Protein AF-A0AAD7GFW6-F1 (afdb_monomer)

Secondary structure (DSSP, 8-state):
----------TTGGGSPPPHHHHHHHHHHHHHH-GGGHHHHHHHHHHHHHHHHHHHSPPPPTTS----HHHHHHTTHHHHHHHHHHHHHHHHHHHHHHHHHHHH-HHHHHHHHHHHHHHHHHHHHHHHHHHHHH-TTSTTHHHHHHHHHHHHHHHHHHHIIIIIGGGGBSSPPPTTGGGTHHHHHHHHHHHIIIIIHHHHSPPPP--SSTTS--SS--HHHH--HHHHHTTGGGHHHHHHHHH-SS--GGGSPPPPGGG-HHHHHHHHHHHH-GGGT--SS-HHHHHHHHTHHHHHHHHHHHHHHHHHHTHHHHHHHHHHHHHHH-TTS-SB-HHHHHHHHHHHHHHHHHHHHHHHHHHHHHHHHHHHHHHHHHHHHHHHHHHHTTSHHHHHHHHT--SSTHHHHHHHHHHHHHHHHHIIIIIHHHHHHGGGHHIIIIIHHHHHHHHHHHHHHHHTTHHHHHHHHHHHHHHHHHHHHHHHHHHHHHHHHH----------

pLDDT: mean 81.58, std 16.0, range [31.67, 96.69]

Organism: Mycena rosella (NCBI:txid1033263)

Mean predicted aligned error: 11.77 Å

Radius of gyration: 33.09 Å; Cα contacts (8 Å, |Δi|>4): 368; chains: 1; bounding box: 126×59×87 Å

Solvent-accessible surface area (backbone atoms only — not comparable to full-atom values): 27828 Å² total; per-residue (Å²): 136,83,88,86,79,83,78,77,75,61,88,72,63,83,78,56,83,73,59,66,69,61,53,52,50,52,50,50,59,49,51,78,70,36,72,83,43,53,42,50,54,45,45,53,52,48,50,50,50,53,52,50,51,63,72,70,54,76,76,80,63,92,80,62,74,81,76,44,70,70,59,40,55,74,55,53,37,63,62,39,44,53,48,30,47,54,38,24,51,30,29,46,48,44,23,51,53,40,48,50,53,52,71,71,34,66,79,48,51,77,76,46,43,68,59,49,53,47,51,32,50,46,28,47,51,44,26,51,27,27,51,43,32,50,43,68,80,41,91,53,10,69,58,26,43,55,46,43,46,52,38,37,39,48,39,45,51,47,50,36,61,40,54,53,47,20,76,44,33,78,80,49,70,52,72,61,58,90,52,50,72,57,44,56,51,44,53,52,36,41,47,43,49,36,47,53,48,63,33,63,36,47,36,74,69,74,59,87,47,81,91,68,58,71,96,68,74,23,57,81,59,38,36,13,59,49,35,59,72,69,49,56,69,47,48,66,56,52,58,48,46,72,75,37,98,68,76,59,75,91,76,54,77,59,79,46,67,83,70,34,66,70,54,41,43,72,64,38,33,49,46,52,34,59,91,59,67,14,68,96,62,65,53,69,61,23,50,48,66,64,42,43,68,58,53,50,50,40,51,52,33,40,54,50,23,50,58,31,64,47,31,41,63,53,18,51,54,53,48,50,51,40,70,74,63,36,79,86,76,49,64,58,43,68,67,53,35,54,49,35,47,56,50,23,53,52,51,21,50,52,35,44,52,54,30,49,51,56,51,49,52,54,44,54,50,49,52,52,50,52,49,50,52,51,50,53,49,51,49,53,53,54,52,58,68,67,36,67,73,51,52,56,62,57,75,77,57,89,74,77,54,71,62,51,54,55,46,47,55,52,50,50,51,52,50,52,51,40,46,69,45,63,50,44,53,51,58,58,66,46,68,56,48,59,47,62,72,48,38,49,54,50,44,49,55,52,48,53,53,52,40,35,74,75,57,38,76,64,37,57,56,55,51,53,52,52,60,70,47,50,63,55,57,58,52,51,66,58,48,51,58,54,52,51,53,55,52,57,69,72,60,66,83,81,77,76,78,72,85,131

Sequence (500 aa):
MDSLLTIQIPREAARYPAPYALQVSNSLCRIWNDTLTLPLYTAALSALFLFLWALTRPRPKSDDPPTSWKDVEKYGGGSVLVHNILRFLASLALLGLSVVSFLLSEARKQADWQLQLGLCFFYLYASILAAAATAVHTRWAPASKRNLDLILLVAFGVYFYRDIFPFATYTWPVQDADEGRILHAKLVALTLAAVIIPLVTPQTYIPVDPTHPMPAPNPEQTASPLSLLFFSFLDTLVFLAYRLPHVPYDVLPPLADTDDAKNLKERSFPNIDTFSGAGTRHIFFGIIKTYQVEYASILVLLLVYVVCTFAAPIGINRVLAYLENGPGDSSVRPFVWIIWLALGPLASATVYHAYYRLSMCTLVQLEAVLTELIFEHALRVRVKARTPEAEAAEDDATAPDQKRTSARSSMDTGKISNLVTSDLQNVARMADFMMLLFGMPASVIFGIAFLYVVLGWSSLIGMATMLALFPVSGFTMKTIPAGLNRRRFYVRPRFKRGPV

Nearest PDB structures (foldseek):
  9ayc-assembly1_A  TM=6.593E-01  e=1.044E-06  Saccharomyces cerevisiae
  8sg4-assembly1_A  TM=6.664E-01  e=1.183E-06  Saccharomyces cerevisiae
  7s5v-assembly1_E  TM=5.050E-01  e=4.144E-06  Homo sapiens
  6jb1-assembly1_B  TM=4.959E-01  e=1.130E-05  Mesocricetus auratus
  8wi5-assembly1_A  TM=8.154E-01  e=1.069E-02  Homo sapiens

Foldseek 3Di:
DDDDDPPPDDPVVVPDDDPPVVLVVVLVVVLVPDLLCQLLVLLVVLVVVVVVVVVPDDDDDPPQDQCDVVNCVLQVVVLLLVLLVLLLVLLVLLLVLLVVLLVPCPVCCVRPNVSSVSSNVSSVSLNVLSVCLSVVRDPCNVSSVVSSLVSLLSVLVSQCVQAVCCVQFDPHDRNPCVSPPSSVSNNVSSCCNRPVSQQQRWAGADAPDSVDRDSHAFLCRGGGNNCVLVVVSCVVVVVVPVVDPDDDPVPDGDDHNCLDLVNLCVQQCCCQPVVNPHDPDPNVVSLCVSCVVLLVLLLVLLLVLLVLVCLQVVLVLVLVVCVVPPPPPDRGDNVVSVVSNVVSVVVSVSSVVVSVVSLVSSLSSVLSNQLVSLVVVLVVVVVVCPDVVNVVVVVVDDDDCVVVVVVVNVVVVVVSVCCNPVVSVVSSVCSCVSCVVRNVVSNVVVVLVVCCVVPNPVSVVVVVVVVVCVVVVVVCVVVVVVVVVVVVVVDDPPPPPDDD

InterPro domains:
  IPR011527 ABC transporter type 1, transmembrane domain [PF00664] (406-480)
  IPR011527 ABC transporter type 1, transmembrane domain [PS50929] (298-480)
  IPR036640 ABC transporter type 1, transmembrane domain superfamily [G3DSA:1.20.1560.10] (283-488)
  IPR036640 ABC transporter type 1, transmembrane domain superfamily [SSF90123] (284-480)
  IPR050173 ATP-binding cassette transporter C-like [PTHR24223] (221-480)

Structure (mmCIF, N/CA/C/O backbone):
data_AF-A0AAD7GFW6-F1
#
_entry.id   AF-A0AAD7GFW6-F1
#
loop_
_atom_site.group_PDB
_atom_site.id
_atom_site.type_symbol
_atom_site.label_atom_id
_atom_site.label_alt_id
_atom_site.label_comp_id
_atom_site.label_asym_id
_atom_site.label_entity_id
_atom_site.label_seq_id
_atom_site.pdbx_PDB_ins_code
_atom_site.Cartn_x
_atom_site.Cartn_y
_atom_site.Cartn_z
_atom_site.occupancy
_atom_site.B_iso_or_equiv
_atom_site.auth_seq_id
_atom_site.auth_comp_id
_atom_site.auth_asym_id
_atom_site.auth_atom_id
_atom_site.pdbx_PDB_model_num
ATOM 1 N N . MET A 1 1 ? 43.252 33.264 -21.130 1.00 38.59 1 MET A N 1
ATOM 2 C CA . MET A 1 1 ? 43.458 32.949 -19.703 1.00 38.59 1 MET A CA 1
ATOM 3 C C . MET A 1 1 ? 42.217 32.166 -19.305 1.00 38.59 1 MET A C 1
ATOM 5 O O . MET A 1 1 ? 41.171 32.778 -19.211 1.00 38.59 1 MET A O 1
ATOM 9 N N . ASP A 1 2 ? 42.155 30.839 -19.361 1.00 31.67 2 ASP A N 1
ATOM 10 C CA . ASP A 1 2 ? 43.185 29.854 -19.040 1.00 31.67 2 ASP A CA 1
ATOM 11 C C . ASP A 1 2 ? 43.229 28.705 -20.051 1.00 31.67 2 ASP A C 1
ATOM 13 O O . ASP A 1 2 ? 42.477 27.737 -20.027 1.00 31.67 2 ASP A O 1
ATOM 17 N N . SER A 1 3 ? 44.185 28.831 -20.956 1.00 35.59 3 SER A N 1
ATOM 18 C CA . SER A 1 3 ? 44.990 27.724 -21.436 1.00 35.59 3 SER A CA 1
ATOM 19 C C . SER A 1 3 ? 45.956 27.345 -20.313 1.00 35.59 3 SER A C 1
ATOM 21 O O . SER A 1 3 ? 46.760 28.203 -19.962 1.00 35.59 3 SER A O 1
ATOM 23 N N . LEU A 1 4 ? 45.861 26.129 -19.759 1.00 37.38 4 LEU A N 1
ATOM 24 C CA . LEU A 1 4 ? 46.956 25.316 -19.187 1.00 37.38 4 LEU A CA 1
ATOM 25 C C . LEU A 1 4 ? 46.372 24.176 -18.332 1.00 37.38 4 LEU A C 1
ATOM 27 O O . LEU A 1 4 ? 46.051 24.382 -17.169 1.00 37.38 4 LEU A O 1
ATOM 31 N N . LEU A 1 5 ? 46.242 22.989 -18.939 1.00 36.66 5 LEU A N 1
ATOM 32 C CA . LEU A 1 5 ? 46.494 21.644 -18.371 1.00 36.66 5 LEU A CA 1
ATOM 33 C C . LEU A 1 5 ? 45.798 20.552 -19.204 1.00 36.66 5 LEU A C 1
ATOM 35 O O . LEU A 1 5 ? 45.180 19.621 -18.696 1.00 36.66 5 LEU A O 1
ATOM 39 N N . T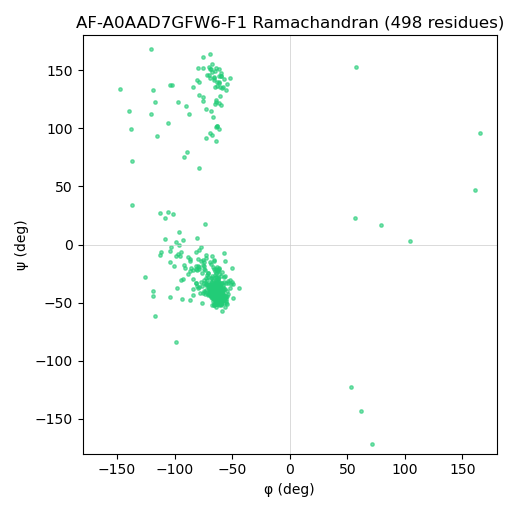HR A 1 6 ? 45.953 20.617 -20.525 1.00 35.75 6 THR A N 1
ATOM 40 C CA . THR A 1 6 ? 45.927 19.417 -21.362 1.00 35.75 6 THR A CA 1
ATOM 41 C C . THR A 1 6 ? 47.233 18.671 -21.105 1.00 35.75 6 THR A C 1
ATOM 43 O O . THR A 1 6 ? 48.257 18.946 -21.728 1.00 35.75 6 THR A O 1
ATOM 46 N N . ILE A 1 7 ? 47.225 17.747 -20.143 1.00 36.94 7 ILE A N 1
ATOM 47 C CA . ILE A 1 7 ? 48.298 16.760 -20.000 1.00 36.94 7 ILE A CA 1
ATOM 48 C C . ILE A 1 7 ? 48.198 15.846 -21.227 1.00 36.94 7 ILE A C 1
ATOM 50 O O . ILE A 1 7 ? 47.399 14.911 -21.270 1.00 36.94 7 ILE A O 1
ATOM 54 N N . GLN A 1 8 ? 48.964 16.168 -22.271 1.00 35.50 8 GLN A N 1
ATOM 55 C CA . GLN A 1 8 ? 49.203 15.269 -23.394 1.00 35.50 8 GLN A CA 1
ATOM 56 C C . GLN A 1 8 ? 49.958 14.050 -22.866 1.00 35.50 8 GLN A C 1
ATOM 58 O O . GLN A 1 8 ? 51.163 14.095 -22.636 1.00 35.50 8 GLN A O 1
ATOM 63 N N . ILE A 1 9 ? 49.232 12.952 -22.667 1.00 39.22 9 ILE A N 1
ATOM 64 C CA . ILE A 1 9 ? 49.830 11.638 -22.447 1.00 39.22 9 ILE A CA 1
ATOM 65 C C . ILE A 1 9 ? 50.558 11.265 -23.752 1.00 39.22 9 ILE A C 1
ATOM 67 O O . ILE A 1 9 ? 49.918 11.240 -24.810 1.00 39.22 9 ILE A O 1
ATOM 71 N N . PRO A 1 10 ? 51.879 11.015 -23.734 1.00 34.47 10 PRO A N 1
ATOM 72 C CA . PRO A 1 10 ? 52.616 10.655 -24.938 1.00 34.47 10 PRO A CA 1
ATOM 73 C C . PRO A 1 10 ? 52.064 9.350 -25.528 1.00 34.47 10 PRO A C 1
ATOM 75 O O . PRO A 1 10 ? 51.779 8.396 -24.802 1.00 34.47 10 PRO A O 1
ATOM 78 N N . ARG A 1 11 ? 51.948 9.288 -26.864 1.00 42.78 11 ARG A N 1
ATOM 79 C CA . ARG A 1 11 ? 51.463 8.116 -27.630 1.00 42.78 11 ARG A CA 1
ATOM 80 C C . ARG A 1 11 ? 52.268 6.823 -27.394 1.00 42.78 11 ARG A C 1
ATOM 82 O O . ARG A 1 11 ? 51.845 5.763 -27.842 1.00 42.78 11 ARG A O 1
ATOM 89 N N . GLU A 1 12 ? 53.382 6.885 -26.669 1.00 37.12 12 GLU A N 1
ATOM 90 C CA . GLU A 1 12 ? 54.195 5.729 -26.272 1.00 37.12 12 GLU A CA 1
ATOM 91 C C . GLU A 1 12 ? 53.733 5.051 -24.966 1.00 37.12 12 GLU A C 1
ATOM 93 O O . GLU A 1 12 ? 54.108 3.907 -24.712 1.00 37.12 12 GLU A O 1
ATOM 98 N N . ALA A 1 13 ? 52.846 5.672 -24.175 1.00 38.28 13 ALA A N 1
ATOM 99 C CA . ALA A 1 13 ? 52.314 5.079 -22.939 1.00 38.28 13 ALA A CA 1
ATOM 100 C C . ALA A 1 13 ? 51.304 3.933 -23.175 1.00 38.28 13 ALA A C 1
ATOM 102 O O . ALA A 1 13 ? 50.955 3.217 -22.242 1.00 38.28 13 ALA A O 1
ATOM 103 N N . ALA A 1 14 ? 50.864 3.712 -24.418 1.00 44.06 14 ALA A N 1
ATOM 104 C CA . ALA A 1 14 ? 49.965 2.612 -24.783 1.00 44.06 14 ALA A CA 1
ATOM 105 C C . ALA A 1 14 ? 50.664 1.236 -24.880 1.00 44.06 14 ALA A C 1
ATOM 107 O O . ALA A 1 14 ? 50.003 0.239 -25.163 1.00 44.06 14 ALA A O 1
ATOM 108 N N . ARG A 1 15 ? 51.991 1.164 -24.671 1.00 40.81 15 ARG A N 1
ATOM 109 C CA . ARG A 1 15 ? 52.774 -0.089 -24.725 1.00 40.81 15 ARG A CA 1
ATOM 110 C C . ARG A 1 15 ? 53.051 -0.750 -23.375 1.00 40.81 15 ARG A C 1
ATOM 112 O O . ARG A 1 15 ? 53.546 -1.873 -23.374 1.00 40.81 15 ARG A O 1
ATOM 119 N N . TYR A 1 16 ? 52.728 -0.110 -22.252 1.00 44.97 16 TYR A N 1
ATOM 120 C CA . TYR A 1 16 ? 52.977 -0.670 -20.921 1.00 44.97 16 TYR A CA 1
ATOM 121 C C . TYR A 1 16 ? 51.657 -0.863 -20.162 1.00 44.97 16 TYR A C 1
ATOM 123 O O . TYR A 1 16 ? 50.831 0.051 -20.161 1.00 44.97 16 TYR A O 1
ATOM 131 N N . PRO A 1 17 ? 51.423 -2.027 -19.522 1.00 53.28 17 PRO A N 1
ATOM 132 C CA . PRO A 1 17 ? 50.254 -2.206 -18.669 1.00 53.28 17 PRO A CA 1
ATOM 133 C C . PRO A 1 17 ? 50.276 -1.154 -17.553 1.00 53.28 17 PRO A C 1
ATOM 135 O O . PRO A 1 17 ? 51.327 -0.881 -16.969 1.00 53.28 17 PRO A O 1
ATOM 138 N N . ALA A 1 18 ? 49.121 -0.539 -17.285 1.00 53.41 18 ALA A N 1
ATOM 139 C CA . ALA A 1 18 ? 48.972 0.449 -16.221 1.00 53.41 18 ALA A CA 1
ATOM 140 C C . ALA A 1 18 ? 49.511 -0.113 -14.889 1.00 53.41 18 ALA A C 1
ATOM 142 O O . ALA A 1 18 ? 49.330 -1.303 -14.619 1.00 53.41 18 ALA A O 1
ATOM 143 N N . PRO A 1 19 ? 50.158 0.703 -14.036 1.00 54.62 19 PRO A N 1
ATOM 144 C CA . PRO A 1 19 ? 50.650 0.219 -12.755 1.00 54.62 19 PRO A CA 1
ATOM 145 C C . PRO A 1 19 ? 49.474 -0.332 -11.940 1.00 54.62 19 PRO A C 1
ATOM 147 O O . PRO A 1 19 ? 48.420 0.300 -11.859 1.00 54.62 19 PRO A O 1
ATOM 150 N N . TYR A 1 20 ? 49.666 -1.505 -11.333 1.00 53.47 20 TYR A N 1
ATOM 151 C CA . TYR A 1 20 ? 48.643 -2.280 -10.618 1.00 53.47 20 TYR A CA 1
ATOM 152 C C . TYR A 1 20 ? 47.751 -1.426 -9.695 1.00 53.47 20 TYR A C 1
ATOM 154 O O . TYR A 1 20 ? 46.539 -1.607 -9.661 1.00 53.47 20 TYR A O 1
ATOM 162 N N . ALA A 1 21 ? 48.315 -0.417 -9.022 1.00 44.66 21 ALA A N 1
ATOM 163 C CA . ALA A 1 21 ? 47.575 0.505 -8.158 1.00 44.66 21 ALA A CA 1
ATOM 164 C C . ALA A 1 21 ? 46.510 1.358 -8.888 1.00 44.66 21 ALA A C 1
ATOM 166 O O . ALA A 1 21 ? 45.425 1.569 -8.348 1.00 44.66 21 ALA A O 1
ATOM 167 N N . LEU A 1 22 ? 46.776 1.822 -10.117 1.00 48.47 22 LEU A N 1
ATOM 168 C CA . LEU A 1 22 ? 45.792 2.554 -10.934 1.00 48.47 22 LEU A CA 1
ATOM 169 C C . LEU A 1 22 ? 44.708 1.619 -11.479 1.00 48.47 22 LEU A C 1
ATOM 171 O O . LEU A 1 22 ? 43.547 2.009 -11.574 1.00 48.47 22 LEU A O 1
ATOM 175 N N . GLN A 1 23 ? 45.073 0.373 -11.787 1.00 54.41 23 GLN A N 1
ATOM 176 C CA . GLN A 1 23 ? 44.134 -0.651 -12.241 1.00 54.41 23 GLN A CA 1
ATOM 177 C C . GLN A 1 23 ? 43.166 -1.056 -11.116 1.00 54.41 23 GLN A C 1
ATOM 179 O O . GLN A 1 23 ? 41.961 -1.110 -11.348 1.00 54.41 23 GLN A O 1
ATOM 184 N N . VAL A 1 24 ? 43.680 -1.217 -9.889 1.00 56.97 24 VAL A N 1
ATOM 185 C CA . VAL A 1 24 ? 42.894 -1.492 -8.673 1.00 56.97 24 VAL A CA 1
ATOM 186 C C . VAL A 1 24 ? 42.007 -0.302 -8.281 1.00 56.97 24 VAL A C 1
ATOM 188 O O . VAL A 1 24 ? 40.847 -0.489 -7.922 1.00 56.97 24 VAL A O 1
ATOM 191 N N . SER A 1 25 ? 42.512 0.932 -8.376 1.00 54.44 25 SER A N 1
ATOM 192 C CA . SER A 1 25 ? 41.718 2.142 -8.099 1.00 54.44 25 SER A CA 1
ATOM 193 C C . SER A 1 25 ? 40.547 2.295 -9.079 1.00 54.44 25 SER A C 1
ATOM 195 O O . SER A 1 25 ? 39.404 2.503 -8.667 1.00 54.44 25 SER A O 1
ATOM 197 N N . ASN A 1 26 ? 40.802 2.094 -10.377 1.00 58.97 26 ASN A N 1
ATOM 198 C CA . ASN A 1 26 ? 39.765 2.149 -11.406 1.00 58.97 26 ASN A CA 1
ATOM 199 C C . ASN A 1 26 ? 38.751 1.004 -11.276 1.00 58.97 26 ASN A C 1
ATOM 201 O O . ASN A 1 26 ? 37.559 1.241 -11.469 1.00 58.97 26 ASN A O 1
ATOM 205 N N . SER A 1 27 ? 39.178 -0.212 -10.908 1.00 56.59 27 SER A N 1
ATOM 206 C CA . SER A 1 27 ? 38.250 -1.320 -10.650 1.00 56.59 27 SER A CA 1
ATOM 207 C C . SER A 1 27 ? 37.390 -1.070 -9.413 1.00 56.59 27 SER A C 1
ATOM 209 O O . SER A 1 27 ? 36.187 -1.300 -9.460 1.00 56.59 27 SER A O 1
ATOM 211 N N . LEU A 1 28 ? 37.962 -0.526 -8.332 1.00 56.59 28 LEU A N 1
ATOM 212 C CA . LEU A 1 28 ? 37.194 -0.168 -7.138 1.00 56.59 28 LEU A CA 1
ATOM 213 C C . LEU A 1 28 ? 36.146 0.896 -7.477 1.00 56.59 28 LEU A C 1
ATOM 215 O O . LEU A 1 28 ? 34.966 0.667 -7.244 1.00 56.59 28 LEU A O 1
ATOM 219 N N . CYS A 1 29 ? 36.537 2.007 -8.107 1.00 57.19 29 CYS A N 1
ATOM 220 C CA . CYS A 1 29 ? 35.611 3.085 -8.478 1.00 57.19 29 CYS A CA 1
A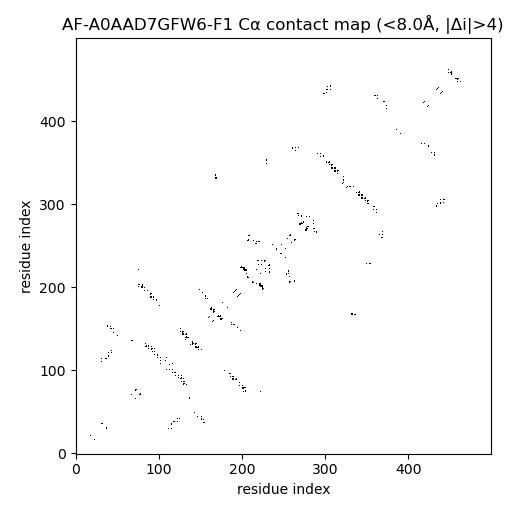TOM 221 C C . CYS A 1 29 ? 34.476 2.603 -9.410 1.00 57.19 29 CYS A C 1
ATOM 223 O O . CYS A 1 29 ? 33.338 3.058 -9.300 1.00 57.19 29 CYS A O 1
ATOM 225 N N . ARG A 1 30 ? 34.758 1.623 -10.283 1.00 61.97 30 ARG A N 1
ATOM 226 C CA . ARG A 1 30 ? 33.756 0.976 -11.143 1.00 61.97 30 ARG A CA 1
ATOM 227 C C . ARG A 1 30 ? 32.754 0.129 -10.354 1.00 61.97 30 ARG A C 1
ATOM 229 O O . ARG A 1 30 ? 31.569 0.196 -10.654 1.00 61.97 30 ARG A O 1
ATOM 236 N N . ILE A 1 31 ? 33.208 -0.610 -9.339 1.00 62.38 31 ILE A N 1
ATOM 237 C CA . ILE A 1 31 ? 32.346 -1.444 -8.486 1.00 62.38 31 ILE A CA 1
ATOM 238 C C . ILE A 1 31 ? 31.334 -0.575 -7.734 1.00 62.38 31 ILE A C 1
ATOM 240 O O . ILE A 1 31 ? 30.145 -0.862 -7.786 1.00 62.38 31 ILE A O 1
ATOM 244 N N . TRP A 1 32 ? 31.769 0.517 -7.096 1.00 64.44 32 TRP A N 1
ATOM 245 C CA . TRP A 1 32 ? 30.873 1.391 -6.314 1.00 64.44 32 TRP A CA 1
ATOM 246 C C . TRP A 1 32 ? 29.819 2.122 -7.163 1.00 64.44 32 TRP A C 1
ATOM 248 O O . TRP A 1 32 ? 28.788 2.528 -6.634 1.00 64.44 32 TRP A O 1
ATOM 258 N N . ASN A 1 33 ? 30.054 2.263 -8.471 1.00 70.69 33 ASN A N 1
ATOM 259 C CA . ASN A 1 33 ? 29.101 2.859 -9.409 1.00 70.69 33 ASN A CA 1
ATOM 260 C C . ASN A 1 33 ? 28.216 1.828 -10.128 1.00 70.69 33 ASN A C 1
ATOM 262 O O . ASN A 1 33 ? 27.302 2.221 -10.856 1.00 70.69 33 ASN A O 1
ATOM 266 N N . ASP A 1 34 ? 28.460 0.527 -9.950 1.00 81.06 34 ASP A N 1
ATOM 267 C CA . ASP A 1 34 ? 27.63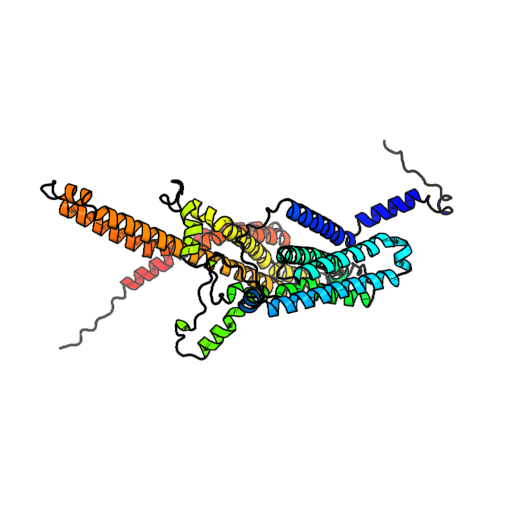2 -0.507 -10.562 1.00 81.06 34 ASP A CA 1
ATOM 268 C C . ASP A 1 34 ? 26.328 -0.682 -9.771 1.00 81.06 34 ASP A C 1
ATOM 270 O O . ASP A 1 34 ? 26.331 -0.896 -8.556 1.00 81.06 34 ASP A O 1
ATOM 274 N N . THR A 1 35 ? 25.188 -0.637 -10.462 1.00 85.25 35 THR A N 1
ATOM 275 C CA . THR A 1 35 ? 23.859 -0.762 -9.841 1.00 85.25 35 THR A CA 1
ATOM 276 C C . THR A 1 35 ? 23.637 -2.126 -9.173 1.00 85.25 35 THR A C 1
ATOM 278 O O . THR A 1 35 ? 22.815 -2.224 -8.261 1.00 85.25 35 THR A O 1
ATOM 281 N N . LEU A 1 36 ? 24.415 -3.159 -9.530 1.00 85.62 36 LEU A N 1
ATOM 282 C CA . LEU A 1 36 ? 24.422 -4.469 -8.856 1.00 85.62 36 LEU A CA 1
ATOM 283 C C . LEU A 1 36 ? 24.983 -4.444 -7.426 1.00 85.62 36 LEU A C 1
ATOM 285 O O . LEU A 1 36 ? 24.841 -5.434 -6.709 1.00 85.62 36 LEU A O 1
ATOM 289 N N . THR A 1 37 ? 25.594 -3.345 -6.978 1.00 88.19 37 THR A N 1
ATOM 290 C CA . THR A 1 37 ? 26.043 -3.204 -5.581 1.00 88.19 37 THR A CA 1
ATOM 291 C C . THR A 1 37 ? 24.932 -2.787 -4.622 1.00 88.19 37 THR A C 1
ATOM 293 O O . THR A 1 37 ? 25.047 -3.024 -3.419 1.00 88.19 37 THR A O 1
ATOM 296 N N . LEU A 1 38 ? 23.818 -2.242 -5.125 1.00 90.00 38 LEU A N 1
ATOM 297 C CA . LEU A 1 38 ? 22.693 -1.799 -4.293 1.00 90.00 38 LEU A CA 1
ATOM 298 C C . LEU A 1 38 ? 22.148 -2.906 -3.366 1.00 90.00 38 LEU A C 1
ATOM 300 O O . LEU A 1 38 ? 21.990 -2.638 -2.170 1.00 90.00 38 LEU A O 1
ATOM 304 N N . PRO A 1 39 ? 21.933 -4.160 -3.824 1.00 92.75 39 PRO A N 1
ATOM 305 C CA . PRO A 1 39 ? 21.509 -5.244 -2.942 1.00 92.75 39 PRO A CA 1
ATOM 306 C C . PRO A 1 39 ? 22.525 -5.522 -1.825 1.00 92.75 39 PRO A C 1
ATOM 308 O O . PRO A 1 39 ? 22.126 -5.772 -0.688 1.00 92.75 39 PRO A O 1
ATOM 311 N N . LEU A 1 40 ? 23.828 -5.387 -2.100 1.00 91.56 40 LEU A N 1
ATOM 312 C CA . LEU A 1 40 ? 24.893 -5.582 -1.109 1.00 91.56 40 LEU A CA 1
ATOM 313 C C . LEU A 1 40 ? 24.823 -4.538 0.004 1.00 91.56 40 LEU A C 1
ATOM 315 O O . LEU A 1 40 ? 24.867 -4.898 1.182 1.00 91.56 40 LEU A O 1
ATOM 319 N N . TYR A 1 41 ? 24.642 -3.261 -0.348 1.00 91.06 41 TYR A N 1
ATOM 320 C CA . TYR A 1 41 ? 24.473 -2.201 0.648 1.00 91.06 41 TYR A CA 1
ATOM 321 C C . TYR A 1 41 ? 23.222 -2.423 1.491 1.00 91.06 41 TYR A C 1
ATOM 323 O O . TYR A 1 41 ? 23.276 -2.289 2.713 1.00 91.06 41 TYR A O 1
ATOM 331 N N . THR A 1 42 ? 22.110 -2.832 0.874 1.00 92.19 42 THR A N 1
ATOM 332 C CA . THR A 1 42 ? 20.887 -3.119 1.638 1.00 92.19 42 THR A CA 1
ATOM 333 C C . THR A 1 42 ? 21.028 -4.323 2.561 1.00 92.19 42 THR A C 1
ATOM 335 O O . THR A 1 42 ? 20.530 -4.273 3.683 1.00 92.19 42 THR A O 1
ATOM 338 N N . ALA A 1 43 ? 21.756 -5.368 2.159 1.00 93.12 43 ALA A N 1
ATOM 339 C CA . ALA A 1 43 ? 22.050 -6.499 3.034 1.00 93.12 43 ALA A CA 1
ATOM 340 C C . ALA A 1 43 ? 22.958 -6.098 4.203 1.00 93.12 43 ALA A C 1
ATOM 342 O O . ALA A 1 43 ? 22.690 -6.489 5.337 1.00 93.12 43 ALA A O 1
ATOM 343 N N . ALA A 1 44 ? 23.977 -5.266 3.964 1.00 92.44 44 ALA A N 1
ATOM 344 C CA . ALA A 1 44 ? 24.839 -4.747 5.025 1.00 92.44 44 ALA A CA 1
ATOM 345 C C . ALA A 1 44 ? 24.057 -3.880 6.027 1.00 92.44 44 ALA A C 1
ATOM 347 O O . ALA A 1 44 ? 24.187 -4.062 7.239 1.00 92.44 44 ALA A O 1
ATOM 348 N N . LEU A 1 45 ? 23.190 -2.987 5.534 1.00 93.38 45 LEU A N 1
ATOM 349 C CA . LEU A 1 45 ? 22.308 -2.170 6.373 1.00 93.38 45 LEU A CA 1
ATOM 350 C C . LEU A 1 45 ? 21.302 -3.025 7.149 1.00 93.38 45 LEU A C 1
ATOM 352 O O . LEU A 1 45 ? 21.084 -2.783 8.334 1.00 93.38 45 LEU A O 1
ATOM 356 N N . SER A 1 46 ? 20.722 -4.045 6.514 1.00 93.94 46 SER A N 1
ATOM 357 C CA . SER A 1 46 ? 19.802 -4.987 7.157 1.00 93.94 46 SER A CA 1
ATOM 358 C C . SER A 1 46 ? 20.492 -5.792 8.264 1.00 93.94 46 SER A C 1
ATOM 360 O O . SER A 1 46 ? 19.952 -5.921 9.365 1.00 93.94 46 SER A O 1
ATOM 362 N N . ALA A 1 47 ? 21.720 -6.259 8.027 1.00 91.81 47 ALA A N 1
ATOM 363 C CA . ALA A 1 47 ? 22.515 -6.963 9.026 1.00 91.81 47 ALA A CA 1
ATOM 364 C C . ALA A 1 47 ? 22.872 -6.058 10.214 1.00 91.81 47 ALA A C 1
ATOM 366 O O . ALA A 1 47 ? 22.710 -6.468 11.365 1.00 91.81 47 ALA A O 1
ATOM 367 N N . LEU A 1 48 ? 23.284 -4.813 9.951 1.00 92.44 48 LEU A N 1
ATOM 368 C CA . LEU A 1 48 ? 23.561 -3.816 10.988 1.00 92.44 48 LEU A CA 1
ATOM 369 C C . LEU A 1 48 ? 22.299 -3.482 11.788 1.00 92.44 48 LEU A C 1
ATOM 371 O O . LEU A 1 48 ? 22.345 -3.429 13.016 1.00 92.44 48 LEU A O 1
ATOM 375 N N . PHE A 1 49 ? 21.160 -3.314 11.115 1.00 91.06 49 PHE A N 1
ATOM 376 C CA . PHE A 1 49 ? 19.878 -3.083 11.769 1.00 91.06 49 PHE A CA 1
ATOM 377 C C . PHE A 1 49 ? 19.495 -4.253 12.677 1.00 91.06 49 PHE A C 1
ATOM 379 O O . PHE A 1 49 ? 19.158 -4.030 13.836 1.00 91.06 49 PHE A O 1
ATOM 386 N N . LEU A 1 50 ? 19.594 -5.498 12.200 1.00 88.25 50 LEU A N 1
ATOM 387 C CA . LEU A 1 50 ? 19.307 -6.682 13.014 1.00 88.25 50 LEU A CA 1
ATOM 388 C C . LEU A 1 50 ? 20.271 -6.826 14.194 1.00 88.25 50 LEU A C 1
ATOM 390 O O . LEU A 1 50 ? 19.847 -7.241 15.272 1.00 88.25 50 LEU A O 1
ATOM 394 N N . PHE A 1 51 ? 21.536 -6.445 14.022 1.00 88.62 51 PHE A N 1
ATOM 395 C CA . PHE A 1 51 ? 22.529 -6.434 15.093 1.00 88.62 51 PHE A CA 1
ATOM 396 C C . PHE A 1 51 ? 22.207 -5.384 16.168 1.00 88.62 51 PHE A C 1
ATOM 398 O O . PHE A 1 51 ? 22.156 -5.707 17.354 1.00 88.62 51 PHE A O 1
ATOM 405 N N . LEU A 1 52 ? 21.906 -4.143 15.774 1.00 88.69 52 LEU A N 1
ATOM 406 C CA . LEU A 1 52 ? 21.488 -3.091 16.708 1.00 88.69 52 LEU A CA 1
ATOM 407 C C . LEU A 1 52 ? 20.155 -3.423 17.383 1.00 88.69 52 LEU A C 1
ATOM 409 O O . LEU A 1 52 ? 19.984 -3.204 18.584 1.00 88.69 52 LEU A O 1
ATOM 413 N N . TRP A 1 53 ? 19.216 -3.992 16.632 1.00 86.12 53 TRP A N 1
ATOM 414 C CA . TRP A 1 53 ? 17.936 -4.455 17.154 1.00 86.12 53 TRP A CA 1
ATOM 415 C C . TRP A 1 53 ? 18.120 -5.570 18.188 1.00 86.12 53 TRP A C 1
ATOM 417 O O . TRP A 1 53 ? 17.460 -5.566 19.224 1.00 86.12 53 TRP A O 1
ATOM 427 N N . ALA A 1 54 ? 19.062 -6.487 17.955 1.00 85.00 54 ALA A N 1
ATOM 428 C CA . ALA A 1 54 ? 19.413 -7.533 18.908 1.00 85.00 54 ALA A CA 1
ATOM 429 C C . ALA A 1 54 ? 20.020 -6.988 20.209 1.00 85.00 54 ALA A C 1
ATOM 431 O O . ALA A 1 54 ? 19.766 -7.548 21.274 1.00 85.00 54 ALA A O 1
ATOM 432 N N . LEU A 1 55 ? 20.811 -5.913 20.124 1.00 86.12 55 LEU A N 1
ATOM 433 C CA . LEU A 1 55 ? 21.467 -5.280 21.273 1.00 86.12 55 LEU A CA 1
ATOM 434 C C . LEU A 1 55 ? 20.510 -4.436 22.122 1.00 86.12 55 LEU A C 1
ATOM 436 O O . LEU A 1 55 ? 20.660 -4.368 23.338 1.00 86.12 55 LEU A O 1
ATOM 440 N N . THR A 1 56 ? 19.549 -3.772 21.482 1.00 83.56 56 THR A N 1
ATOM 441 C CA . THR A 1 56 ? 18.673 -2.787 22.137 1.00 83.56 56 THR A CA 1
ATOM 442 C C . THR A 1 56 ? 17.380 -3.381 22.683 1.00 83.56 56 THR A C 1
ATOM 444 O O . THR A 1 56 ? 16.733 -2.755 23.525 1.00 83.56 56 THR A O 1
ATOM 447 N N . ARG A 1 57 ? 16.978 -4.583 22.247 1.00 72.94 57 ARG A N 1
ATOM 448 C CA . ARG A 1 57 ? 15.742 -5.196 22.742 1.00 72.94 57 ARG A CA 1
ATOM 449 C C . ARG A 1 57 ? 15.917 -5.752 24.163 1.00 72.94 57 ARG A C 1
ATOM 451 O O . ARG A 1 57 ? 16.802 -6.584 24.378 1.00 72.94 57 ARG A O 1
ATOM 458 N N . PRO A 1 58 ? 15.043 -5.380 25.119 1.00 65.81 58 PRO A N 1
ATOM 459 C CA . PRO A 1 58 ? 15.041 -5.997 26.439 1.00 65.81 58 PRO A CA 1
ATOM 460 C C . PRO A 1 58 ? 14.786 -7.508 26.333 1.00 65.81 58 PRO A C 1
ATOM 462 O O . PRO A 1 58 ? 14.090 -7.977 25.427 1.00 65.81 58 PRO A O 1
ATOM 465 N N . ARG A 1 59 ? 15.376 -8.281 27.257 1.00 60.66 59 ARG A N 1
ATOM 466 C CA . ARG A 1 59 ? 15.110 -9.723 27.369 1.00 60.66 59 ARG A CA 1
ATOM 467 C C . ARG A 1 59 ? 13.603 -9.944 27.575 1.00 60.66 59 ARG A C 1
ATOM 469 O O . ARG A 1 59 ? 12.989 -9.132 28.270 1.00 60.66 59 ARG A O 1
ATOM 476 N N . PRO A 1 60 ? 13.022 -11.001 26.975 1.00 57.78 60 PRO A N 1
ATOM 477 C CA . PRO A 1 60 ? 11.611 -11.313 27.173 1.00 57.78 60 PRO A CA 1
ATOM 478 C C . PRO A 1 60 ? 11.327 -11.424 28.671 1.00 57.78 60 PRO A C 1
ATOM 480 O O . PRO A 1 60 ? 12.155 -11.957 29.421 1.00 57.78 60 PRO A O 1
ATOM 483 N N . LYS A 1 61 ? 10.192 -10.873 29.107 1.00 53.47 61 LYS A N 1
ATOM 484 C CA . LYS A 1 61 ? 9.716 -11.117 30.469 1.00 53.47 61 LYS A CA 1
ATOM 485 C C . LYS A 1 61 ? 9.371 -12.605 30.559 1.00 53.47 61 LYS A C 1
ATOM 487 O O . LYS A 1 61 ? 8.909 -13.186 29.584 1.00 53.47 61 LYS A O 1
ATOM 492 N N . SER A 1 62 ? 9.620 -13.226 31.710 1.00 47.72 62 SER A N 1
ATOM 493 C CA . SER A 1 62 ? 9.364 -14.657 31.954 1.00 47.72 62 SER A CA 1
ATOM 494 C C . SER A 1 62 ? 7.917 -15.093 31.705 1.00 47.72 62 SER A C 1
ATOM 496 O O . SER A 1 62 ? 7.661 -16.289 31.625 1.00 47.72 62 SER A O 1
ATOM 498 N N . ASP A 1 63 ? 7.004 -14.129 31.590 1.00 44.72 63 ASP A N 1
ATOM 499 C CA . ASP A 1 63 ? 5.561 -14.330 31.505 1.00 44.72 63 ASP A CA 1
ATOM 500 C C . ASP A 1 63 ? 5.043 -14.342 30.055 1.00 44.72 63 ASP A C 1
ATOM 502 O O . ASP A 1 63 ? 3.847 -14.525 29.841 1.00 44.72 63 ASP A O 1
ATOM 506 N N . ASP A 1 64 ? 5.918 -14.164 29.053 1.00 48.16 64 ASP A N 1
ATOM 507 C CA . ASP A 1 64 ? 5.545 -14.372 27.651 1.00 48.16 64 ASP A CA 1
ATOM 508 C C . ASP A 1 64 ? 5.298 -15.881 27.447 1.00 48.16 64 ASP A C 1
ATOM 510 O O . ASP A 1 64 ? 6.240 -16.673 27.588 1.00 48.16 64 ASP A O 1
ATOM 514 N N . PRO A 1 65 ? 4.063 -16.323 27.142 1.00 46.75 65 PRO A N 1
ATOM 515 C CA . PRO A 1 65 ? 3.779 -17.743 27.013 1.00 46.75 65 PRO A CA 1
ATOM 516 C C . PRO A 1 65 ? 4.644 -18.346 25.894 1.00 46.75 65 PRO A C 1
ATOM 518 O O . PRO A 1 65 ? 4.768 -17.748 24.817 1.00 46.75 65 PRO A O 1
ATOM 521 N N . PRO A 1 66 ? 5.257 -19.526 26.110 1.00 48.50 66 PRO A N 1
ATOM 522 C CA . PRO A 1 66 ? 5.975 -20.210 25.050 1.00 48.50 66 PRO A CA 1
ATOM 523 C C . PRO A 1 66 ? 4.980 -20.540 23.938 1.00 48.50 66 PRO A C 1
ATOM 525 O O . PRO A 1 66 ? 3.992 -21.233 24.169 1.00 48.50 66 PRO A O 1
ATOM 528 N N . THR A 1 67 ? 5.245 -20.042 22.734 1.00 55.91 67 THR A N 1
ATOM 529 C CA . THR A 1 67 ? 4.457 -20.353 21.541 1.00 55.91 67 THR A CA 1
ATOM 530 C C . THR A 1 67 ? 4.578 -21.849 21.254 1.00 55.91 67 THR A C 1
ATOM 532 O O . THR A 1 67 ? 5.603 -22.337 20.782 1.00 55.91 67 THR A O 1
ATOM 535 N N . SER A 1 68 ? 3.551 -22.620 21.614 1.00 55.81 68 SER A N 1
ATOM 536 C CA . SER A 1 68 ? 3.516 -24.056 21.355 1.00 55.81 68 SER A CA 1
ATOM 537 C C . SER A 1 68 ? 3.125 -24.307 19.899 1.00 55.81 68 SER A C 1
ATOM 539 O O . SER A 1 68 ? 2.375 -23.535 19.299 1.00 55.81 68 SER A O 1
ATOM 541 N N . TRP A 1 69 ? 3.569 -25.424 19.312 1.00 52.50 69 TRP A N 1
ATOM 542 C CA . TRP A 1 69 ? 3.124 -25.850 17.973 1.00 52.50 69 TRP A CA 1
ATOM 543 C C . TRP A 1 69 ? 1.596 -25.933 17.864 1.00 52.50 69 TRP A C 1
ATOM 545 O O . TRP A 1 69 ? 1.055 -25.632 16.806 1.00 52.50 69 TRP A O 1
ATOM 555 N N . LYS A 1 70 ? 0.908 -26.262 18.966 1.00 55.12 70 LYS A N 1
ATOM 556 C CA . LYS A 1 70 ? -0.560 -26.292 19.033 1.00 55.12 70 LYS A CA 1
ATOM 557 C C . LYS A 1 70 ? -1.189 -24.910 18.845 1.00 55.12 70 LYS A C 1
ATOM 559 O O . LYS A 1 70 ? -2.251 -24.818 18.242 1.00 55.12 70 LYS A O 1
ATOM 564 N N . ASP A 1 71 ? -0.527 -23.851 19.302 1.00 56.38 71 ASP A N 1
ATOM 565 C CA . ASP A 1 71 ? -0.992 -22.476 19.113 1.00 56.38 71 ASP A CA 1
ATOM 566 C C . ASP A 1 71 ? -0.746 -22.036 17.665 1.00 56.38 71 ASP A C 1
ATOM 568 O O . ASP A 1 71 ? -1.626 -21.484 17.019 1.00 56.38 71 ASP A O 1
ATOM 572 N N . VAL A 1 72 ? 0.412 -22.379 17.095 1.00 56.00 72 VAL A N 1
ATOM 573 C CA . VAL A 1 72 ? 0.750 -22.082 15.691 1.00 56.00 72 VAL A CA 1
ATOM 574 C C . VAL A 1 72 ? -0.167 -22.826 14.708 1.00 56.00 72 VAL A C 1
ATOM 576 O O . VAL A 1 72 ? -0.602 -22.250 13.710 1.00 56.00 72 VAL A O 1
ATOM 579 N N . GLU A 1 73 ? -0.508 -24.084 14.989 1.00 56.97 73 GLU A N 1
ATOM 580 C CA . GLU A 1 73 ? -1.428 -24.895 14.183 1.00 56.97 73 GLU A CA 1
ATOM 581 C C . GLU A 1 73 ? -2.870 -24.365 14.249 1.00 56.97 73 GLU A C 1
ATOM 583 O O . GLU A 1 73 ? -3.551 -24.314 13.224 1.00 56.97 73 GLU A O 1
ATOM 588 N N . LYS A 1 74 ? -3.294 -23.853 15.414 1.00 56.78 74 LYS A N 1
ATOM 589 C CA . LYS A 1 74 ? -4.615 -23.238 15.621 1.00 56.78 74 LYS A CA 1
ATOM 590 C C . LYS A 1 74 ? -4.832 -21.959 14.796 1.00 56.78 74 LYS A C 1
ATOM 592 O O . LYS A 1 74 ? -5.973 -21.643 14.474 1.00 56.78 74 LYS A O 1
ATOM 597 N N . TYR A 1 75 ? -3.763 -21.261 14.399 1.00 58.06 75 TYR A N 1
ATOM 598 C CA . TYR A 1 75 ? -3.824 -19.987 13.660 1.00 58.06 75 TYR A CA 1
ATOM 599 C C . TYR A 1 75 ? -3.301 -20.070 12.210 1.00 58.06 75 TYR A C 1
ATOM 601 O O . TYR A 1 75 ? -2.819 -19.080 11.661 1.00 58.06 75 TYR A O 1
ATOM 609 N N . GLY A 1 76 ? -3.364 -21.247 11.571 1.00 61.66 76 GLY A N 1
ATOM 610 C CA . GLY A 1 76 ? -2.993 -21.405 10.154 1.00 61.66 76 GLY A CA 1
ATOM 611 C C . GLY A 1 76 ? -1.483 -21.493 9.885 1.00 61.66 76 GLY A C 1
ATOM 612 O O . GLY A 1 76 ? -1.032 -21.356 8.742 1.00 61.66 76 GLY A O 1
ATOM 613 N N . GLY A 1 77 ? -0.682 -21.764 10.917 1.00 69.88 77 GLY A N 1
ATOM 614 C CA . GLY A 1 77 ? 0.776 -21.804 10.836 1.00 69.88 77 GLY A CA 1
ATOM 615 C C . GLY A 1 77 ? 1.345 -22.874 9.905 1.00 69.88 77 GLY A C 1
ATOM 616 O O . GLY A 1 77 ? 2.437 -22.680 9.377 1.00 69.88 77 GLY A O 1
ATOM 617 N N . GLY A 1 78 ? 0.601 -23.949 9.617 1.00 77.06 78 GLY A N 1
ATOM 618 C CA . GLY A 1 78 ? 1.004 -24.951 8.623 1.00 77.06 78 GLY A CA 1
ATOM 619 C C . GLY A 1 78 ? 1.138 -24.361 7.215 1.00 77.06 78 GLY A C 1
ATOM 620 O O . GLY A 1 78 ? 2.145 -24.580 6.544 1.00 77.06 78 GLY A O 1
ATOM 621 N N . SER A 1 79 ? 0.179 -23.527 6.794 1.00 81.44 79 SER A N 1
ATOM 622 C CA . SER A 1 79 ? 0.254 -22.826 5.505 1.00 81.44 79 SER A CA 1
ATOM 623 C C . SER A 1 79 ? 1.417 -21.831 5.491 1.00 81.44 79 SER A C 1
ATOM 625 O O . SER A 1 79 ? 2.215 -21.825 4.554 1.00 81.44 79 SER A O 1
ATOM 627 N N . VAL A 1 80 ? 1.588 -21.044 6.560 1.00 84.12 80 VAL A N 1
ATOM 628 C CA . VAL A 1 80 ? 2.715 -20.100 6.693 1.00 84.12 80 VAL A CA 1
ATOM 629 C C . VAL A 1 80 ? 4.063 -20.824 6.604 1.00 84.12 80 VAL A C 1
ATOM 631 O O . VAL A 1 80 ? 4.969 -20.355 5.914 1.00 84.12 80 VAL A O 1
ATOM 634 N N . LEU A 1 81 ? 4.194 -21.982 7.255 1.00 86.25 81 LEU A N 1
ATOM 635 C CA . LEU A 1 81 ? 5.410 -22.789 7.234 1.00 86.25 81 LEU A CA 1
ATOM 636 C C . LEU A 1 81 ? 5.731 -23.289 5.823 1.00 86.25 81 LEU A C 1
ATOM 638 O O . LEU A 1 81 ? 6.874 -23.156 5.391 1.00 86.25 81 LEU A O 1
ATOM 642 N N . VAL A 1 82 ? 4.739 -23.801 5.087 1.00 90.50 82 VAL A N 1
ATOM 643 C CA . VAL A 1 82 ? 4.922 -24.252 3.695 1.00 90.50 82 VAL A CA 1
ATOM 644 C C . VAL A 1 82 ? 5.439 -23.112 2.815 1.00 90.50 82 VAL A C 1
ATOM 646 O O . VAL A 1 82 ? 6.408 -23.298 2.080 1.00 90.50 82 VAL A O 1
ATOM 649 N N . HIS A 1 83 ? 4.863 -21.913 2.934 1.00 90.81 83 HIS A N 1
ATOM 650 C CA . HIS A 1 83 ? 5.324 -20.744 2.181 1.00 90.81 83 HIS A CA 1
ATOM 651 C C . HIS A 1 83 ? 6.740 -20.313 2.588 1.00 90.81 83 HIS A C 1
ATOM 653 O O . HIS A 1 83 ? 7.558 -19.995 1.724 1.00 90.81 83 HIS A O 1
ATOM 659 N N . ASN A 1 84 ? 7.067 -20.348 3.883 1.00 89.56 84 ASN A N 1
ATOM 660 C CA . ASN A 1 84 ? 8.412 -20.034 4.368 1.00 89.56 84 ASN A CA 1
ATOM 661 C C . ASN A 1 84 ? 9.450 -21.056 3.872 1.00 89.56 84 ASN A C 1
ATOM 663 O O . ASN A 1 84 ? 10.546 -20.658 3.480 1.00 89.56 84 ASN A O 1
ATOM 667 N N . ILE A 1 85 ? 9.107 -22.349 3.830 1.00 92.56 85 ILE A N 1
ATOM 668 C CA . ILE A 1 85 ? 9.968 -23.402 3.270 1.00 92.56 85 ILE A CA 1
ATOM 669 C C . ILE A 1 85 ? 10.157 -23.182 1.770 1.00 92.56 85 ILE A C 1
ATOM 671 O O . ILE A 1 85 ? 11.289 -23.199 1.293 1.00 92.56 85 ILE A O 1
ATOM 675 N N . LEU A 1 86 ? 9.079 -22.918 1.026 1.00 93.88 86 LEU A N 1
ATOM 676 C CA . LEU A 1 86 ? 9.164 -22.632 -0.406 1.00 93.88 86 LEU A CA 1
ATOM 677 C C . LEU A 1 86 ? 10.068 -21.423 -0.675 1.00 93.88 86 LEU A C 1
ATOM 679 O O . LEU A 1 86 ? 10.889 -21.441 -1.592 1.00 93.88 86 LEU A O 1
ATOM 683 N N . ARG A 1 87 ? 9.972 -20.394 0.169 1.00 92.62 87 ARG A N 1
ATOM 684 C CA . ARG A 1 87 ? 10.825 -19.210 0.089 1.00 92.62 87 ARG A CA 1
ATOM 685 C C . ARG A 1 87 ? 12.285 -19.509 0.412 1.00 92.62 87 ARG A C 1
ATOM 687 O O . ARG A 1 87 ? 13.168 -18.995 -0.269 1.00 92.62 87 ARG A O 1
ATOM 694 N N . PHE A 1 88 ? 12.539 -20.352 1.410 1.00 95.00 88 PHE A N 1
ATOM 695 C CA . PHE A 1 88 ? 13.881 -20.830 1.729 1.00 95.00 88 PHE A CA 1
ATOM 696 C C . PHE A 1 88 ? 14.487 -21.607 0.555 1.00 95.00 88 PHE A C 1
ATOM 698 O O . PHE A 1 88 ? 15.594 -21.287 0.121 1.00 95.00 88 PHE A O 1
ATOM 705 N N . LEU A 1 89 ? 13.735 -22.532 -0.044 1.00 95.75 89 LEU A N 1
ATOM 706 C CA . LEU A 1 89 ? 14.168 -23.269 -1.234 1.00 95.75 89 LEU A CA 1
ATOM 707 C C . LEU A 1 89 ? 14.446 -22.336 -2.420 1.00 95.75 89 LEU A C 1
ATOM 709 O O . LEU A 1 89 ? 15.467 -22.493 -3.087 1.00 95.75 89 LEU A O 1
ATOM 713 N N . ALA A 1 90 ? 13.602 -21.327 -2.651 1.00 94.94 90 ALA A N 1
ATOM 714 C CA . ALA A 1 90 ? 13.828 -20.332 -3.698 1.00 94.94 90 ALA A CA 1
ATOM 715 C C . ALA A 1 90 ? 15.095 -19.492 -3.440 1.00 94.94 90 ALA A C 1
ATOM 717 O O . ALA A 1 90 ? 15.872 -19.253 -4.364 1.00 94.94 90 ALA A O 1
ATOM 718 N N . SER A 1 91 ? 15.357 -19.097 -2.188 1.00 95.19 91 SER A N 1
ATOM 719 C CA . SER A 1 91 ? 16.594 -18.389 -1.819 1.00 95.19 91 SER A CA 1
ATOM 720 C C . SER A 1 91 ? 17.848 -19.255 -1.980 1.00 95.19 91 SER A C 1
ATOM 722 O O . SER A 1 91 ? 18.871 -18.769 -2.462 1.00 95.19 91 SER A O 1
ATOM 724 N N . LEU A 1 92 ? 17.751 -20.555 -1.684 1.00 95.94 92 LEU A N 1
ATOM 725 C CA . LEU A 1 92 ? 18.842 -21.509 -1.868 1.00 95.94 92 LEU A CA 1
ATOM 726 C C . LEU A 1 92 ? 19.095 -21.793 -3.354 1.00 95.94 92 LEU A C 1
ATOM 728 O O . LEU A 1 92 ? 20.246 -21.903 -3.772 1.00 95.94 92 LEU A O 1
ATOM 732 N N . ALA A 1 93 ? 18.042 -21.836 -4.175 1.00 96.00 93 ALA A N 1
ATOM 733 C CA . ALA A 1 93 ? 18.167 -21.913 -5.627 1.00 96.00 93 ALA A CA 1
ATOM 734 C C . ALA A 1 93 ? 18.855 -20.664 -6.200 1.00 96.00 93 ALA A C 1
ATOM 736 O O . ALA A 1 93 ? 19.750 -20.794 -7.032 1.00 96.00 93 ALA A O 1
ATOM 737 N N . LEU A 1 94 ? 18.507 -19.463 -5.718 1.00 95.56 94 LEU A N 1
ATOM 738 C CA . LEU A 1 94 ? 19.190 -18.218 -6.094 1.00 95.56 94 LEU A CA 1
ATOM 739 C C . LEU A 1 94 ? 20.672 -18.232 -5.700 1.00 95.56 94 LEU A C 1
ATOM 741 O O . LEU A 1 94 ? 21.521 -17.863 -6.514 1.00 95.56 94 LEU A O 1
ATOM 745 N N . LEU A 1 95 ? 20.996 -18.725 -4.499 1.00 96.25 95 LEU A N 1
ATOM 746 C CA . LEU A 1 95 ? 22.378 -18.932 -4.070 1.00 96.25 95 LEU A CA 1
ATOM 747 C C . LEU A 1 95 ? 23.100 -19.902 -5.015 1.00 96.25 95 LEU A C 1
ATOM 749 O O . LEU A 1 95 ? 24.149 -19.558 -5.553 1.00 96.25 95 LEU A O 1
ATOM 753 N N . GLY A 1 96 ? 22.517 -21.069 -5.290 1.00 94.50 96 GLY A N 1
ATOM 754 C CA . GLY A 1 96 ? 23.084 -22.058 -6.209 1.00 94.50 96 GLY A CA 1
ATOM 755 C C . GLY A 1 96 ? 23.331 -21.493 -7.610 1.00 94.50 96 GLY A C 1
ATOM 756 O O . GLY A 1 96 ? 24.429 -21.630 -8.145 1.00 94.50 96 GLY A O 1
ATOM 757 N N . LEU A 1 97 ? 22.356 -20.778 -8.176 1.00 93.50 97 LEU A N 1
ATOM 758 C CA . LEU A 1 97 ? 22.490 -20.105 -9.472 1.00 93.50 97 LEU A CA 1
ATOM 759 C C . LEU A 1 97 ? 23.574 -19.020 -9.450 1.00 93.50 97 LEU A C 1
ATOM 761 O O . LEU A 1 97 ? 24.296 -18.864 -10.432 1.00 93.50 97 LEU A O 1
ATOM 765 N N . SER A 1 98 ? 23.720 -18.281 -8.346 1.00 91.19 98 SER A N 1
ATOM 766 C CA . SER A 1 98 ? 24.779 -17.274 -8.196 1.00 91.19 98 SER A CA 1
ATOM 767 C C . SER A 1 98 ? 26.176 -17.904 -8.116 1.00 91.19 98 SER A C 1
ATOM 769 O O . SER A 1 98 ? 27.096 -17.421 -8.774 1.00 91.19 98 SER A O 1
ATOM 771 N N . VAL A 1 99 ? 26.314 -19.041 -7.427 1.00 92.19 99 VAL A N 1
ATOM 772 C CA . VAL A 1 99 ? 27.567 -19.805 -7.341 1.00 92.19 99 VAL A CA 1
ATOM 773 C C . VAL A 1 99 ? 27.919 -20.420 -8.693 1.00 92.19 99 VAL A C 1
ATOM 775 O O . VAL A 1 99 ? 29.057 -20.307 -9.138 1.00 92.19 99 VAL A O 1
ATOM 778 N N . VAL A 1 100 ? 26.952 -21.019 -9.395 1.00 91.19 100 VAL A N 1
ATOM 779 C CA . VAL A 1 100 ? 27.165 -21.563 -10.749 1.00 91.19 100 VAL A CA 1
ATOM 780 C C . VAL A 1 100 ? 27.586 -20.454 -11.716 1.00 91.19 100 VAL A C 1
ATOM 782 O O . VAL A 1 100 ? 28.540 -20.623 -12.473 1.00 91.19 100 VAL A O 1
ATOM 785 N N . SER A 1 101 ? 26.927 -19.296 -11.645 1.00 87.50 101 SER A N 1
ATOM 786 C CA . SER A 1 101 ? 27.280 -18.105 -12.421 1.00 87.50 101 SER A CA 1
ATOM 787 C C . SER A 1 101 ? 28.703 -17.621 -12.129 1.00 87.50 101 SER A C 1
ATOM 789 O O . SER A 1 101 ? 29.412 -17.237 -13.056 1.00 87.50 101 SER A O 1
ATOM 791 N N . PHE A 1 102 ? 29.134 -17.663 -10.864 1.00 86.06 102 PHE A N 1
ATOM 792 C CA . PHE A 1 102 ? 30.505 -17.341 -10.473 1.00 86.06 102 PHE A CA 1
ATOM 793 C C . PHE A 1 102 ? 31.500 -18.374 -11.006 1.00 86.06 102 PHE A C 1
ATOM 795 O O . PHE A 1 102 ? 32.546 -17.999 -11.517 1.00 86.06 102 PHE A O 1
ATOM 802 N N . LEU A 1 103 ? 31.192 -19.672 -10.932 1.00 85.56 103 LEU A N 1
ATOM 803 C CA . LEU A 1 103 ? 32.110 -20.735 -11.348 1.00 85.56 103 LEU A CA 1
ATOM 804 C C . LEU A 1 103 ? 32.318 -20.788 -12.865 1.00 85.56 103 LEU A C 1
ATOM 806 O O . LEU A 1 103 ? 33.465 -20.939 -13.289 1.00 85.56 103 LEU A O 1
ATOM 810 N N . LEU A 1 104 ? 31.249 -20.644 -13.653 1.00 82.12 104 LEU A N 1
ATOM 811 C CA . LEU A 1 104 ? 31.276 -20.796 -15.114 1.00 82.12 104 LEU A CA 1
ATOM 812 C C . LEU A 1 104 ? 31.769 -19.551 -15.866 1.00 82.12 104 LEU A C 1
ATOM 814 O O . LEU A 1 104 ? 32.187 -19.660 -17.015 1.00 82.12 104 LEU A O 1
ATOM 818 N N . SER A 1 105 ? 31.720 -18.364 -15.258 1.00 70.94 105 SER A N 1
ATOM 819 C CA . SER A 1 105 ? 32.037 -17.116 -15.960 1.00 70.94 105 SER A CA 1
ATOM 820 C C . SER A 1 105 ? 33.528 -16.763 -15.870 1.00 70.94 105 SER A C 1
ATOM 822 O O . SER A 1 105 ? 33.936 -15.919 -15.075 1.00 70.94 105 SER A O 1
ATOM 824 N N . GLU A 1 106 ? 34.369 -17.401 -16.691 1.00 64.19 106 GLU A N 1
ATOM 825 C CA . GLU A 1 106 ? 35.814 -17.100 -16.730 1.00 64.19 106 GLU A CA 1
ATOM 826 C C . GLU A 1 106 ? 36.113 -15.661 -17.184 1.00 64.19 106 GLU A C 1
ATOM 828 O O . GLU A 1 106 ? 36.965 -14.996 -16.597 1.00 64.19 106 GLU A O 1
ATOM 833 N N . ALA A 1 107 ? 35.348 -15.136 -18.147 1.00 57.34 107 ALA A N 1
ATOM 834 C CA . ALA A 1 107 ? 35.500 -13.767 -18.645 1.00 57.34 107 ALA A CA 1
ATOM 835 C C . ALA A 1 107 ? 35.160 -12.694 -17.589 1.00 57.34 107 ALA A C 1
ATOM 837 O O . ALA A 1 107 ? 35.793 -11.640 -17.544 1.00 57.34 107 ALA A O 1
ATOM 838 N N . ARG A 1 108 ? 34.189 -12.963 -16.704 1.00 58.31 108 ARG A N 1
ATOM 839 C CA . ARG A 1 108 ? 33.735 -12.016 -15.669 1.00 58.31 108 ARG A CA 1
ATOM 840 C C . ARG A 1 108 ? 34.550 -12.129 -14.377 1.00 58.31 108 ARG A C 1
ATOM 842 O O . ARG A 1 108 ? 34.731 -11.120 -13.699 1.00 58.31 108 ARG A O 1
ATOM 849 N N . LYS A 1 109 ? 35.152 -13.296 -14.089 1.00 56.69 109 LYS A N 1
ATOM 850 C CA . LYS A 1 109 ? 36.136 -13.468 -12.996 1.00 56.69 109 LYS A CA 1
ATOM 851 C C . LYS A 1 109 ? 37.346 -12.539 -13.137 1.00 56.69 109 LYS A C 1
ATOM 853 O O . LYS A 1 109 ? 37.874 -12.073 -12.134 1.00 56.69 109 LYS A O 1
ATOM 858 N N . GLN A 1 110 ? 37.797 -12.260 -14.358 1.00 58.19 110 GLN A N 1
ATOM 859 C CA . GLN A 1 110 ? 39.013 -11.468 -14.564 1.00 58.19 110 GLN A CA 1
ATOM 860 C C . GLN A 1 110 ? 38.786 -9.953 -14.402 1.00 58.19 110 GLN A C 1
ATOM 862 O O . GLN A 1 110 ? 39.737 -9.229 -14.116 1.00 58.19 110 GLN A O 1
ATOM 867 N N . ALA A 1 111 ? 37.536 -9.488 -14.531 1.00 62.09 111 ALA A N 1
ATOM 868 C CA . ALA A 1 111 ? 37.161 -8.080 -14.399 1.00 62.09 111 ALA A CA 1
ATOM 869 C C . ALA A 1 111 ? 36.468 -7.752 -13.059 1.00 62.09 111 ALA A C 1
ATOM 871 O O . ALA A 1 111 ? 36.863 -6.789 -12.409 1.00 62.09 111 ALA A O 1
ATOM 872 N N . ASP A 1 112 ? 35.502 -8.570 -12.613 1.00 73.44 112 ASP A N 1
ATOM 873 C CA . ASP A 1 112 ? 34.545 -8.210 -11.549 1.00 73.44 112 ASP A CA 1
ATOM 874 C C . ASP A 1 112 ? 34.301 -9.347 -10.525 1.00 73.44 112 ASP A C 1
ATOM 876 O O . ASP A 1 112 ? 33.198 -9.501 -9.987 1.00 73.44 112 ASP A O 1
ATOM 880 N N . TRP A 1 113 ? 35.314 -10.171 -10.216 1.00 77.56 113 TRP A N 1
ATOM 881 C CA . TRP A 1 113 ? 35.156 -11.295 -9.270 1.00 77.56 113 TRP A CA 1
ATOM 882 C C . TRP A 1 113 ? 34.630 -10.871 -7.889 1.00 77.56 113 TRP A C 1
ATOM 884 O O . TRP A 1 113 ? 33.888 -11.624 -7.262 1.00 77.56 113 TRP A O 1
ATOM 894 N N . GLN A 1 114 ? 34.984 -9.667 -7.421 1.00 83.75 114 GLN A N 1
ATOM 895 C CA . GLN A 1 114 ? 34.561 -9.133 -6.122 1.00 83.75 114 GLN A CA 1
ATOM 896 C C . GLN A 1 114 ? 33.044 -8.926 -6.055 1.00 83.75 114 GLN A C 1
ATOM 898 O O . GLN A 1 114 ? 32.417 -9.269 -5.053 1.00 83.75 114 GLN A O 1
ATOM 903 N N . LEU A 1 115 ? 32.446 -8.410 -7.133 1.00 84.12 115 LEU A N 1
ATOM 904 C CA . LEU A 1 115 ? 31.008 -8.172 -7.220 1.00 84.12 115 LEU A CA 1
ATOM 905 C C . LEU A 1 115 ? 30.242 -9.498 -7.232 1.00 84.12 115 LEU A C 1
ATOM 907 O O . LEU A 1 115 ? 29.286 -9.670 -6.479 1.00 84.12 115 LEU A O 1
ATOM 911 N N . GLN A 1 116 ? 30.695 -10.466 -8.031 1.00 84.38 116 GLN A N 1
ATOM 912 C CA . GLN A 1 116 ? 30.059 -11.784 -8.104 1.00 84.38 116 GLN A CA 1
ATOM 913 C C . GLN A 1 116 ? 30.156 -12.557 -6.783 1.00 84.38 116 GLN A C 1
ATOM 915 O O . GLN A 1 116 ? 29.181 -13.178 -6.353 1.00 84.38 116 GLN A O 1
ATOM 920 N N . LEU A 1 117 ? 31.307 -12.479 -6.112 1.00 88.44 117 LEU A N 1
ATOM 921 C CA . LEU A 1 117 ? 31.492 -13.026 -4.770 1.00 88.44 117 LEU A CA 1
ATOM 922 C C . LEU A 1 117 ? 30.548 -12.339 -3.768 1.00 88.44 117 LEU A C 1
ATOM 924 O O . LEU A 1 117 ? 29.899 -13.011 -2.967 1.00 88.44 117 LEU A O 1
ATOM 928 N N . GLY A 1 118 ? 30.416 -11.012 -3.854 1.00 90.12 118 GLY A N 1
ATOM 929 C CA . GLY A 1 118 ? 29.464 -10.232 -3.067 1.00 90.12 118 GLY A CA 1
ATOM 930 C C . GLY A 1 118 ? 28.022 -10.709 -3.252 1.00 90.12 118 GLY A C 1
ATOM 931 O O . GLY A 1 118 ? 27.318 -10.919 -2.266 1.00 90.12 118 GLY A O 1
ATOM 932 N N . LEU A 1 119 ? 27.588 -10.958 -4.491 1.00 90.56 119 LEU A N 1
ATOM 933 C CA . LEU A 1 119 ? 26.247 -11.482 -4.779 1.00 90.56 119 LEU A CA 1
ATOM 934 C C . LEU A 1 119 ? 26.033 -12.889 -4.197 1.00 90.56 119 LEU A C 1
ATOM 936 O O . LEU A 1 119 ? 24.944 -13.189 -3.707 1.00 90.56 119 LEU A O 1
ATOM 940 N N . CYS A 1 120 ? 27.066 -13.736 -4.175 1.00 92.81 120 CYS A N 1
ATOM 941 C CA . CYS A 1 120 ? 26.995 -15.028 -3.486 1.00 92.81 120 CYS A CA 1
ATOM 942 C C . CYS A 1 120 ? 26.780 -14.836 -1.975 1.00 92.81 120 CYS A C 1
ATOM 944 O O . CYS A 1 120 ? 25.910 -15.481 -1.391 1.00 92.81 120 CYS A O 1
ATOM 946 N N . PHE A 1 121 ? 27.510 -13.910 -1.341 1.00 93.94 121 PHE A N 1
ATOM 947 C CA . PHE A 1 121 ? 27.303 -13.577 0.074 1.00 93.94 121 PHE A CA 1
ATOM 948 C C . PHE A 1 121 ? 25.921 -12.981 0.348 1.00 93.94 121 PHE A C 1
ATOM 950 O O . PHE A 1 121 ? 25.314 -13.297 1.371 1.00 93.94 121 PHE A O 1
ATOM 957 N N . PHE A 1 122 ? 25.392 -12.171 -0.568 1.00 95.31 122 PHE A N 1
ATOM 958 C CA . PHE A 1 122 ? 24.034 -11.642 -0.484 1.00 95.31 122 PHE A CA 1
ATOM 959 C C . PHE A 1 122 ? 22.989 -12.757 -0.446 1.00 95.31 122 PHE A C 1
ATOM 961 O O . PHE A 1 122 ? 22.165 -12.796 0.469 1.00 95.31 122 PHE A O 1
ATOM 968 N N . TYR A 1 123 ? 23.038 -13.699 -1.392 1.00 96.06 123 TYR A N 1
ATOM 969 C CA . TYR A 1 123 ? 22.080 -14.807 -1.420 1.00 96.06 123 TYR A CA 1
ATOM 970 C C . TYR A 1 123 ? 22.316 -15.824 -0.298 1.00 96.06 123 TYR A C 1
ATOM 972 O O . TYR A 1 123 ? 21.361 -16.453 0.163 1.00 96.06 123 TYR A O 1
ATOM 980 N N . LEU A 1 124 ? 23.547 -15.944 0.206 1.00 96.12 124 LEU A N 1
ATOM 981 C CA . LEU A 1 124 ? 23.843 -16.718 1.411 1.00 96.12 124 LEU A CA 1
ATOM 982 C C . LEU A 1 124 ? 23.164 -16.086 2.628 1.00 96.12 124 LEU A C 1
ATOM 984 O O . LEU A 1 124 ? 22.459 -16.771 3.366 1.00 96.12 124 LEU A O 1
ATOM 988 N N . TYR A 1 125 ? 23.309 -14.773 2.800 1.00 96.38 125 TYR A N 1
ATOM 989 C CA . TYR A 1 125 ? 22.637 -14.024 3.856 1.00 96.38 125 TYR A CA 1
ATOM 990 C C . TYR A 1 125 ? 21.109 -14.113 3.740 1.00 96.38 125 TYR A C 1
ATOM 992 O O . TYR A 1 125 ? 20.433 -14.397 4.730 1.00 96.38 125 TYR A O 1
ATOM 1000 N N . ALA A 1 126 ? 20.558 -13.973 2.530 1.00 96.31 126 ALA A N 1
ATOM 1001 C CA . ALA A 1 126 ? 19.131 -14.160 2.277 1.00 96.31 126 ALA A CA 1
ATOM 1002 C C . ALA A 1 126 ? 18.661 -15.580 2.642 1.00 96.31 126 ALA A C 1
ATOM 1004 O O . ALA A 1 126 ? 17.611 -15.734 3.262 1.00 96.31 126 ALA A O 1
ATOM 1005 N N . SER A 1 127 ? 19.458 -16.608 2.338 1.00 96.19 127 SER A N 1
ATOM 1006 C CA . SER A 1 127 ? 19.161 -17.999 2.708 1.00 96.19 127 SER A CA 1
ATOM 1007 C C . SER A 1 127 ? 19.184 -18.208 4.225 1.00 96.19 127 SER A C 1
ATOM 1009 O O . SER A 1 127 ? 18.320 -18.899 4.761 1.00 96.19 127 SER A O 1
ATOM 1011 N N . ILE A 1 128 ? 20.114 -17.568 4.944 1.00 95.00 128 ILE A N 1
ATOM 1012 C CA . ILE A 1 128 ? 20.169 -17.597 6.416 1.00 95.00 128 ILE A CA 1
ATOM 1013 C C . ILE A 1 128 ? 18.936 -16.913 7.018 1.00 95.00 128 ILE A C 1
ATOM 1015 O O . ILE A 1 128 ? 18.317 -17.456 7.933 1.00 95.00 128 ILE A O 1
ATOM 1019 N N . LEU A 1 129 ? 18.540 -15.748 6.496 1.00 93.38 129 LEU A N 1
ATOM 1020 C CA . LEU A 1 129 ? 17.321 -15.063 6.935 1.00 93.38 129 LEU A CA 1
ATOM 1021 C C . LEU A 1 129 ? 16.062 -15.883 6.637 1.00 93.38 129 LEU A C 1
ATOM 1023 O O . LEU A 1 129 ? 15.161 -15.938 7.474 1.00 93.38 129 LEU A O 1
ATOM 1027 N N . ALA A 1 130 ? 16.002 -16.544 5.481 1.00 93.50 130 ALA A N 1
ATOM 1028 C CA . ALA A 1 130 ? 14.897 -17.426 5.127 1.00 93.50 130 ALA A CA 1
ATOM 1029 C C . ALA A 1 130 ? 14.840 -18.659 6.042 1.00 93.50 130 ALA A C 1
ATOM 1031 O O . ALA A 1 130 ? 13.763 -18.999 6.528 1.00 93.50 130 ALA A O 1
ATOM 1032 N N . ALA A 1 131 ? 15.984 -19.261 6.383 1.00 93.12 131 ALA A N 1
ATOM 1033 C CA . ALA A 1 131 ? 16.055 -20.327 7.382 1.00 93.12 131 ALA A CA 1
ATOM 1034 C C . ALA A 1 131 ? 15.575 -19.837 8.760 1.00 93.12 131 ALA A C 1
ATOM 1036 O O . ALA A 1 131 ? 14.722 -20.471 9.381 1.00 93.12 131 ALA A O 1
ATOM 1037 N N . ALA A 1 132 ? 16.026 -18.663 9.210 1.00 90.12 132 ALA A N 1
ATOM 1038 C CA . ALA A 1 132 ? 15.561 -18.063 10.461 1.00 90.12 132 ALA A CA 1
ATOM 1039 C C . ALA A 1 132 ? 14.048 -17.765 10.453 1.00 90.12 132 ALA A C 1
ATOM 1041 O O . ALA A 1 132 ? 13.395 -17.880 11.488 1.00 90.12 132 ALA A O 1
ATOM 1042 N N . ALA A 1 133 ? 13.470 -17.440 9.292 1.00 87.88 133 ALA A N 1
ATOM 1043 C CA . ALA A 1 133 ? 12.028 -17.250 9.130 1.00 87.88 133 ALA A CA 1
ATOM 1044 C C . ALA A 1 133 ? 11.230 -18.571 9.168 1.00 87.88 133 ALA A C 1
ATOM 1046 O O . ALA A 1 133 ? 10.074 -18.565 9.593 1.00 87.88 133 ALA A O 1
ATOM 1047 N N . THR A 1 134 ? 11.820 -19.708 8.766 1.00 86.62 134 THR A N 1
ATOM 1048 C CA . THR A 1 134 ? 11.180 -21.036 8.916 1.00 86.62 134 THR A CA 1
ATOM 1049 C C . THR A 1 134 ? 11.111 -21.499 10.368 1.00 86.62 134 THR A C 1
ATOM 1051 O O . THR A 1 134 ? 10.213 -22.257 10.729 1.00 86.62 134 THR A O 1
ATOM 1054 N N . ALA A 1 135 ? 12.005 -21.006 11.227 1.00 82.62 135 ALA A N 1
ATOM 1055 C CA . ALA A 1 135 ? 11.982 -21.275 12.657 1.00 82.62 135 ALA A CA 1
ATOM 1056 C C . ALA A 1 135 ? 10.925 -20.394 13.357 1.00 82.62 135 ALA A C 1
ATOM 1058 O O . ALA A 1 135 ? 11.266 -19.518 14.151 1.00 82.62 135 ALA A O 1
ATOM 1059 N N . VAL A 1 136 ? 9.642 -20.628 13.043 1.00 68.81 136 VAL A N 1
ATOM 1060 C CA . VAL A 1 136 ? 8.468 -19.801 13.414 1.00 68.81 136 VAL A CA 1
ATOM 1061 C C . VAL A 1 136 ? 8.385 -19.486 14.917 1.00 68.81 136 VAL A C 1
ATOM 1063 O O . VAL A 1 136 ? 7.939 -18.406 15.290 1.00 68.81 136 VAL A O 1
ATOM 1066 N N . HIS A 1 137 ? 8.888 -20.376 15.776 1.00 65.12 137 HIS A N 1
ATOM 1067 C CA . HIS A 1 137 ? 8.905 -20.219 17.243 1.00 65.12 137 HIS A CA 1
ATOM 1068 C C . HIS A 1 137 ? 9.941 -19.219 17.754 1.00 65.12 137 HIS A C 1
ATOM 1070 O O . HIS A 1 137 ? 9.925 -18.801 18.910 1.00 65.12 137 HIS A O 1
ATOM 1076 N N . THR A 1 138 ? 10.893 -18.845 16.907 1.00 72.75 138 THR A N 1
ATOM 1077 C CA . THR A 1 138 ? 11.991 -17.988 17.324 1.00 72.75 138 THR A CA 1
ATOM 1078 C C . THR A 1 138 ? 11.559 -16.533 17.261 1.00 72.75 138 THR A C 1
ATOM 1080 O O . THR A 1 138 ? 11.061 -16.059 16.243 1.00 72.75 138 THR A O 1
ATOM 1083 N N . ARG A 1 139 ? 11.891 -15.762 18.301 1.00 74.50 139 ARG A N 1
ATOM 1084 C CA . ARG A 1 139 ? 11.705 -14.295 18.358 1.00 74.50 139 ARG A CA 1
ATOM 1085 C C . ARG A 1 139 ? 12.252 -13.521 17.149 1.00 74.50 139 ARG A C 1
ATOM 1087 O O . ARG A 1 139 ? 11.892 -12.367 16.934 1.00 74.50 139 ARG A O 1
ATOM 1094 N N . TRP A 1 140 ? 13.167 -14.138 16.406 1.00 79.00 140 TRP A N 1
ATOM 1095 C CA . TRP A 1 140 ? 13.815 -13.571 15.232 1.00 79.00 140 TRP A CA 1
ATOM 1096 C C . TRP A 1 140 ? 12.988 -13.739 13.955 1.00 79.00 140 TRP A C 1
ATOM 1098 O O . TRP A 1 140 ? 13.161 -12.940 13.043 1.00 79.00 140 TRP A O 1
ATOM 1108 N N . ALA A 1 141 ? 12.057 -14.698 13.885 1.00 82.38 141 ALA A N 1
ATOM 1109 C CA . ALA A 1 141 ? 11.346 -15.031 12.650 1.00 82.38 141 ALA A CA 1
ATOM 1110 C C . ALA A 1 141 ? 10.583 -13.841 12.023 1.00 82.38 141 ALA A C 1
ATOM 1112 O O . ALA A 1 141 ? 10.760 -13.605 10.824 1.00 82.38 141 ALA A O 1
ATOM 1113 N N . PRO A 1 142 ? 9.823 -13.010 12.774 1.00 83.19 142 PRO A N 1
ATOM 1114 C CA . PRO A 1 142 ? 9.141 -11.851 12.190 1.00 83.19 142 PRO A CA 1
ATOM 1115 C C . PRO A 1 142 ? 10.114 -10.784 11.673 1.00 83.19 142 PRO A C 1
ATOM 1117 O O . PRO A 1 142 ? 9.886 -10.184 10.622 1.00 83.19 142 PRO A O 1
ATOM 1120 N N . ALA A 1 143 ? 11.213 -10.553 12.399 1.00 87.25 143 ALA A N 1
ATOM 1121 C CA . ALA A 1 143 ? 12.239 -9.594 12.002 1.00 87.25 143 ALA A CA 1
ATOM 1122 C C . ALA A 1 143 ? 12.994 -10.086 10.759 1.00 87.25 143 ALA A C 1
ATOM 1124 O O . ALA A 1 143 ? 13.162 -9.325 9.806 1.00 87.25 143 ALA A O 1
ATOM 1125 N N . SER A 1 144 ? 13.383 -11.363 10.728 1.00 90.25 144 SER A N 1
ATOM 1126 C CA . SER A 1 144 ? 14.033 -11.998 9.581 1.00 90.25 144 SER A CA 1
ATOM 1127 C C . SER A 1 144 ? 13.143 -11.985 8.341 1.00 90.25 144 SER A C 1
ATOM 1129 O O . SER A 1 144 ? 13.637 -11.649 7.272 1.00 90.25 144 SER A O 1
ATOM 1131 N N . LYS A 1 145 ? 11.833 -12.247 8.475 1.00 89.31 145 LYS A N 1
ATOM 1132 C CA . LYS A 1 145 ? 10.873 -12.186 7.359 1.00 89.31 145 LYS A CA 1
ATOM 1133 C C . LYS A 1 145 ? 10.809 -10.789 6.732 1.00 89.31 145 LYS A C 1
ATOM 1135 O O . LYS A 1 145 ? 11.020 -10.667 5.532 1.00 89.31 145 LYS A O 1
ATOM 1140 N N . ARG A 1 146 ? 10.623 -9.738 7.544 1.00 90.12 146 ARG A N 1
ATOM 1141 C CA . ARG A 1 146 ? 10.560 -8.340 7.062 1.00 90.12 146 ARG A CA 1
ATOM 1142 C C . ARG A 1 146 ? 11.858 -7.887 6.391 1.00 90.12 146 ARG A C 1
ATOM 1144 O O . ARG A 1 146 ? 11.826 -7.198 5.378 1.00 90.12 146 ARG A O 1
ATOM 1151 N N . ASN A 1 147 ? 13.002 -8.271 6.956 1.00 93.50 147 ASN A N 1
ATOM 1152 C CA . ASN A 1 147 ? 14.305 -7.950 6.374 1.00 93.50 147 ASN A CA 1
ATOM 1153 C C . ASN A 1 147 ? 14.533 -8.704 5.058 1.00 93.50 147 ASN A C 1
ATOM 1155 O O . ASN A 1 147 ? 14.984 -8.101 4.089 1.00 93.50 147 ASN A O 1
ATOM 1159 N N . LEU A 1 148 ? 14.162 -9.987 5.002 1.00 94.56 148 LEU A N 1
ATOM 1160 C CA . LEU A 1 148 ? 14.216 -10.792 3.784 1.00 94.56 148 LEU A CA 1
ATOM 1161 C C . LEU A 1 148 ? 13.326 -10.211 2.673 1.00 94.56 148 LEU A C 1
ATOM 1163 O O . LEU A 1 148 ? 13.767 -10.136 1.529 1.00 94.56 148 LEU A O 1
ATOM 1167 N N . ASP A 1 149 ? 12.105 -9.774 3.012 1.00 93.31 149 ASP A N 1
ATOM 1168 C CA . ASP A 1 149 ? 11.203 -9.060 2.098 1.00 93.31 149 ASP A CA 1
ATOM 1169 C C . ASP A 1 149 ? 11.892 -7.838 1.492 1.00 93.31 149 ASP A C 1
ATOM 1171 O O . ASP A 1 149 ? 11.945 -7.704 0.271 1.00 93.31 149 ASP A O 1
ATOM 1175 N N . LEU A 1 150 ? 12.480 -6.988 2.336 1.00 94.56 150 LEU A N 1
ATOM 1176 C CA . LEU A 1 150 ? 13.116 -5.749 1.900 1.00 94.56 150 LEU A CA 1
ATOM 1177 C C . LEU A 1 150 ? 14.318 -6.000 0.981 1.00 94.56 150 LEU A C 1
ATOM 1179 O O . LEU A 1 150 ? 14.379 -5.424 -0.105 1.00 94.56 150 LEU A O 1
ATOM 1183 N N . ILE A 1 151 ? 15.257 -6.867 1.375 1.00 96.06 151 ILE A N 1
ATOM 1184 C CA . ILE A 1 151 ? 16.477 -7.094 0.581 1.00 96.06 151 ILE A CA 1
ATOM 1185 C C . ILE A 1 151 ? 16.167 -7.768 -0.762 1.00 96.06 151 ILE A C 1
ATOM 1187 O O . ILE A 1 151 ? 16.750 -7.397 -1.781 1.00 96.06 151 ILE A O 1
ATOM 1191 N N . LEU A 1 152 ? 15.229 -8.725 -0.795 1.00 96.25 152 LEU A N 1
ATOM 1192 C CA . LEU A 1 152 ? 14.849 -9.404 -2.034 1.00 96.25 152 LEU A CA 1
ATOM 1193 C C . LEU A 1 152 ? 14.040 -8.485 -2.951 1.00 96.25 152 LEU A C 1
ATOM 1195 O O . LEU A 1 152 ? 14.201 -8.571 -4.166 1.00 96.25 152 LEU A O 1
ATOM 1199 N N . LEU A 1 153 ? 13.220 -7.585 -2.399 1.00 95.50 153 LEU A N 1
ATOM 1200 C CA . LEU A 1 153 ? 12.499 -6.584 -3.184 1.00 95.50 153 LEU A CA 1
ATOM 1201 C C . LEU A 1 153 ? 13.459 -5.569 -3.819 1.00 95.50 153 LEU A C 1
ATOM 1203 O O . LEU A 1 153 ? 13.291 -5.227 -4.987 1.00 95.50 153 LEU A O 1
ATOM 1207 N N . VAL A 1 154 ? 14.495 -5.131 -3.092 1.00 95.69 154 VAL A N 1
ATOM 1208 C CA . VAL A 1 154 ? 15.544 -4.270 -3.666 1.00 95.69 154 VAL A CA 1
ATOM 1209 C C . VAL A 1 154 ? 16.290 -5.002 -4.776 1.00 95.69 154 VAL A C 1
ATOM 1211 O O . VAL A 1 154 ? 16.444 -4.450 -5.864 1.00 95.69 154 VAL A O 1
ATOM 1214 N N . ALA A 1 155 ? 16.704 -6.252 -4.544 1.00 95.25 155 ALA A N 1
ATOM 1215 C CA . ALA A 1 155 ? 17.337 -7.063 -5.580 1.00 95.25 155 ALA A CA 1
ATOM 1216 C C . ALA A 1 155 ? 16.433 -7.204 -6.812 1.00 95.25 155 ALA A C 1
ATOM 1218 O O . ALA A 1 155 ? 16.886 -6.982 -7.933 1.00 95.25 155 ALA A O 1
ATOM 1219 N N . PHE A 1 156 ? 15.146 -7.493 -6.612 1.00 96.69 156 PHE A N 1
ATOM 1220 C CA . PHE A 1 156 ? 14.170 -7.564 -7.695 1.00 96.69 156 PHE A CA 1
ATOM 1221 C C . PHE A 1 156 ? 14.067 -6.242 -8.465 1.00 96.69 156 PHE A C 1
ATOM 1223 O O . PHE A 1 156 ? 14.084 -6.269 -9.689 1.00 96.69 156 PHE A O 1
ATOM 1230 N N . GLY A 1 157 ? 14.032 -5.094 -7.782 1.00 94.81 157 GLY A N 1
ATOM 1231 C CA . GLY A 1 157 ? 14.009 -3.778 -8.427 1.00 94.81 157 GLY A CA 1
ATOM 1232 C 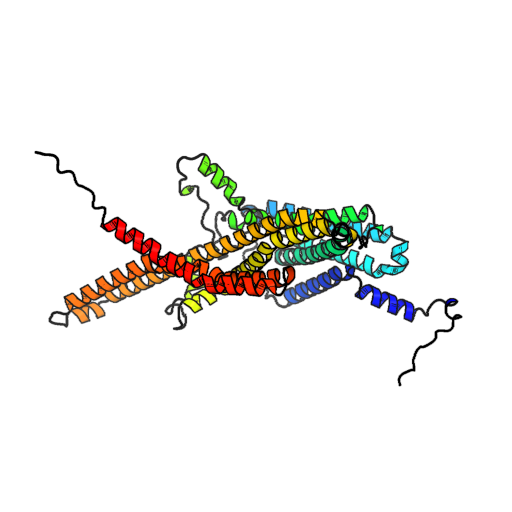C . GLY A 1 157 ? 15.248 -3.499 -9.286 1.00 94.81 157 GLY A C 1
ATOM 1233 O O . GLY A 1 157 ? 15.124 -2.973 -10.392 1.00 94.81 157 GLY A O 1
ATOM 1234 N N . VAL A 1 158 ? 16.432 -3.905 -8.819 1.00 94.31 158 VAL A N 1
ATOM 1235 C CA . VAL A 1 158 ? 17.692 -3.767 -9.571 1.00 94.31 158 VAL A CA 1
ATOM 1236 C C . VAL A 1 158 ? 17.676 -4.636 -10.828 1.00 94.31 158 VAL A C 1
ATOM 1238 O O . VAL A 1 158 ? 17.901 -4.120 -11.920 1.00 94.31 158 VAL A O 1
ATOM 1241 N N . TYR A 1 159 ? 17.345 -5.923 -10.701 1.00 93.12 159 TYR A N 1
ATOM 1242 C CA . TYR A 1 159 ? 17.229 -6.832 -11.848 1.00 93.12 159 TYR A CA 1
ATOM 1243 C C . TYR A 1 159 ? 16.099 -6.417 -12.806 1.00 93.12 159 TYR A C 1
ATOM 1245 O O . TYR A 1 159 ? 16.233 -6.525 -14.023 1.00 93.12 159 TYR A O 1
ATOM 1253 N N . PHE A 1 160 ? 14.999 -5.865 -12.288 1.00 93.12 160 PHE A N 1
ATOM 1254 C CA . PHE A 1 160 ? 13.935 -5.309 -13.117 1.00 93.12 160 PHE A CA 1
ATOM 1255 C C . PHE A 1 160 ? 14.450 -4.140 -13.962 1.00 93.12 160 PHE A C 1
ATOM 1257 O O . PHE A 1 160 ? 14.230 -4.120 -15.168 1.00 93.12 160 PHE A O 1
ATOM 1264 N N . TYR A 1 161 ? 15.172 -3.191 -13.363 1.00 92.31 161 TYR A N 1
ATOM 1265 C CA . TYR A 1 161 ? 15.738 -2.045 -14.078 1.00 92.31 161 TYR A CA 1
ATOM 1266 C C . TYR A 1 161 ? 16.812 -2.442 -15.102 1.00 92.31 161 TYR A C 1
ATOM 1268 O O . TYR A 1 161 ? 16.860 -1.874 -16.192 1.00 92.31 161 TYR A O 1
ATOM 1276 N N . ARG A 1 162 ? 17.668 -3.410 -14.763 1.00 90.75 162 ARG A N 1
ATOM 1277 C CA . ARG A 1 162 ? 18.809 -3.815 -15.597 1.00 90.75 162 ARG A CA 1
ATOM 1278 C C . ARG A 1 162 ? 18.447 -4.765 -16.728 1.00 90.75 162 ARG A C 1
ATOM 1280 O O . ARG A 1 162 ? 19.070 -4.683 -17.784 1.00 90.75 162 ARG A O 1
ATOM 1287 N N . ASP A 1 163 ? 17.458 -5.634 -16.512 1.00 90.44 163 ASP A N 1
ATOM 1288 C CA . ASP A 1 163 ? 17.205 -6.758 -17.416 1.00 90.44 163 ASP A CA 1
ATOM 1289 C C . ASP A 1 163 ? 15.775 -6.839 -17.941 1.00 90.44 163 ASP A C 1
ATOM 1291 O O . ASP A 1 163 ? 15.575 -7.324 -19.049 1.00 90.44 163 ASP A O 1
ATOM 1295 N N . ILE A 1 164 ? 14.772 -6.338 -17.213 1.00 91.06 164 ILE A N 1
ATOM 1296 C CA . ILE A 1 164 ? 13.370 -6.365 -17.673 1.00 91.06 164 ILE A CA 1
ATOM 1297 C C . ILE A 1 164 ? 13.005 -5.057 -18.386 1.00 91.06 164 ILE A C 1
ATOM 1299 O O . ILE A 1 164 ? 12.439 -5.071 -19.478 1.00 91.06 164 ILE A O 1
ATOM 1303 N N . PHE A 1 165 ? 13.353 -3.916 -17.795 1.00 89.88 165 PHE A N 1
ATOM 1304 C CA . PHE A 1 165 ? 13.038 -2.589 -18.316 1.00 89.88 165 PHE A CA 1
ATOM 1305 C C . PHE A 1 165 ? 13.666 -2.286 -19.689 1.00 89.88 165 PHE A C 1
ATOM 1307 O O . PHE A 1 165 ? 12.985 -1.666 -20.503 1.00 89.88 165 PHE A O 1
ATOM 1314 N N . PRO A 1 166 ? 14.885 -2.742 -20.041 1.00 90.81 166 PRO A N 1
ATOM 1315 C CA . PRO A 1 166 ? 15.434 -2.495 -21.377 1.00 90.81 166 PRO A CA 1
ATOM 1316 C C . PRO A 1 166 ? 14.604 -3.113 -22.512 1.00 90.81 166 PRO A C 1
ATOM 1318 O O . PRO A 1 166 ? 14.560 -2.558 -23.606 1.00 90.81 166 PRO A O 1
ATOM 1321 N N . PHE A 1 167 ? 13.839 -4.185 -22.260 1.00 87.44 167 PHE A N 1
ATOM 1322 C CA . PHE A 1 167 ? 12.891 -4.713 -23.255 1.00 87.44 167 PHE A CA 1
ATOM 1323 C C . PHE A 1 167 ? 11.758 -3.732 -23.592 1.00 87.44 167 PHE A C 1
ATOM 1325 O O . PHE A 1 167 ? 11.136 -3.849 -24.650 1.00 87.44 167 PHE A O 1
ATOM 1332 N N . ALA A 1 168 ? 11.491 -2.765 -22.713 1.00 88.12 168 ALA A N 1
ATOM 1333 C CA . ALA A 1 168 ? 10.511 -1.705 -22.906 1.00 88.12 168 ALA A CA 1
ATOM 1334 C C . ALA A 1 168 ? 11.034 -0.563 -23.796 1.00 88.12 168 ALA A C 1
ATOM 1336 O O . ALA A 1 168 ? 10.240 0.261 -24.249 1.00 88.12 168 ALA A O 1
ATOM 1337 N N . THR A 1 169 ? 12.338 -0.494 -24.080 1.00 87.56 169 THR A N 1
ATOM 1338 C CA . THR A 1 169 ? 12.958 0.598 -24.846 1.00 87.56 169 THR A CA 1
ATOM 1339 C C . THR A 1 169 ? 13.646 0.088 -26.117 1.00 87.56 169 THR A C 1
ATOM 1341 O O . THR A 1 169 ? 13.756 -1.117 -26.365 1.00 87.56 169 THR A O 1
ATOM 1344 N N . TYR A 1 170 ? 14.025 1.003 -27.010 1.00 82.88 170 TYR A N 1
ATOM 1345 C CA . TYR A 1 170 ? 14.791 0.661 -28.219 1.00 82.88 170 TYR A CA 1
ATOM 1346 C C . TYR A 1 170 ? 16.302 0.786 -28.024 1.00 82.88 170 TYR A C 1
ATOM 1348 O O . TYR A 1 170 ? 17.065 0.085 -28.682 1.00 82.88 170 TYR A O 1
ATOM 1356 N N . THR A 1 171 ? 16.731 1.696 -27.152 1.00 81.38 171 THR A N 1
ATOM 1357 C CA . THR A 1 171 ? 18.119 2.164 -27.090 1.00 81.38 171 THR A CA 1
ATOM 1358 C C . THR A 1 171 ? 18.938 1.521 -25.980 1.00 81.38 171 THR A C 1
ATOM 1360 O O . THR A 1 171 ? 20.164 1.578 -26.036 1.00 81.38 171 THR A O 1
ATOM 1363 N N . TRP A 1 172 ? 18.299 0.926 -24.971 1.00 82.31 172 TRP A N 1
ATOM 1364 C CA . TRP A 1 172 ? 19.011 0.380 -23.819 1.00 82.31 172 TRP A CA 1
ATOM 1365 C C . TRP A 1 172 ? 19.216 -1.126 -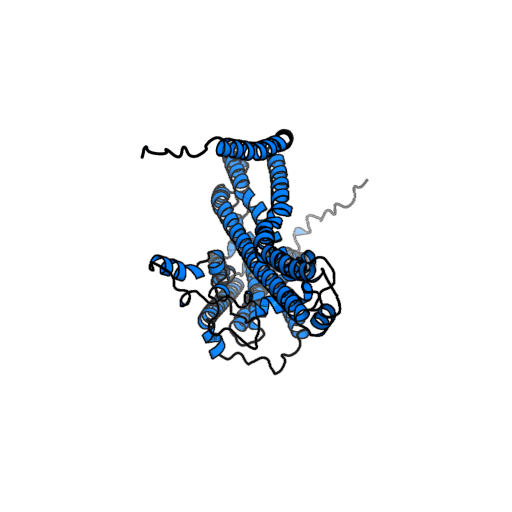24.007 1.00 82.31 172 TRP A C 1
ATOM 1367 O O . TRP A 1 172 ? 18.235 -1.848 -24.188 1.00 82.31 172 TRP A O 1
ATOM 1377 N N . PRO A 1 173 ? 20.464 -1.625 -23.982 1.00 85.88 173 PRO A N 1
ATOM 1378 C CA . PRO A 1 173 ? 20.719 -3.056 -23.989 1.00 85.88 173 PRO A CA 1
ATOM 1379 C C . PRO A 1 173 ? 20.425 -3.669 -22.614 1.00 85.88 173 PRO A C 1
ATOM 1381 O O . PRO A 1 173 ? 20.564 -3.014 -21.580 1.00 85.88 173 PRO A O 1
ATOM 1384 N N . VAL A 1 174 ? 20.052 -4.949 -22.613 1.00 87.75 174 VAL A N 1
ATOM 1385 C CA . VAL A 1 174 ? 19.986 -5.777 -21.398 1.00 87.75 174 VAL A CA 1
ATOM 1386 C C . VAL A 1 174 ? 21.402 -5.913 -20.840 1.00 87.75 174 VAL A C 1
ATOM 1388 O O . VAL A 1 174 ? 22.299 -6.352 -21.560 1.00 87.75 174 VAL A O 1
ATOM 1391 N N . GLN A 1 175 ? 21.611 -5.501 -19.588 1.00 84.56 175 GLN A N 1
ATOM 1392 C CA . GLN A 1 175 ? 22.961 -5.353 -19.034 1.00 84.56 175 GLN A CA 1
ATOM 1393 C C . GLN A 1 175 ? 23.603 -6.690 -18.656 1.00 84.56 175 GLN A C 1
ATOM 1395 O O . GLN A 1 175 ? 24.817 -6.822 -18.782 1.00 84.56 175 GLN A O 1
ATOM 1400 N N . ASP A 1 176 ? 22.815 -7.681 -18.229 1.00 85.56 176 ASP A N 1
ATOM 1401 C CA . ASP A 1 176 ? 23.323 -8.985 -17.788 1.00 85.56 176 ASP A CA 1
ATOM 1402 C C . ASP A 1 176 ? 23.015 -10.121 -18.788 1.00 85.56 176 ASP A C 1
ATOM 1404 O O . ASP A 1 176 ? 23.028 -11.302 -18.435 1.00 85.56 176 ASP A O 1
ATOM 1408 N N . ALA A 1 177 ? 22.788 -9.781 -20.066 1.00 84.25 177 ALA A N 1
ATOM 1409 C CA . ALA A 1 177 ? 22.426 -10.725 -21.135 1.00 84.25 177 ALA A CA 1
ATOM 1410 C C . ALA A 1 177 ? 23.433 -11.877 -21.323 1.00 84.25 177 ALA A C 1
ATOM 1412 O O . ALA A 1 177 ? 23.048 -12.977 -21.730 1.00 84.25 177 ALA A O 1
ATOM 1413 N N . ASP A 1 178 ? 24.701 -11.645 -20.980 1.00 81.25 178 ASP A N 1
ATOM 1414 C CA . ASP A 1 178 ? 25.794 -12.617 -21.087 1.00 81.25 178 ASP A CA 1
ATOM 1415 C C . ASP A 1 178 ? 25.582 -13.868 -20.212 1.00 81.25 178 ASP A C 1
ATOM 1417 O O . ASP A 1 178 ? 26.136 -14.931 -20.490 1.00 81.25 178 ASP A O 1
ATOM 1421 N N . GLU A 1 179 ? 24.756 -13.783 -19.163 1.00 81.38 179 GLU A N 1
ATOM 1422 C CA . GLU A 1 179 ? 24.403 -14.930 -18.314 1.00 81.38 179 GLU A CA 1
ATOM 1423 C C . GLU A 1 179 ? 23.392 -15.893 -18.975 1.00 81.38 179 GLU A C 1
ATOM 1425 O O . GLU A 1 179 ? 23.187 -17.021 -18.505 1.00 81.38 179 GLU A O 1
ATOM 1430 N N . GLY A 1 180 ? 22.744 -15.475 -20.068 1.00 87.31 180 GLY A N 1
ATOM 1431 C CA . GLY A 1 180 ? 21.838 -16.299 -20.866 1.00 87.31 180 GLY A CA 1
ATOM 1432 C C . GLY A 1 180 ? 20.729 -16.972 -20.046 1.00 87.31 180 GLY A C 1
ATOM 1433 O O . GLY A 1 180 ? 19.937 -16.327 -19.361 1.00 87.31 180 GLY A O 1
ATOM 1434 N N . ARG A 1 181 ? 20.655 -18.310 -20.099 1.00 90.25 181 ARG A N 1
ATOM 1435 C CA . ARG A 1 181 ? 19.600 -19.087 -19.410 1.00 90.25 181 ARG A CA 1
ATOM 1436 C C . ARG A 1 181 ? 19.667 -18.984 -17.882 1.00 90.25 181 ARG A C 1
ATOM 1438 O O . ARG A 1 181 ? 18.638 -19.142 -17.226 1.00 90.25 181 ARG A O 1
ATOM 1445 N N . ILE A 1 182 ? 20.849 -18.726 -17.320 1.00 91.00 182 ILE A N 1
ATOM 1446 C CA . ILE A 1 182 ? 21.033 -18.589 -15.869 1.00 91.00 182 ILE A CA 1
ATOM 1447 C C . ILE A 1 182 ? 20.340 -17.314 -15.380 1.00 91.00 182 ILE A C 1
ATOM 1449 O O . ILE A 1 182 ? 19.664 -17.358 -14.352 1.00 91.00 182 ILE A O 1
ATOM 1453 N N . LEU A 1 183 ? 20.418 -16.219 -16.147 1.00 90.75 183 LEU A N 1
ATOM 1454 C CA . LEU A 1 183 ? 19.708 -14.974 -15.843 1.00 90.75 183 LEU A CA 1
ATOM 1455 C C . LEU A 1 183 ? 18.201 -15.205 -15.764 1.00 90.75 183 LEU A C 1
ATOM 1457 O O . LEU A 1 183 ? 17.561 -14.811 -14.795 1.00 90.75 183 LEU A O 1
ATOM 1461 N N . HIS A 1 184 ? 17.633 -15.898 -16.753 1.00 92.12 184 HIS A N 1
ATOM 1462 C CA . HIS A 1 184 ? 16.197 -16.174 -16.779 1.00 92.12 184 HIS A CA 1
ATOM 1463 C C . HIS A 1 184 ? 15.768 -16.998 -15.558 1.00 92.12 184 HIS A C 1
ATOM 1465 O O . HIS A 1 184 ? 14.763 -16.685 -14.922 1.00 92.12 184 HIS A O 1
ATOM 1471 N N . ALA A 1 185 ? 16.556 -18.011 -15.181 1.00 94.50 185 ALA A N 1
ATOM 1472 C CA . ALA A 1 185 ? 16.301 -18.796 -13.977 1.00 94.50 185 ALA A CA 1
ATOM 1473 C C . ALA A 1 185 ? 16.388 -17.942 -12.697 1.00 94.50 185 ALA A C 1
ATOM 1475 O O . ALA A 1 185 ? 15.527 -18.073 -11.826 1.00 94.50 185 ALA A O 1
ATOM 1476 N N . LYS A 1 186 ? 17.369 -17.030 -12.596 1.00 93.25 186 LYS A N 1
ATOM 1477 C CA . LYS A 1 186 ? 17.485 -16.078 -11.476 1.00 93.25 186 LYS A CA 1
ATOM 1478 C C . LYS A 1 186 ? 16.277 -15.145 -11.411 1.00 93.25 186 LYS A C 1
ATOM 1480 O O . LYS A 1 186 ? 15.704 -14.998 -10.340 1.00 93.25 186 LYS A O 1
ATOM 1485 N N . LEU A 1 187 ? 15.844 -14.572 -12.535 1.00 94.38 187 LEU A N 1
ATOM 1486 C CA . LEU A 1 187 ? 14.672 -13.691 -12.596 1.00 94.38 187 LEU A CA 1
ATOM 1487 C C . LEU A 1 187 ? 13.387 -14.418 -12.169 1.00 94.38 187 LEU A C 1
ATOM 1489 O O . LEU A 1 187 ? 12.604 -13.876 -11.388 1.00 94.38 187 LEU A O 1
ATOM 1493 N N . VAL A 1 188 ? 13.180 -15.663 -12.611 1.00 95.25 188 VAL A N 1
ATOM 1494 C CA . VAL A 1 188 ? 12.020 -16.476 -12.198 1.00 95.25 188 VAL A CA 1
ATOM 1495 C C . VAL A 1 188 ? 12.084 -16.820 -10.707 1.00 95.25 188 VAL A C 1
ATOM 1497 O O . VAL A 1 188 ? 11.109 -16.635 -9.983 1.00 95.25 188 VAL A O 1
ATOM 1500 N N . ALA A 1 189 ? 13.233 -17.272 -10.205 1.00 95.56 189 ALA A N 1
ATOM 1501 C CA . ALA A 1 189 ? 13.374 -17.586 -8.784 1.00 95.56 189 ALA A CA 1
ATOM 1502 C C . ALA A 1 189 ? 13.225 -16.332 -7.898 1.00 95.56 189 ALA A C 1
ATOM 1504 O O . ALA A 1 189 ? 12.598 -16.391 -6.840 1.00 95.56 189 ALA A O 1
ATOM 1505 N N . LEU A 1 190 ? 13.739 -15.185 -8.350 1.00 96.25 190 LEU A N 1
ATOM 1506 C CA . LEU A 1 190 ? 13.660 -13.910 -7.641 1.00 96.25 190 LEU A CA 1
ATOM 1507 C C . LEU A 1 190 ? 12.240 -13.337 -7.646 1.00 96.25 190 LEU A C 1
ATOM 1509 O O . LEU A 1 190 ? 11.773 -12.905 -6.599 1.00 96.25 190 LEU A O 1
ATOM 1513 N N . THR A 1 191 ? 11.520 -13.387 -8.769 1.00 95.56 191 THR A N 1
ATOM 1514 C CA . THR A 1 191 ? 10.099 -12.982 -8.828 1.00 95.56 191 THR A CA 1
ATOM 1515 C C . THR A 1 191 ? 9.233 -13.827 -7.896 1.00 95.56 191 THR A C 1
ATOM 1517 O O . THR A 1 191 ? 8.409 -13.283 -7.155 1.00 95.56 191 THR A O 1
ATOM 1520 N N . LEU A 1 192 ? 9.459 -15.145 -7.859 1.00 95.12 192 LEU A N 1
ATOM 1521 C CA . LEU A 1 192 ? 8.774 -16.039 -6.926 1.00 95.12 192 LEU A CA 1
ATOM 1522 C C . LEU A 1 192 ? 9.086 -15.675 -5.465 1.00 95.12 192 LEU A C 1
ATOM 1524 O O . LEU A 1 192 ? 8.165 -15.496 -4.669 1.00 95.12 192 LEU A O 1
ATOM 1528 N N . ALA A 1 193 ? 10.366 -15.517 -5.116 1.00 95.25 193 ALA A N 1
ATOM 1529 C CA . ALA A 1 193 ? 10.807 -15.283 -3.738 1.00 95.25 193 ALA A CA 1
ATOM 1530 C C . ALA A 1 193 ? 10.526 -13.868 -3.199 1.00 95.25 193 ALA A C 1
ATOM 1532 O O . ALA A 1 193 ? 10.301 -13.711 -1.994 1.00 95.25 193 ALA A O 1
ATOM 1533 N N . ALA A 1 194 ? 10.580 -12.847 -4.060 1.00 95.62 194 ALA A N 1
ATOM 1534 C CA . ALA A 1 194 ? 10.464 -11.436 -3.688 1.00 95.62 194 ALA A CA 1
ATOM 1535 C C . ALA A 1 194 ? 9.037 -10.888 -3.816 1.00 95.62 194 ALA A C 1
ATOM 1537 O O . ALA A 1 194 ? 8.672 -9.994 -3.058 1.00 95.62 194 ALA A O 1
ATOM 1538 N N . VAL A 1 195 ? 8.235 -11.408 -4.755 1.00 94.62 195 VAL A N 1
ATOM 1539 C CA . VAL A 1 195 ? 6.905 -10.858 -5.069 1.00 94.62 195 VAL A CA 1
ATOM 1540 C C . VAL A 1 195 ? 5.806 -11.875 -4.779 1.00 94.62 195 VAL A C 1
ATOM 1542 O O . VAL A 1 195 ? 4.967 -11.640 -3.915 1.00 94.62 195 VAL A O 1
ATOM 1545 N N . ILE A 1 196 ? 5.811 -13.027 -5.455 1.00 94.88 196 ILE A N 1
ATOM 1546 C CA . ILE A 1 196 ? 4.659 -13.945 -5.433 1.00 94.88 196 ILE A CA 1
ATOM 1547 C C . ILE A 1 196 ? 4.464 -14.569 -4.047 1.00 94.88 196 ILE A C 1
ATOM 1549 O O . ILE A 1 196 ? 3.370 -14.493 -3.489 1.00 94.88 196 ILE A O 1
ATOM 1553 N N . ILE A 1 197 ? 5.514 -15.156 -3.463 1.00 94.06 197 ILE A N 1
ATOM 1554 C CA . ILE A 1 197 ? 5.398 -15.840 -2.169 1.00 94.06 197 ILE A CA 1
ATOM 1555 C C . ILE A 1 197 ? 4.974 -14.862 -1.059 1.00 94.06 197 ILE A C 1
ATOM 1557 O O . ILE A 1 197 ? 3.999 -15.172 -0.372 1.00 94.06 197 ILE A O 1
ATOM 1561 N N . PRO A 1 198 ? 5.602 -13.680 -0.874 1.00 92.31 198 PRO A N 1
ATOM 1562 C CA . PRO A 1 198 ? 5.161 -12.722 0.145 1.00 92.31 198 PRO A CA 1
ATOM 1563 C C . PRO A 1 198 ? 3.707 -12.260 -0.010 1.00 92.31 198 PRO A C 1
ATOM 1565 O O . PRO A 1 198 ? 3.019 -12.110 0.998 1.00 92.31 198 PRO A O 1
ATOM 1568 N N . LEU A 1 199 ? 3.219 -12.082 -1.245 1.00 92.38 199 LEU A N 1
ATOM 1569 C CA . LEU A 1 199 ? 1.839 -11.654 -1.508 1.00 92.38 199 LEU A CA 1
ATOM 1570 C C . LEU A 1 199 ? 0.801 -12.731 -1.166 1.00 92.38 199 LEU A C 1
ATOM 1572 O O . LEU A 1 199 ? -0.297 -12.397 -0.721 1.00 92.38 199 LEU A O 1
ATOM 1576 N N . VAL A 1 200 ? 1.132 -14.007 -1.375 1.00 92.88 200 VAL A N 1
ATOM 1577 C CA . VAL A 1 200 ? 0.217 -15.141 -1.145 1.00 92.88 200 VAL A CA 1
ATOM 1578 C C . VAL A 1 200 ? 0.334 -15.700 0.276 1.00 92.88 200 VAL A C 1
ATOM 1580 O O . VAL A 1 200 ? -0.607 -16.318 0.770 1.00 92.88 200 VAL A O 1
ATOM 1583 N N . THR A 1 201 ? 1.443 -15.445 0.975 1.00 90.31 201 THR A N 1
ATOM 1584 C CA . THR A 1 201 ? 1.649 -15.949 2.340 1.00 90.31 201 THR A CA 1
ATOM 1585 C C . THR A 1 201 ? 0.617 -15.341 3.302 1.00 90.31 201 THR A C 1
ATOM 1587 O O . THR A 1 201 ? 0.558 -14.112 3.414 1.00 90.31 201 THR A O 1
ATOM 1590 N N . PRO A 1 202 ? -0.163 -16.159 4.035 1.00 87.50 202 PRO A N 1
ATOM 1591 C CA . PRO A 1 202 ? -1.108 -15.655 5.026 1.00 87.50 202 PRO A CA 1
ATOM 1592 C C . PRO A 1 202 ? -0.397 -14.930 6.173 1.00 87.50 202 PRO A C 1
ATOM 1594 O O . PRO A 1 202 ? 0.772 -15.198 6.488 1.00 87.50 202 PRO A O 1
ATOM 1597 N N . GLN A 1 203 ? -1.097 -13.980 6.788 1.00 83.06 203 GLN A N 1
ATOM 1598 C CA . GLN A 1 203 ? -0.580 -13.263 7.947 1.00 83.06 203 GLN A CA 1
ATOM 1599 C C . GLN A 1 203 ? -0.720 -14.122 9.203 1.00 83.06 203 GLN A C 1
ATOM 1601 O O . GLN A 1 203 ? -1.709 -14.822 9.402 1.00 83.06 203 GLN A O 1
ATOM 1606 N N . THR A 1 204 ? 0.304 -14.092 10.054 1.00 80.69 204 THR A N 1
ATOM 1607 C CA . THR A 1 204 ? 0.241 -14.732 11.368 1.00 80.69 204 THR A CA 1
ATOM 1608 C C . THR A 1 204 ? -0.613 -13.869 12.282 1.00 80.69 204 THR A C 1
ATOM 1610 O O . THR A 1 204 ? -0.278 -12.699 12.481 1.00 80.69 204 THR A O 1
ATOM 1613 N N . TYR A 1 205 ? -1.667 -14.446 12.850 1.00 81.88 205 TYR A N 1
ATOM 1614 C CA . TYR A 1 205 ? -2.493 -13.770 13.843 1.00 81.88 205 TYR A CA 1
ATOM 1615 C C . TYR A 1 205 ? -1.652 -13.394 15.073 1.00 81.88 205 TYR A C 1
ATOM 1617 O O . TYR A 1 205 ? -0.938 -14.229 15.633 1.00 81.88 205 TYR A O 1
ATOM 1625 N N . ILE A 1 206 ? -1.713 -12.119 15.456 1.00 78.81 206 ILE A N 1
ATOM 1626 C CA . ILE A 1 206 ? -1.083 -11.576 16.661 1.00 78.81 206 ILE A CA 1
ATOM 1627 C C . ILE A 1 206 ? -2.221 -10.991 17.503 1.00 78.81 206 ILE A C 1
ATOM 1629 O O . ILE A 1 206 ? -2.825 -10.011 17.060 1.00 78.81 206 ILE A O 1
ATOM 1633 N N . PRO A 1 207 ? -2.535 -11.573 18.674 1.00 81.31 207 PRO A N 1
ATOM 1634 C CA . PRO A 1 207 ? -3.600 -11.062 19.526 1.00 81.31 207 PRO A CA 1
ATOM 1635 C C . PRO A 1 207 ? -3.237 -9.672 20.056 1.00 81.31 207 PRO A C 1
ATOM 1637 O O . PRO A 1 207 ? -2.080 -9.410 20.398 1.00 81.31 207 PRO A O 1
ATOM 1640 N N . VAL A 1 208 ? -4.233 -8.784 20.126 1.00 80.62 208 VAL A N 1
ATOM 1641 C CA . VAL A 1 208 ? -4.067 -7.432 20.688 1.00 80.62 208 VAL A CA 1
ATOM 1642 C C . VAL A 1 208 ? -3.848 -7.503 22.202 1.00 80.62 208 VAL A C 1
ATOM 1644 O O . VAL A 1 208 ? -2.937 -6.853 22.710 1.00 80.62 208 VAL A O 1
ATOM 1647 N N . ASP A 1 209 ? -4.627 -8.340 22.894 1.00 79.50 209 ASP A N 1
ATOM 1648 C CA . ASP A 1 209 ? -4.433 -8.699 24.301 1.00 79.50 209 ASP A CA 1
ATOM 1649 C C . ASP A 1 209 ? -3.863 -10.131 24.389 1.00 79.50 209 ASP A C 1
ATOM 1651 O O . ASP A 1 209 ? -4.600 -11.103 24.195 1.00 79.50 209 ASP A O 1
ATOM 1655 N N . PRO A 1 210 ? -2.559 -10.304 24.688 1.00 76.56 210 PRO A N 1
ATOM 1656 C CA . PRO A 1 210 ? -1.946 -11.627 24.817 1.00 76.56 210 PRO A CA 1
ATOM 1657 C C . PRO A 1 210 ? -2.554 -12.486 25.931 1.00 76.56 210 PRO A C 1
ATOM 1659 O O . PRO A 1 210 ? -2.395 -13.705 25.907 1.00 76.56 210 PRO A O 1
ATOM 1662 N N . THR A 1 211 ? -3.224 -11.871 26.912 1.00 78.25 211 THR A N 1
ATOM 1663 C CA . THR A 1 211 ? -3.826 -12.588 28.044 1.00 78.25 211 THR A CA 1
ATOM 1664 C C . THR A 1 211 ? -5.173 -13.223 27.694 1.00 78.25 211 THR A C 1
ATOM 1666 O O . THR A 1 211 ? -5.555 -14.212 28.319 1.00 78.25 211 THR A O 1
ATOM 1669 N N . HIS A 1 212 ? -5.851 -12.725 26.653 1.00 79.25 212 HIS A N 1
ATOM 1670 C CA . HIS A 1 212 ? -7.149 -13.221 26.190 1.00 79.25 212 HIS A CA 1
ATOM 1671 C C . HIS A 1 212 ? -7.194 -13.325 24.650 1.00 79.25 212 HIS A C 1
ATOM 1673 O O . HIS A 1 212 ? -7.874 -12.530 24.001 1.00 79.25 212 HIS A O 1
ATOM 1679 N N . PRO A 1 213 ? -6.487 -14.294 24.034 1.00 81.12 213 PRO A N 1
ATOM 1680 C CA . PRO A 1 213 ? -6.505 -14.470 22.583 1.00 81.12 213 PRO A CA 1
ATOM 1681 C C . PRO A 1 213 ? -7.862 -14.983 22.079 1.00 81.12 213 PRO A C 1
ATOM 1683 O O . PRO A 1 213 ? -8.546 -15.745 22.772 1.00 81.12 213 PRO A O 1
ATOM 1686 N N . MET A 1 214 ? -8.223 -14.645 20.836 1.00 78.62 214 MET A N 1
ATOM 1687 C CA . MET A 1 214 ? -9.458 -15.144 20.227 1.00 78.62 214 MET A CA 1
ATOM 1688 C C . MET A 1 214 ? -9.460 -16.671 20.112 1.00 78.62 214 MET A C 1
ATOM 1690 O O . MET A 1 214 ? -8.467 -17.270 19.685 1.00 78.62 214 MET A O 1
ATOM 1694 N N . PRO A 1 215 ? -10.603 -17.328 20.379 1.00 78.88 215 PRO A N 1
ATOM 1695 C CA . PRO A 1 215 ? -10.738 -18.760 20.146 1.00 78.88 215 PRO A CA 1
ATOM 1696 C C . PRO A 1 215 ? -10.660 -19.116 18.653 1.00 78.88 215 PRO A C 1
ATOM 1698 O O . PRO A 1 215 ? -10.072 -20.146 18.318 1.00 78.88 215 PRO A O 1
ATOM 1701 N N . ALA A 1 216 ? -11.218 -18.268 17.783 1.00 82.88 216 ALA A N 1
ATOM 1702 C CA . ALA A 1 216 ? -11.158 -18.371 16.328 1.00 82.88 216 ALA A CA 1
ATOM 1703 C C . ALA A 1 216 ? -10.942 -16.963 15.741 1.00 82.88 216 ALA A C 1
ATOM 1705 O O . ALA A 1 216 ? -11.816 -16.116 15.922 1.00 82.88 216 ALA A O 1
ATOM 1706 N N . PRO A 1 217 ? -9.800 -16.686 15.086 1.00 83.69 217 PRO A N 1
ATOM 1707 C CA . PRO A 1 217 ? -9.503 -15.353 14.573 1.00 83.69 217 PRO A CA 1
ATOM 1708 C C . PRO A 1 217 ? -10.407 -14.999 13.392 1.00 83.69 217 PRO A C 1
ATOM 1710 O O . PRO A 1 217 ? -10.836 -15.871 12.630 1.00 83.69 217 PRO A O 1
ATOM 1713 N N . ASN A 1 218 ? -10.649 -13.704 13.203 1.00 88.69 218 ASN A N 1
ATOM 1714 C CA . ASN A 1 218 ? -11.358 -13.228 12.023 1.00 88.69 218 ASN A CA 1
ATOM 1715 C C . ASN A 1 218 ? -10.535 -13.557 10.749 1.00 88.69 218 ASN A C 1
ATOM 1717 O O . ASN A 1 218 ? -9.313 -13.347 10.742 1.00 88.69 218 ASN A O 1
ATOM 1721 N N . PRO A 1 219 ? -11.163 -14.049 9.660 1.00 88.69 219 PRO A N 1
ATOM 1722 C CA . PRO A 1 219 ? -10.491 -14.288 8.381 1.00 88.69 219 PRO A CA 1
ATOM 1723 C C . PRO A 1 219 ? -9.672 -13.099 7.859 1.00 88.69 219 PRO A C 1
ATOM 1725 O O . PRO A 1 219 ? -8.622 -13.307 7.256 1.00 88.69 219 PRO A O 1
ATOM 1728 N N . GLU A 1 220 ? -10.085 -11.859 8.133 1.00 89.00 220 GLU A N 1
ATOM 1729 C CA . GLU A 1 220 ? -9.336 -10.653 7.757 1.00 89.00 220 GLU A CA 1
ATOM 1730 C C . GLU A 1 220 ? -7.939 -10.607 8.402 1.00 89.00 220 GLU A C 1
ATOM 1732 O O . GLU A 1 220 ? -6.964 -10.239 7.750 1.00 89.00 220 GLU A O 1
ATOM 1737 N N . GLN A 1 221 ? -7.804 -11.040 9.658 1.00 87.62 221 GLN A N 1
ATOM 1738 C CA . GLN A 1 221 ? -6.541 -10.972 10.406 1.00 87.62 221 GLN A CA 1
ATOM 1739 C C . GLN A 1 221 ? -5.529 -12.054 9.995 1.00 87.62 221 GLN A C 1
ATOM 1741 O O . GLN A 1 221 ? -4.351 -11.967 10.342 1.00 87.62 221 GLN A O 1
ATOM 1746 N N . THR A 1 222 ? -5.976 -13.080 9.267 1.00 87.94 222 THR A N 1
ATOM 1747 C CA . THR A 1 222 ? -5.134 -14.192 8.786 1.00 87.94 222 THR A CA 1
ATOM 1748 C C . THR A 1 222 ? -4.975 -14.208 7.266 1.00 87.94 222 THR A C 1
ATOM 1750 O O . THR A 1 222 ? -4.133 -14.935 6.730 1.00 87.94 222 THR A O 1
ATOM 1753 N N . ALA A 1 223 ? -5.738 -13.377 6.552 1.00 89.69 223 ALA A N 1
ATOM 1754 C CA . ALA A 1 223 ? -5.697 -13.274 5.104 1.00 89.69 223 ALA A CA 1
ATOM 1755 C C . ALA A 1 223 ? -4.304 -12.868 4.592 1.00 89.69 223 ALA A C 1
ATOM 1757 O O . ALA A 1 223 ? -3.568 -12.087 5.203 1.00 89.69 223 ALA A O 1
ATOM 1758 N N . SER A 1 224 ? -3.925 -13.409 3.433 1.00 92.12 224 SER A N 1
ATOM 1759 C CA . SER A 1 224 ? -2.710 -12.981 2.740 1.00 92.12 224 SER A CA 1
ATOM 1760 C C . SER A 1 224 ? -2.856 -11.547 2.221 1.00 92.12 224 SER A C 1
ATOM 1762 O O . SER A 1 224 ? -3.979 -11.103 1.971 1.00 92.12 224 SER A O 1
ATOM 1764 N N . PRO A 1 225 ? -1.757 -10.799 2.009 1.00 90.62 225 PRO A N 1
ATOM 1765 C CA . PRO A 1 225 ? -1.830 -9.460 1.426 1.00 90.62 225 PRO A CA 1
ATOM 1766 C C . PRO A 1 225 ? -2.617 -9.408 0.109 1.00 90.62 225 PRO A C 1
ATOM 1768 O O . PRO A 1 225 ? -3.380 -8.471 -0.106 1.00 90.62 225 PRO A O 1
ATOM 1771 N N . LEU A 1 226 ? -2.489 -10.432 -0.743 1.00 91.69 226 LEU A N 1
ATOM 1772 C CA . LEU A 1 226 ? -3.276 -10.553 -1.972 1.00 91.69 226 LEU A CA 1
ATOM 1773 C C . LEU A 1 226 ? -4.762 -10.761 -1.664 1.00 91.69 226 LEU A C 1
ATOM 1775 O O . LEU A 1 226 ? -5.607 -10.086 -2.250 1.00 91.69 226 LEU A O 1
ATOM 1779 N N . SER A 1 227 ? -5.085 -11.647 -0.719 1.00 93.06 227 SER A N 1
ATOM 1780 C CA . SER A 1 227 ? -6.470 -11.887 -0.309 1.00 93.06 227 SER A CA 1
ATOM 1781 C C . SER A 1 227 ? -7.116 -10.657 0.330 1.00 93.06 227 SER A C 1
ATOM 1783 O O . SER A 1 227 ? -8.314 -10.451 0.162 1.00 93.06 227 SER A O 1
ATOM 1785 N N . LEU A 1 228 ? -6.343 -9.839 1.048 1.00 91.25 228 LEU A N 1
ATOM 1786 C CA . LEU A 1 228 ? -6.790 -8.555 1.589 1.00 91.25 228 LEU A CA 1
ATOM 1787 C C . LEU A 1 228 ? -7.002 -7.515 0.488 1.00 91.25 228 LEU A C 1
ATOM 1789 O O . LEU A 1 228 ? -7.964 -6.757 0.551 1.00 91.25 228 LEU A O 1
ATOM 1793 N N . LEU A 1 229 ? -6.129 -7.486 -0.524 1.00 90.50 229 LEU A N 1
ATOM 1794 C CA . LEU A 1 229 ? -6.219 -6.538 -1.637 1.00 90.50 229 LEU A CA 1
ATOM 1795 C C . LEU A 1 229 ? -7.480 -6.758 -2.485 1.00 90.50 229 LEU A C 1
ATOM 1797 O O . LEU A 1 229 ? -8.113 -5.791 -2.900 1.00 90.50 229 LEU A O 1
ATOM 1801 N N . PHE A 1 230 ? -7.837 -8.021 -2.737 1.00 91.19 230 PHE A N 1
ATOM 1802 C CA . PHE A 1 230 ? -8.999 -8.400 -3.550 1.00 91.19 230 PHE A CA 1
ATOM 1803 C C . PHE A 1 230 ? -10.241 -8.776 -2.731 1.00 91.19 230 PHE A C 1
ATOM 1805 O O . PHE A 1 230 ? -11.253 -9.142 -3.316 1.00 91.19 230 PHE A O 1
ATOM 1812 N N . PHE A 1 231 ? -10.177 -8.695 -1.398 1.00 92.75 231 PHE A N 1
ATOM 1813 C CA . PHE A 1 231 ? -11.248 -9.111 -0.482 1.00 92.75 231 PHE A CA 1
ATOM 1814 C C . PHE A 1 231 ? -11.702 -10.573 -0.639 1.00 92.75 231 PHE A C 1
ATOM 1816 O O . PHE A 1 231 ? -12.790 -10.933 -0.194 1.00 92.75 231 PHE A O 1
ATOM 1823 N N . SER A 1 232 ? -10.854 -11.451 -1.187 1.00 93.38 232 SER A N 1
ATOM 1824 C CA . SER A 1 232 ? -11.216 -12.855 -1.445 1.00 93.38 232 SER A CA 1
ATOM 1825 C C . SER A 1 232 ? -11.478 -13.667 -0.172 1.00 93.38 232 SER A C 1
ATOM 1827 O O . SER A 1 232 ? -12.038 -14.757 -0.222 1.00 93.38 232 SER A O 1
ATOM 1829 N N . PHE A 1 233 ? -11.100 -13.147 1.001 1.00 91.38 233 PHE A N 1
ATOM 1830 C CA . PHE A 1 233 ? -11.431 -13.776 2.283 1.00 91.38 233 PHE A CA 1
ATOM 1831 C C . PHE A 1 233 ? -12.943 -13.757 2.577 1.00 91.38 233 PHE A C 1
ATOM 1833 O O . PHE A 1 233 ? -13.411 -14.557 3.384 1.00 91.38 233 PHE A O 1
ATOM 1840 N N . LEU A 1 234 ? -13.708 -12.877 1.916 1.00 92.88 234 LEU A N 1
ATOM 1841 C CA . LEU A 1 234 ? -15.167 -12.812 2.020 1.00 92.88 234 LEU A CA 1
ATOM 1842 C C . LEU A 1 234 ? -15.884 -13.720 1.016 1.00 92.88 234 LEU A C 1
ATOM 1844 O O . LEU A 1 234 ? -17.090 -13.917 1.158 1.00 92.88 234 LEU A O 1
ATOM 1848 N N . ASP A 1 235 ? -15.185 -14.298 0.033 1.00 93.81 235 ASP A N 1
ATOM 1849 C CA . ASP A 1 235 ? -15.807 -15.074 -1.049 1.00 93.81 235 ASP A CA 1
ATOM 1850 C C . ASP A 1 235 ? -16.687 -16.202 -0.501 1.00 93.81 235 ASP A C 1
ATOM 1852 O O . ASP A 1 235 ? -17.824 -16.389 -0.935 1.00 93.81 235 ASP A O 1
ATOM 1856 N N . THR A 1 236 ? -16.197 -16.925 0.509 1.00 90.81 236 THR A N 1
ATOM 1857 C CA . THR A 1 236 ? -16.934 -18.020 1.155 1.00 90.81 236 THR A CA 1
ATOM 1858 C C . THR A 1 236 ? -18.248 -17.543 1.770 1.00 90.81 236 THR A C 1
ATOM 1860 O O . THR A 1 236 ? -19.275 -18.203 1.601 1.00 90.81 236 THR A O 1
ATOM 1863 N N . LEU A 1 237 ? -18.242 -16.376 2.420 1.00 91.69 237 LEU A N 1
ATOM 1864 C CA . LEU A 1 237 ? -19.428 -15.761 3.010 1.00 91.69 237 LEU A CA 1
ATOM 1865 C C . LEU A 1 237 ? -20.392 -15.255 1.932 1.00 91.69 237 LEU A C 1
ATOM 1867 O O . LEU A 1 237 ? -21.595 -15.469 2.046 1.00 91.69 237 LEU A O 1
ATOM 1871 N N . VAL A 1 238 ? -19.883 -14.635 0.864 1.00 93.88 238 VAL A N 1
ATOM 1872 C CA . VAL A 1 238 ? -20.701 -14.137 -0.254 1.00 93.88 238 VAL A CA 1
ATOM 1873 C C . VAL A 1 238 ? -21.406 -15.292 -0.966 1.00 93.88 238 VAL A C 1
ATOM 1875 O O . VAL A 1 238 ? -22.613 -15.234 -1.202 1.00 93.88 238 VAL A O 1
ATOM 1878 N N . PHE A 1 239 ? -20.693 -16.383 -1.256 1.00 94.69 239 PHE A N 1
ATOM 1879 C CA . PHE A 1 239 ? -21.296 -17.570 -1.865 1.00 94.69 239 PHE A CA 1
ATOM 1880 C C . PHE A 1 239 ? -22.269 -18.288 -0.927 1.00 94.69 239 PHE A C 1
ATOM 1882 O O . PHE A 1 239 ? -23.258 -18.854 -1.398 1.00 94.69 239 PHE A O 1
ATOM 1889 N N . LEU A 1 240 ? -22.026 -18.263 0.385 1.00 92.88 240 LEU A N 1
ATOM 1890 C CA . LEU A 1 240 ? -22.974 -18.773 1.370 1.00 92.88 240 LEU A CA 1
ATOM 1891 C C . LEU A 1 240 ? -24.253 -17.921 1.401 1.00 92.88 240 LEU A C 1
ATOM 1893 O O . LEU A 1 240 ? -25.352 -18.471 1.343 1.00 92.88 240 LEU A O 1
ATOM 1897 N N . ALA A 1 241 ? -24.110 -16.595 1.427 1.00 93.50 241 ALA A N 1
ATOM 1898 C CA . ALA A 1 241 ? -25.219 -15.646 1.404 1.00 93.50 241 ALA A CA 1
ATOM 1899 C C . ALA A 1 241 ? -26.049 -15.750 0.120 1.00 93.50 241 ALA A C 1
ATOM 1901 O O . ALA A 1 241 ? -27.264 -15.621 0.168 1.00 93.50 241 ALA A O 1
ATOM 1902 N N . TYR A 1 242 ? -25.420 -16.058 -1.018 1.00 95.06 242 TYR A N 1
ATOM 1903 C CA . TYR A 1 242 ? -26.128 -16.329 -2.271 1.00 95.06 242 TYR A CA 1
ATOM 1904 C C . TYR A 1 242 ? -27.031 -17.573 -2.194 1.00 95.06 242 TYR A C 1
ATOM 1906 O O . TYR A 1 242 ? -28.067 -17.636 -2.853 1.00 95.06 242 TYR A O 1
ATOM 1914 N N . ARG A 1 243 ? -26.641 -18.583 -1.406 1.00 94.50 243 ARG A N 1
ATOM 1915 C CA . ARG A 1 243 ? -27.380 -19.851 -1.282 1.00 94.50 243 ARG A CA 1
ATOM 1916 C C . ARG A 1 243 ? -28.481 -19.809 -0.226 1.00 94.50 243 ARG A C 1
ATOM 1918 O O . ARG A 1 243 ? -29.395 -20.628 -0.288 1.00 94.50 243 ARG A O 1
ATOM 1925 N N . LEU A 1 244 ? -28.385 -18.908 0.749 1.00 92.94 244 LEU A N 1
ATOM 1926 C CA . LEU A 1 244 ? -29.324 -18.807 1.862 1.00 92.94 244 LEU A CA 1
ATOM 1927 C C . LEU A 1 244 ? -30.302 -17.640 1.652 1.00 92.94 244 LEU A C 1
ATOM 1929 O O . LEU A 1 244 ? -29.877 -16.548 1.297 1.00 92.94 244 LEU A O 1
ATOM 1933 N N . PRO A 1 245 ? -31.605 -17.813 1.934 1.00 92.88 245 PRO A N 1
ATOM 1934 C CA . PRO A 1 245 ? -32.573 -16.715 1.848 1.00 92.88 245 PRO A CA 1
ATOM 1935 C C . PRO A 1 245 ? -32.333 -15.627 2.909 1.00 92.88 245 PRO A C 1
ATOM 1937 O O . PRO A 1 245 ? -32.682 -14.468 2.705 1.00 92.88 245 PRO A O 1
ATOM 1940 N N . HIS A 1 246 ? -31.744 -16.000 4.046 1.00 90.75 246 HIS A N 1
ATOM 1941 C CA . HIS A 1 246 ? -31.325 -15.100 5.112 1.00 90.75 246 HIS A CA 1
ATOM 1942 C C . HIS A 1 246 ? -30.075 -15.679 5.776 1.00 90.75 246 HIS A C 1
ATOM 1944 O O . HIS A 1 246 ? -30.037 -16.875 6.072 1.00 90.75 246 HIS A O 1
ATOM 1950 N N . VAL A 1 247 ? -29.059 -14.844 5.999 1.00 91.12 247 VAL A N 1
ATOM 1951 C CA . VAL A 1 247 ? -27.820 -15.249 6.672 1.00 91.12 247 VAL A CA 1
ATOM 1952 C C . VAL A 1 247 ? -28.009 -15.070 8.179 1.00 91.12 247 VAL A C 1
ATOM 1954 O O . VAL A 1 247 ? -28.140 -13.928 8.622 1.00 91.12 247 VAL A O 1
ATOM 1957 N N . PRO A 1 248 ? -28.054 -16.157 8.969 1.00 91.75 248 PRO A N 1
ATOM 1958 C CA . PRO A 1 248 ? -28.173 -16.051 10.417 1.00 91.75 248 PRO A CA 1
ATOM 1959 C C . PRO A 1 248 ? -26.899 -15.456 11.031 1.00 91.75 248 PRO A C 1
ATOM 1961 O O . PRO A 1 248 ? -25.797 -15.647 10.514 1.00 91.75 248 PRO A O 1
ATOM 1964 N N . TYR A 1 249 ? -27.060 -14.770 12.165 1.00 89.25 249 TYR A N 1
ATOM 1965 C CA . TYR A 1 249 ? -25.967 -14.103 12.879 1.00 89.25 249 TYR A CA 1
ATOM 1966 C C . TYR A 1 249 ? -24.832 -15.063 13.270 1.00 89.25 249 TYR A C 1
ATOM 1968 O O . TYR A 1 249 ? -23.667 -14.721 13.108 1.00 89.25 249 TYR A O 1
ATOM 1976 N N . ASP A 1 250 ? -25.164 -16.289 13.682 1.00 88.00 250 ASP A N 1
ATOM 1977 C CA . ASP A 1 250 ? -24.196 -17.277 14.185 1.00 88.00 250 ASP A CA 1
ATOM 1978 C C . ASP A 1 250 ? -23.184 -17.764 13.134 1.00 88.00 250 ASP A C 1
ATOM 1980 O O . ASP A 1 250 ? -22.188 -18.399 13.477 1.00 88.00 250 ASP A O 1
ATOM 1984 N N . VAL A 1 251 ? -23.441 -17.504 11.846 1.00 88.25 251 VAL A N 1
ATOM 1985 C CA . VAL A 1 251 ? -22.557 -17.910 10.741 1.00 88.25 251 VAL A CA 1
ATOM 1986 C C . VAL A 1 251 ? -21.651 -16.763 10.283 1.00 88.25 251 VAL A C 1
ATOM 1988 O O . VAL A 1 251 ? -20.722 -16.974 9.500 1.00 88.25 251 VAL A O 1
ATOM 1991 N N . LEU A 1 252 ? -21.891 -15.543 10.767 1.00 90.12 252 LEU A N 1
ATOM 1992 C CA . LEU A 1 252 ? -21.006 -14.420 10.493 1.00 90.12 252 LEU A CA 1
ATOM 1993 C C . LEU A 1 252 ? -19.664 -14.620 11.211 1.00 90.12 252 LEU A C 1
ATOM 1995 O O . LEU A 1 252 ? -19.629 -15.137 12.331 1.00 90.12 252 LEU A O 1
ATOM 1999 N N . PRO A 1 253 ? -18.546 -14.213 10.586 1.00 90.12 253 PRO A N 1
ATOM 2000 C CA . PRO A 1 253 ? -17.257 -14.262 11.252 1.00 90.12 253 PRO A CA 1
ATOM 2001 C C . PRO A 1 253 ? -17.270 -13.359 12.496 1.00 90.12 253 PRO A C 1
ATOM 2003 O O . PRO A 1 253 ? -17.899 -12.295 12.472 1.00 90.12 253 PRO A O 1
ATOM 2006 N N . PRO A 1 254 ? -16.563 -13.748 13.572 1.00 90.62 254 PRO A N 1
ATOM 2007 C CA . PRO A 1 254 ? -16.428 -12.899 14.746 1.00 90.62 254 PRO A CA 1
ATOM 2008 C C . PRO A 1 254 ? -15.732 -11.588 14.372 1.00 90.62 254 PRO A C 1
ATOM 2010 O O . PRO A 1 254 ? -14.908 -11.546 13.454 1.00 90.62 254 PRO A O 1
ATOM 2013 N N . LEU A 1 255 ? -16.047 -10.516 15.096 1.00 91.00 255 LEU A N 1
ATOM 2014 C CA . LEU A 1 255 ? -15.386 -9.227 14.912 1.00 91.00 255 LEU A CA 1
ATOM 2015 C C . LEU A 1 255 ? -13.873 -9.365 15.165 1.00 91.00 255 LEU A C 1
ATOM 2017 O O . LEU A 1 255 ? -13.453 -10.173 15.991 1.00 91.00 255 LEU A O 1
ATOM 2021 N N . ALA A 1 256 ? -13.054 -8.624 14.418 1.00 90.62 256 ALA A N 1
ATOM 2022 C CA . ALA A 1 256 ? -11.611 -8.624 14.631 1.00 90.62 256 ALA A CA 1
ATOM 2023 C C . ALA A 1 256 ? -11.270 -8.017 16.001 1.00 90.62 256 ALA A C 1
ATOM 2025 O O . ALA A 1 256 ? -11.876 -7.028 16.403 1.00 90.62 256 ALA A O 1
ATOM 2026 N N . ASP A 1 257 ? -10.250 -8.543 16.683 1.00 88.12 257 ASP A N 1
ATOM 2027 C CA . ASP A 1 257 ? -9.827 -8.024 17.999 1.00 88.12 257 ASP A CA 1
ATOM 2028 C C . ASP A 1 257 ? -9.533 -6.532 18.026 1.00 88.12 257 ASP A C 1
ATOM 2030 O O . ASP A 1 257 ? -9.723 -5.867 19.040 1.00 88.12 257 ASP A O 1
ATOM 2034 N N . THR A 1 258 ? -9.017 -6.003 16.920 1.00 87.69 258 THR A N 1
ATOM 2035 C CA . THR A 1 258 ? -8.695 -4.581 16.792 1.00 87.69 258 THR A CA 1
ATOM 2036 C C . THR A 1 258 ? -9.932 -3.694 16.853 1.00 87.69 258 THR A C 1
ATOM 2038 O O . THR A 1 258 ? -9.803 -2.522 17.196 1.00 87.69 258 THR A O 1
ATOM 2041 N N . ASP A 1 259 ? -11.098 -4.255 16.535 1.00 91.88 259 ASP A N 1
ATOM 2042 C CA . ASP A 1 259 ? -12.385 -3.567 16.480 1.00 91.88 259 ASP A CA 1
ATOM 2043 C C . ASP A 1 259 ? -13.261 -3.878 17.704 1.00 91.88 259 ASP A C 1
ATOM 2045 O O . ASP A 1 259 ? -14.355 -3.328 17.828 1.00 91.88 259 ASP A O 1
ATOM 2049 N N . ASP A 1 260 ? -12.799 -4.735 18.621 1.00 90.94 260 ASP A N 1
ATOM 2050 C CA . ASP A 1 260 ? -13.521 -5.016 19.859 1.00 90.94 260 ASP A CA 1
ATOM 2051 C C . ASP A 1 260 ? -13.599 -3.763 20.745 1.00 90.94 260 ASP A C 1
ATOM 2053 O O . ASP A 1 260 ? -12.607 -3.050 20.939 1.00 90.94 260 ASP A O 1
ATOM 2057 N N . ALA A 1 261 ? -14.779 -3.500 21.313 1.00 90.50 261 ALA A N 1
ATOM 2058 C CA . ALA A 1 261 ? -15.049 -2.267 22.055 1.00 90.50 261 ALA A CA 1
ATOM 2059 C C . ALA A 1 261 ? -14.092 -2.088 23.244 1.00 90.50 261 ALA A C 1
ATOM 2061 O O . ALA A 1 261 ? -13.579 -0.992 23.469 1.00 90.50 261 ALA A O 1
ATOM 2062 N N . LYS A 1 262 ? -13.761 -3.180 23.949 1.00 90.81 262 LYS A N 1
ATOM 2063 C CA . LYS A 1 262 ? -12.818 -3.153 25.074 1.00 90.81 262 LYS A CA 1
ATOM 2064 C C . LYS A 1 262 ? -11.441 -2.646 24.629 1.00 90.81 262 LYS A C 1
ATOM 2066 O O . LYS A 1 262 ? -10.892 -1.729 25.241 1.00 90.81 262 LYS A O 1
ATOM 2071 N N . ASN A 1 263 ? -10.918 -3.195 23.535 1.00 91.50 263 ASN A N 1
ATOM 2072 C CA . ASN A 1 263 ? -9.604 -2.838 23.000 1.00 91.50 263 ASN A CA 1
ATOM 2073 C C . ASN A 1 263 ? -9.597 -1.413 22.420 1.00 91.50 263 ASN A C 1
ATOM 2075 O O . ASN A 1 263 ? -8.646 -0.650 22.625 1.00 91.50 263 ASN A O 1
ATOM 2079 N N . LEU A 1 264 ? -10.676 -1.017 21.736 1.00 92.50 264 LEU A N 1
ATOM 2080 C CA . LEU A 1 264 ? -10.846 0.343 21.220 1.00 92.50 264 LEU A CA 1
ATOM 2081 C C . LEU A 1 264 ? -10.878 1.376 22.346 1.00 92.50 264 LEU A C 1
ATOM 2083 O O . LEU A 1 264 ? -10.224 2.420 22.243 1.00 92.50 264 LEU A O 1
ATOM 2087 N N . LYS A 1 265 ? -11.584 1.087 23.437 1.00 92.19 265 LYS A N 1
ATOM 2088 C CA . LYS A 1 265 ? -11.633 1.937 24.625 1.00 92.19 265 LYS A CA 1
ATOM 2089 C C . LYS A 1 265 ? -10.265 2.093 25.277 1.00 92.19 265 LYS A C 1
ATOM 2091 O O . LYS A 1 265 ? -9.833 3.226 25.493 1.00 92.19 265 LYS A O 1
ATOM 2096 N N . GLU A 1 266 ? -9.558 0.992 25.532 1.00 91.44 266 GLU A N 1
ATOM 2097 C CA . GLU A 1 266 ? -8.210 1.017 26.124 1.00 91.44 266 GLU A CA 1
ATOM 2098 C C . GLU A 1 266 ? -7.237 1.873 25.300 1.00 91.44 266 GLU A C 1
ATOM 2100 O O . GLU A 1 266 ? -6.436 2.632 25.853 1.00 91.44 266 GLU A O 1
ATOM 2105 N N . ARG A 1 267 ? -7.353 1.819 23.969 1.00 91.12 267 ARG A N 1
ATOM 2106 C CA . ARG A 1 267 ? -6.545 2.629 23.052 1.00 91.12 267 ARG A CA 1
ATOM 2107 C C . ARG A 1 267 ? -6.950 4.109 23.027 1.00 91.12 267 ARG A C 1
ATOM 2109 O O . ARG A 1 267 ? -6.080 4.978 22.916 1.00 91.12 267 ARG A O 1
ATOM 2116 N N . SER A 1 268 ? -8.247 4.411 23.056 1.00 91.62 268 SER A N 1
ATOM 2117 C CA . SER A 1 268 ? -8.777 5.739 22.706 1.00 91.62 268 SER A CA 1
ATOM 2118 C C . SER A 1 268 ? -9.069 6.646 23.905 1.00 91.62 268 SER A C 1
ATOM 2120 O O . SER A 1 268 ? -8.780 7.847 23.855 1.00 91.62 268 SER A O 1
ATOM 2122 N N . PHE A 1 269 ? -9.567 6.098 25.013 1.00 92.50 269 PHE A N 1
ATOM 2123 C CA . PHE A 1 269 ? -10.012 6.879 26.171 1.00 92.50 269 PHE A CA 1
ATOM 2124 C C . PHE A 1 269 ? -8.901 7.704 26.834 1.00 92.50 269 PHE A C 1
ATOM 2126 O O . PHE A 1 269 ? -9.175 8.861 27.156 1.00 92.50 269 PHE A O 1
ATOM 2133 N N . PRO A 1 270 ? -7.643 7.230 26.953 1.00 91.56 270 PRO A N 1
ATOM 2134 C CA . PRO A 1 270 ? -6.562 8.038 27.525 1.00 91.56 270 PRO A CA 1
ATOM 2135 C C . PRO A 1 270 ? -6.299 9.357 26.779 1.00 91.56 270 PRO A C 1
ATOM 2137 O O . PRO A 1 270 ? -5.740 10.296 27.342 1.00 91.56 270 PRO A O 1
ATOM 2140 N N . ASN A 1 271 ? -6.677 9.440 25.499 1.00 90.06 271 ASN A N 1
ATOM 2141 C CA . ASN A 1 271 ? -6.477 10.629 24.669 1.00 90.06 271 ASN A CA 1
ATOM 2142 C C . ASN A 1 271 ? -7.758 11.449 24.446 1.00 90.06 271 ASN A C 1
ATOM 2144 O O . ASN A 1 271 ? -7.651 12.588 23.988 1.00 90.06 271 ASN A O 1
ATOM 2148 N N . ILE A 1 272 ? -8.940 10.888 24.729 1.00 89.19 272 ILE A N 1
ATOM 2149 C CA . ILE A 1 272 ? -10.244 11.474 24.379 1.00 89.19 272 ILE A CA 1
ATOM 2150 C C . ILE A 1 272 ? -11.115 11.767 25.614 1.00 89.19 272 ILE A C 1
ATOM 2152 O O . ILE A 1 272 ? -11.763 12.812 25.650 1.00 89.19 272 ILE A O 1
ATOM 2156 N N . ASP A 1 273 ? -11.137 10.889 26.621 1.00 88.56 273 ASP A N 1
ATOM 2157 C CA . ASP A 1 273 ? -11.967 11.051 27.821 1.00 88.56 273 ASP A CA 1
ATOM 2158 C C . ASP A 1 273 ? -11.207 11.809 28.914 1.00 88.56 273 ASP A C 1
ATOM 2160 O O . ASP A 1 273 ? -10.179 11.355 29.424 1.00 88.56 273 ASP A O 1
ATOM 2164 N N . THR A 1 274 ? -11.739 12.960 29.323 1.00 85.19 274 THR A N 1
ATOM 2165 C CA . THR A 1 274 ? -11.133 13.802 30.365 1.00 85.19 274 THR A CA 1
ATOM 2166 C C . THR A 1 274 ? -11.058 13.097 31.717 1.00 85.19 274 THR A C 1
ATOM 2168 O O . THR A 1 274 ? -10.137 13.350 32.491 1.00 85.19 274 THR A O 1
ATOM 2171 N N . PHE A 1 275 ? -11.984 12.176 31.997 1.00 83.25 275 PHE A N 1
ATOM 2172 C CA . PHE A 1 275 ? -11.986 11.389 33.233 1.00 83.25 275 PHE A CA 1
ATOM 2173 C C . PHE A 1 275 ? -10.987 10.228 33.209 1.00 83.25 275 PHE A C 1
ATOM 2175 O O . PHE A 1 275 ? -10.593 9.749 34.269 1.00 83.25 275 PHE A O 1
ATOM 2182 N N . SER A 1 276 ? -10.544 9.815 32.021 1.00 82.44 276 SER A N 1
ATOM 2183 C CA . SER A 1 276 ? -9.556 8.749 31.826 1.00 82.44 276 SER A CA 1
ATOM 2184 C C . SER A 1 276 ? -8.126 9.289 31.651 1.00 82.44 276 SER A C 1
ATOM 2186 O O . SER A 1 276 ? -7.221 8.540 31.293 1.00 82.44 276 SER A O 1
ATOM 2188 N N . GLY A 1 277 ? -7.904 10.586 31.909 1.00 78.19 277 GLY A N 1
ATOM 2189 C CA . GLY A 1 277 ? -6.584 11.226 31.867 1.00 78.19 277 GLY A CA 1
ATOM 2190 C C . GLY A 1 277 ? -6.320 12.106 30.641 1.00 78.19 277 GLY A C 1
ATOM 2191 O O . GLY A 1 277 ? -5.219 12.651 30.521 1.00 78.19 277 GLY A O 1
ATOM 2192 N N . ALA A 1 278 ? -7.297 12.294 29.745 1.00 82.50 278 ALA A N 1
ATOM 2193 C CA . ALA A 1 278 ? -7.137 13.204 28.615 1.00 82.50 278 ALA A CA 1
ATOM 2194 C C . ALA A 1 278 ? -7.155 14.679 29.058 1.00 82.50 278 ALA A C 1
ATOM 2196 O O . ALA A 1 278 ? -7.870 15.080 29.977 1.00 82.50 278 ALA A O 1
ATOM 2197 N N . GLY A 1 279 ? -6.382 15.522 28.368 1.00 79.56 279 GLY A N 1
ATOM 2198 C CA . GLY A 1 279 ? -6.401 16.970 28.599 1.00 79.56 279 GLY A CA 1
ATOM 2199 C C . GLY A 1 279 ? -7.708 17.630 28.137 1.00 79.56 279 GLY A C 1
ATOM 2200 O O . GLY A 1 279 ? -8.436 17.090 27.313 1.00 79.56 279 GLY A O 1
ATOM 2201 N N . THR A 1 280 ? -7.969 18.861 28.581 1.00 78.56 280 THR A N 1
ATOM 2202 C CA . THR A 1 280 ? -9.183 19.648 28.259 1.00 78.56 280 THR A CA 1
ATOM 2203 C C . THR A 1 280 ? -9.232 20.211 26.827 1.00 78.56 280 THR A C 1
ATOM 2205 O O . THR A 1 280 ? -9.977 21.149 26.541 1.00 78.56 280 THR A O 1
ATOM 2208 N N . ARG A 1 281 ? -8.419 19.679 25.906 1.00 82.06 281 ARG A N 1
ATOM 2209 C CA . ARG A 1 281 ? -8.395 20.117 24.501 1.00 82.06 281 ARG A CA 1
ATOM 2210 C C . ARG A 1 281 ? -9.615 19.580 23.747 1.00 82.06 281 ARG A C 1
ATOM 2212 O O . ARG A 1 281 ? -10.239 18.611 24.164 1.00 82.06 281 ARG A O 1
ATOM 2219 N N . HIS A 1 282 ? -9.933 20.188 22.602 1.00 87.06 282 HIS A N 1
ATOM 2220 C CA . HIS A 1 282 ? -11.004 19.697 21.732 1.00 87.06 282 HIS A CA 1
ATOM 2221 C C . HIS A 1 282 ? -10.786 18.227 21.344 1.00 87.06 282 HIS A C 1
ATOM 2223 O O . HIS A 1 282 ? -9.703 17.860 20.879 1.00 87.06 282 HIS A O 1
ATOM 2229 N N . ILE A 1 283 ? -11.852 17.427 21.464 1.00 86.44 283 ILE A N 1
ATOM 2230 C CA . ILE A 1 283 ? -11.881 15.976 21.203 1.00 86.44 283 ILE A CA 1
ATOM 2231 C C . ILE A 1 283 ? -11.289 15.619 19.830 1.00 86.44 283 ILE A C 1
ATOM 2233 O O . ILE A 1 283 ? -10.594 14.616 19.700 1.00 86.44 283 ILE A O 1
ATOM 2237 N N . PHE A 1 284 ? -11.477 16.484 18.828 1.00 87.00 284 PHE A N 1
ATOM 2238 C CA . PHE A 1 284 ? -10.909 16.337 17.486 1.00 87.00 284 PHE A CA 1
ATOM 2239 C C . PHE A 1 284 ? -9.399 16.043 17.486 1.00 87.00 284 PHE A C 1
ATOM 2241 O O . PHE A 1 284 ? -8.942 15.120 16.814 1.00 87.00 284 PHE A O 1
ATOM 2248 N N . PHE A 1 285 ? -8.615 16.777 18.281 1.00 89.31 285 PHE A N 1
ATOM 2249 C CA . PHE A 1 285 ? -7.169 16.554 18.352 1.00 89.31 285 PHE A CA 1
ATOM 2250 C C . PHE A 1 285 ? -6.818 15.254 19.087 1.00 89.31 285 PHE A C 1
ATOM 2252 O O . PHE A 1 285 ? -5.821 14.618 18.749 1.00 89.31 285 PHE A O 1
ATOM 2259 N N . GLY A 1 286 ? -7.641 14.837 20.054 1.00 90.50 286 GLY A N 1
ATOM 2260 C CA . GLY A 1 286 ? -7.519 13.535 20.716 1.00 90.50 286 GLY A CA 1
ATOM 2261 C C . GLY A 1 286 ? -7.758 12.372 19.750 1.00 90.50 286 GLY A C 1
ATOM 2262 O O . GLY A 1 286 ? -6.985 11.412 19.738 1.00 90.50 286 GLY A O 1
ATOM 2263 N N . ILE A 1 287 ? -8.760 12.498 18.872 1.00 90.44 287 ILE A N 1
ATOM 2264 C CA . ILE A 1 287 ? -9.058 11.524 17.811 1.00 90.44 287 ILE A CA 1
ATOM 2265 C C . ILE A 1 287 ? -7.892 11.431 16.823 1.00 90.44 287 ILE A C 1
ATOM 2267 O O . ILE A 1 287 ? -7.387 10.335 16.586 1.00 90.44 287 ILE A O 1
ATOM 2271 N N . ILE A 1 288 ? -7.413 12.566 16.296 1.00 90.12 288 ILE A N 1
ATOM 2272 C CA . ILE A 1 288 ? -6.274 12.578 15.360 1.00 90.12 288 ILE A CA 1
ATOM 2273 C C . ILE A 1 288 ? -5.045 11.929 15.992 1.00 90.12 288 ILE A C 1
ATOM 2275 O O . ILE A 1 288 ? -4.382 11.130 15.343 1.00 90.12 288 ILE A O 1
ATOM 2279 N N . LYS A 1 289 ? -4.749 12.237 17.259 1.00 91.56 289 LYS A N 1
ATOM 2280 C CA . LYS A 1 289 ? -3.610 11.647 17.970 1.00 91.56 289 LYS A CA 1
ATOM 2281 C C . LYS A 1 289 ? -3.757 10.129 18.135 1.00 91.56 289 LYS A C 1
ATOM 2283 O O . LYS A 1 289 ? -2.776 9.407 17.987 1.00 91.56 289 LYS A O 1
ATOM 2288 N N . THR A 1 290 ? -4.965 9.648 18.427 1.00 92.25 290 THR A N 1
ATOM 2289 C CA . THR A 1 290 ? -5.249 8.216 18.627 1.00 92.25 290 THR A CA 1
ATOM 2290 C C . THR A 1 290 ? -5.104 7.419 17.329 1.00 92.25 290 THR A C 1
ATOM 2292 O O . THR A 1 290 ? -4.506 6.341 17.338 1.00 92.25 290 THR A O 1
ATOM 2295 N N . TYR A 1 291 ? -5.593 7.972 16.215 1.00 92.75 291 TYR A N 1
ATOM 2296 C CA . TYR A 1 291 ? -5.609 7.337 14.890 1.00 92.75 291 TYR A CA 1
ATOM 2297 C C . TYR A 1 291 ? -4.567 7.929 13.926 1.00 92.75 291 TYR A C 1
ATOM 2299 O O . TYR A 1 291 ? -4.757 7.960 12.711 1.00 92.75 291 TYR A O 1
ATOM 2307 N N . GLN A 1 292 ? -3.461 8.463 14.452 1.00 93.62 292 GLN A N 1
ATOM 2308 C CA . GLN A 1 292 ? -2.479 9.203 13.650 1.00 93.62 292 GLN A CA 1
ATOM 2309 C C . GLN A 1 292 ? -1.842 8.350 12.544 1.00 93.62 292 GLN A C 1
ATOM 2311 O O . GLN A 1 292 ? -1.541 8.860 11.467 1.00 93.62 292 GLN A O 1
ATOM 2316 N N . VAL A 1 293 ? -1.643 7.052 12.799 1.00 93.75 293 VAL A N 1
ATOM 2317 C CA . VAL A 1 293 ? -1.022 6.126 11.843 1.00 93.75 293 VAL A CA 1
ATOM 2318 C C . VAL A 1 293 ? -2.005 5.789 10.725 1.00 93.75 293 VAL A C 1
ATOM 2320 O O . VAL A 1 293 ? -1.624 5.758 9.555 1.00 93.75 293 VAL A O 1
ATOM 2323 N N . GLU A 1 294 ? -3.274 5.594 11.070 1.00 94.12 294 GLU A N 1
ATOM 2324 C CA . GLU A 1 294 ? -4.370 5.366 10.137 1.00 94.12 294 GLU A CA 1
ATOM 2325 C C . GLU A 1 294 ? -4.576 6.592 9.249 1.00 94.12 294 GLU A C 1
ATOM 2327 O O . GLU A 1 294 ? -4.518 6.463 8.030 1.00 94.12 294 GLU A O 1
ATOM 2332 N N . TYR A 1 295 ? -4.689 7.793 9.826 1.00 93.56 295 TYR A N 1
ATOM 2333 C CA . TYR A 1 295 ? -4.821 9.032 9.053 1.00 93.56 295 TYR A CA 1
ATOM 2334 C C . TYR A 1 295 ? -3.598 9.321 8.174 1.00 93.56 295 TYR A C 1
ATOM 2336 O O . TYR A 1 295 ? -3.758 9.748 7.030 1.00 93.56 295 TYR A O 1
ATOM 2344 N N . ALA A 1 296 ? -2.378 9.051 8.652 1.00 95.44 296 ALA A N 1
ATOM 2345 C CA . ALA A 1 296 ? -1.175 9.187 7.831 1.00 95.44 296 ALA A CA 1
ATOM 2346 C C . ALA A 1 296 ? -1.183 8.204 6.648 1.00 95.44 296 ALA A C 1
ATOM 2348 O O . ALA A 1 296 ? -0.874 8.587 5.520 1.00 95.44 296 ALA A O 1
ATOM 2349 N N . SER A 1 297 ? -1.589 6.955 6.883 1.00 95.44 297 SER A N 1
ATOM 2350 C CA . SER A 1 297 ? -1.693 5.926 5.843 1.00 95.44 297 SER A CA 1
ATOM 2351 C C . SER A 1 297 ? -2.794 6.257 4.829 1.00 95.44 297 SER A C 1
ATOM 2353 O O . SER A 1 297 ? -2.574 6.137 3.625 1.00 95.44 297 SER A O 1
ATOM 2355 N N . ILE A 1 298 ? -3.945 6.746 5.301 1.00 94.81 298 ILE A N 1
ATOM 2356 C CA . ILE A 1 298 ? -5.046 7.256 4.478 1.00 94.81 298 ILE A CA 1
ATOM 2357 C C . ILE A 1 298 ? -4.556 8.393 3.575 1.00 94.81 298 ILE A C 1
ATOM 2359 O O . ILE A 1 298 ? -4.810 8.359 2.372 1.00 94.81 298 ILE A O 1
ATOM 2363 N N . LEU A 1 299 ? -3.822 9.368 4.123 1.00 95.25 299 LEU A N 1
ATOM 2364 C CA . LEU A 1 299 ? -3.283 10.492 3.355 1.00 95.25 299 LEU A CA 1
ATOM 2365 C C . LEU A 1 299 ? -2.307 10.021 2.269 1.00 95.25 299 LEU A C 1
ATOM 2367 O O . LEU A 1 299 ? -2.398 10.471 1.129 1.00 95.25 299 LEU A O 1
ATOM 2371 N N . VAL A 1 300 ? -1.398 9.100 2.597 1.00 96.56 300 VAL A N 1
ATOM 2372 C CA . VAL A 1 300 ? -0.448 8.543 1.621 1.00 96.56 300 VAL A CA 1
ATOM 2373 C C . VAL A 1 300 ? -1.185 7.802 0.506 1.00 96.56 300 VAL A C 1
ATOM 2375 O O . VAL A 1 300 ? -0.941 8.082 -0.666 1.00 96.56 300 VAL A O 1
ATOM 2378 N N . LEU A 1 301 ? -2.117 6.904 0.844 1.00 95.81 301 LEU A N 1
ATOM 2379 C CA . LEU A 1 301 ? -2.903 6.159 -0.146 1.00 95.81 301 LEU A CA 1
ATOM 2380 C C . LEU A 1 301 ? -3.726 7.094 -1.036 1.00 95.81 301 LEU A C 1
ATOM 2382 O O . LEU A 1 301 ? -3.774 6.897 -2.247 1.00 95.81 301 LEU A O 1
ATOM 2386 N N . LEU A 1 302 ? -4.316 8.140 -0.458 1.00 95.44 302 LEU A N 1
ATOM 2387 C CA . LEU A 1 302 ? -5.071 9.154 -1.187 1.00 95.44 302 LEU A CA 1
ATOM 2388 C C . LEU A 1 302 ? -4.193 9.906 -2.197 1.00 95.44 302 LEU A C 1
ATOM 2390 O O . LEU A 1 302 ? -4.593 10.077 -3.347 1.00 95.44 302 LEU A O 1
ATOM 2394 N N . LEU A 1 303 ? -2.991 10.336 -1.801 1.00 95.50 303 LEU A N 1
ATOM 2395 C CA . LEU A 1 303 ? -2.063 11.022 -2.706 1.00 95.50 303 LEU A CA 1
ATOM 2396 C C . LEU A 1 303 ? -1.572 10.098 -3.826 1.00 95.50 303 LEU A C 1
ATOM 2398 O O . LEU A 1 303 ? -1.520 10.515 -4.983 1.00 95.50 303 LEU A O 1
ATOM 2402 N N . VAL A 1 304 ? -1.267 8.837 -3.507 1.00 96.31 304 VAL A N 1
ATOM 2403 C CA . VAL A 1 304 ? -0.893 7.827 -4.509 1.00 96.31 304 VAL A CA 1
ATOM 2404 C C . VAL A 1 304 ? -2.047 7.584 -5.481 1.00 96.31 304 VAL A C 1
ATOM 2406 O O . VAL A 1 304 ? -1.824 7.593 -6.689 1.00 96.31 304 VAL A O 1
ATOM 2409 N N . TYR A 1 305 ? -3.279 7.444 -4.982 1.00 96.00 305 TYR A N 1
ATOM 2410 C CA . TYR A 1 305 ? -4.474 7.300 -5.814 1.00 96.00 305 TYR A CA 1
ATOM 2411 C C . TYR A 1 305 ? -4.598 8.461 -6.802 1.00 96.00 305 TYR A C 1
ATOM 2413 O O . TYR A 1 305 ? -4.716 8.218 -8.004 1.00 96.00 305 TYR A O 1
ATOM 2421 N N . VAL A 1 306 ? -4.495 9.707 -6.321 1.00 95.50 306 VAL A N 1
ATOM 2422 C CA . VAL A 1 306 ? -4.570 10.903 -7.173 1.00 95.50 306 VAL A CA 1
ATOM 2423 C C . VAL A 1 306 ? -3.534 10.834 -8.294 1.00 95.50 306 VAL A C 1
ATOM 2425 O O . VAL A 1 306 ? -3.895 11.031 -9.450 1.00 95.50 306 VAL A O 1
ATOM 2428 N N . VAL A 1 307 ? -2.280 10.484 -7.997 1.00 93.88 307 VAL A N 1
ATOM 2429 C CA . VAL A 1 307 ? -1.232 10.328 -9.022 1.00 93.88 307 VAL A CA 1
ATOM 2430 C C . VAL A 1 307 ? -1.578 9.212 -10.016 1.00 93.88 307 VAL A C 1
ATOM 2432 O O . VAL A 1 307 ? -1.461 9.411 -11.226 1.00 93.88 307 VAL A O 1
ATOM 2435 N N . CYS A 1 308 ? -2.062 8.062 -9.541 1.00 94.50 308 CYS A N 1
ATOM 2436 C CA . CYS A 1 308 ? -2.453 6.941 -10.397 1.00 94.50 308 CYS A CA 1
ATOM 2437 C C . CYS A 1 308 ? -3.605 7.288 -11.354 1.00 94.50 308 CYS A C 1
ATOM 2439 O O . CYS A 1 308 ? -3.641 6.748 -12.460 1.00 94.50 308 CYS A O 1
ATOM 2441 N N . THR A 1 309 ? -4.509 8.210 -10.997 1.00 93.94 309 THR A N 1
ATOM 2442 C CA . THR A 1 309 ? -5.596 8.630 -11.908 1.00 93.94 309 THR A CA 1
ATOM 2443 C C . THR A 1 309 ? -5.089 9.301 -13.193 1.00 93.94 309 THR A C 1
ATOM 2445 O O . THR A 1 309 ? -5.760 9.241 -14.225 1.00 93.94 309 THR A O 1
ATOM 2448 N N . PHE A 1 310 ? -3.869 9.853 -13.187 1.00 92.62 310 PHE A N 1
ATOM 2449 C CA . PHE A 1 310 ? -3.234 10.443 -14.372 1.00 92.62 310 PHE A CA 1
ATOM 2450 C C . PHE A 1 310 ? -2.569 9.418 -15.297 1.00 92.62 310 PHE A C 1
ATOM 2452 O O . PHE A 1 310 ? -2.148 9.776 -16.399 1.00 92.62 310 PHE A O 1
ATOM 2459 N N . ALA A 1 311 ? -2.507 8.140 -14.909 1.00 92.81 311 ALA A N 1
ATOM 2460 C CA . ALA A 1 311 ? -1.891 7.106 -15.733 1.00 92.81 311 ALA A CA 1
ATOM 2461 C C . ALA A 1 311 ? -2.557 6.994 -17.116 1.00 92.81 311 ALA A C 1
ATOM 2463 O O . ALA A 1 311 ? -1.853 6.945 -18.125 1.00 92.81 311 ALA A O 1
ATOM 2464 N N . ALA A 1 312 ? -3.893 7.025 -17.184 1.00 91.69 312 ALA A N 1
ATOM 2465 C CA . ALA A 1 312 ? -4.619 6.927 -18.450 1.00 91.69 312 ALA A CA 1
ATOM 2466 C C . ALA A 1 312 ? -4.372 8.136 -19.382 1.00 91.69 312 ALA A C 1
ATOM 2468 O O . ALA A 1 312 ? -3.943 7.910 -20.516 1.00 91.69 312 ALA A O 1
ATOM 2469 N N . PRO A 1 313 ? -4.531 9.402 -18.939 1.00 92.50 313 PRO A N 1
ATOM 2470 C CA . PRO A 1 313 ? -4.168 10.570 -19.748 1.00 92.50 313 PRO A CA 1
ATOM 2471 C C . PRO A 1 313 ? -2.728 10.541 -20.279 1.00 92.50 313 PRO A C 1
ATOM 2473 O O . PRO A 1 313 ? -2.500 10.844 -21.451 1.00 92.50 313 PRO A O 1
ATOM 2476 N N . ILE A 1 314 ? -1.761 10.135 -19.447 1.00 92.12 314 ILE A N 1
ATOM 2477 C CA . ILE A 1 314 ? -0.353 10.002 -19.852 1.00 92.12 314 ILE A CA 1
ATOM 2478 C C . ILE A 1 314 ? -0.202 8.930 -20.938 1.00 92.12 314 ILE A C 1
ATOM 2480 O O . ILE A 1 314 ? 0.450 9.173 -21.953 1.00 92.12 314 ILE A O 1
ATOM 2484 N N . GLY A 1 315 ? -0.818 7.760 -20.746 1.00 92.56 315 GLY A N 1
ATOM 2485 C CA . GLY A 1 315 ? -0.768 6.665 -21.712 1.00 92.56 315 GLY A CA 1
ATOM 2486 C C . GLY A 1 315 ? -1.343 7.061 -23.071 1.00 92.56 315 GLY A C 1
ATOM 2487 O O . GLY A 1 315 ? -0.701 6.826 -24.091 1.00 92.56 315 GLY A O 1
ATOM 2488 N N . ILE A 1 316 ? -2.506 7.725 -23.091 1.00 92.94 316 ILE A N 1
ATOM 2489 C CA . ILE A 1 316 ? -3.162 8.158 -24.335 1.00 92.94 316 ILE A CA 1
ATOM 2490 C C . ILE A 1 316 ? -2.273 9.162 -25.069 1.00 92.94 316 ILE A C 1
ATOM 2492 O O . ILE A 1 316 ? -2.017 8.993 -26.258 1.00 92.94 316 ILE A O 1
ATOM 2496 N N . ASN A 1 317 ? -1.761 10.171 -24.357 1.00 91.62 317 ASN A N 1
ATOM 2497 C CA . ASN A 1 317 ? -0.883 11.185 -24.939 1.00 91.62 317 ASN A CA 1
ATOM 2498 C C . ASN A 1 317 ? 0.353 10.554 -25.601 1.00 91.62 317 ASN A C 1
ATOM 2500 O O . ASN A 1 317 ? 0.698 10.899 -26.728 1.00 91.62 317 ASN A O 1
ATOM 2504 N N . ARG A 1 318 ? 0.985 9.578 -24.940 1.00 90.94 318 ARG A N 1
ATOM 2505 C CA . ARG A 1 318 ? 2.192 8.919 -25.456 1.00 90.94 318 ARG A CA 1
ATOM 2506 C C . ARG A 1 318 ? 1.920 7.981 -26.626 1.00 90.94 318 ARG A C 1
ATOM 2508 O O . ARG A 1 318 ? 2.748 7.911 -27.532 1.00 90.94 318 ARG A O 1
ATOM 2515 N N . VAL A 1 319 ? 0.778 7.293 -26.636 1.00 92.19 319 VAL A N 1
ATOM 2516 C CA . VAL A 1 319 ? 0.354 6.495 -27.797 1.00 92.19 319 VAL A CA 1
ATOM 2517 C C . VAL A 1 319 ? 0.087 7.403 -28.997 1.00 92.19 319 VAL A C 1
ATOM 2519 O O . VAL A 1 319 ? 0.571 7.106 -30.084 1.00 92.19 319 VAL A O 1
ATOM 2522 N N . LEU A 1 320 ? -0.622 8.521 -28.808 1.00 91.06 320 LEU A N 1
ATOM 2523 C CA . LEU A 1 320 ? -0.887 9.485 -29.881 1.00 91.06 320 LEU A CA 1
ATOM 2524 C C . LEU A 1 320 ? 0.406 10.097 -30.427 1.00 91.06 320 LEU A C 1
ATOM 2526 O O . LEU A 1 320 ? 0.620 10.061 -31.633 1.00 91.06 320 LEU A O 1
ATOM 2530 N N . ALA A 1 321 ? 1.314 10.539 -29.553 1.00 89.06 321 ALA A N 1
ATOM 2531 C CA . ALA A 1 321 ? 2.611 11.077 -29.967 1.00 89.06 321 ALA A CA 1
ATOM 2532 C C . ALA A 1 321 ? 3.429 10.063 -30.789 1.00 89.06 321 ALA A C 1
ATOM 2534 O O . ALA A 1 321 ? 4.077 10.424 -31.769 1.00 89.06 321 ALA A O 1
ATOM 2535 N N . TYR A 1 322 ? 3.369 8.775 -30.427 1.00 89.06 322 TYR A N 1
ATOM 2536 C CA . TYR A 1 322 ? 4.007 7.717 -31.210 1.00 89.06 322 TYR A CA 1
ATOM 2537 C C . TYR A 1 322 ? 3.359 7.532 -32.592 1.00 89.06 322 TYR A C 1
ATOM 2539 O O . TYR A 1 322 ? 4.063 7.279 -33.569 1.00 89.06 322 TYR A O 1
ATOM 2547 N N . LEU A 1 323 ? 2.030 7.643 -32.686 1.00 90.25 323 LEU A N 1
ATOM 2548 C CA . LEU A 1 323 ? 1.305 7.538 -33.956 1.00 90.25 323 LEU A CA 1
ATOM 2549 C C . LEU A 1 323 ? 1.574 8.732 -34.884 1.00 90.25 323 LEU A C 1
ATOM 2551 O O . LEU A 1 323 ? 1.617 8.545 -36.096 1.00 90.25 323 LEU A O 1
ATOM 2555 N N . GLU A 1 324 ? 1.763 9.928 -34.328 1.00 91.19 324 GLU A N 1
ATOM 2556 C CA . GLU A 1 324 ? 2.023 11.160 -35.084 1.00 91.19 324 GLU A CA 1
ATOM 2557 C C . GLU A 1 324 ? 3.462 11.232 -35.613 1.00 91.19 324 GLU A C 1
ATOM 2559 O O . GLU A 1 324 ? 3.672 11.456 -36.805 1.00 91.19 324 GLU A O 1
ATOM 2564 N N . ASN A 1 325 ? 4.455 11.008 -34.746 1.00 87.81 325 ASN A N 1
ATOM 2565 C CA . ASN A 1 325 ? 5.871 11.218 -35.079 1.00 87.81 325 ASN A CA 1
ATOM 2566 C C . ASN A 1 325 ? 6.580 9.936 -35.553 1.00 87.81 325 ASN A C 1
ATOM 2568 O O . ASN A 1 325 ? 7.713 9.976 -36.041 1.00 87.81 325 ASN A O 1
ATOM 2572 N N . GLY A 1 326 ? 5.922 8.783 -35.419 1.00 83.25 326 GLY A N 1
ATOM 2573 C CA . GLY A 1 326 ? 6.479 7.481 -35.760 1.00 83.25 326 GLY A CA 1
ATOM 2574 C C . GLY A 1 326 ? 7.566 6.993 -34.783 1.00 83.25 326 GLY A C 1
ATOM 2575 O O . GLY A 1 326 ? 7.814 7.584 -33.731 1.00 83.25 326 GLY A O 1
ATOM 2576 N N . PRO A 1 327 ? 8.248 5.880 -35.112 1.00 75.94 327 PRO A N 1
ATOM 2577 C CA . PRO A 1 327 ? 9.190 5.218 -34.207 1.00 75.94 327 PRO A CA 1
ATOM 2578 C C . PRO A 1 327 ? 10.485 5.990 -33.922 1.00 75.94 327 PRO A C 1
ATOM 2580 O O . PRO A 1 327 ? 11.189 5.628 -32.983 1.00 75.94 327 PRO A O 1
ATOM 2583 N N . GLY A 1 328 ? 10.817 7.018 -34.708 1.00 71.81 328 GLY A N 1
ATOM 2584 C CA . GLY A 1 328 ? 12.075 7.762 -34.572 1.00 71.81 328 GLY A CA 1
ATOM 2585 C C . GLY A 1 328 ? 12.135 8.712 -33.371 1.00 71.81 328 GLY A C 1
ATOM 2586 O O . GLY A 1 328 ? 13.229 9.043 -32.929 1.00 71.81 328 GLY A O 1
ATOM 2587 N N . ASP A 1 329 ? 10.985 9.120 -32.830 1.00 76.25 329 ASP A N 1
ATOM 2588 C CA . ASP A 1 329 ? 10.890 10.168 -31.800 1.00 76.25 329 ASP A CA 1
ATOM 2589 C C . ASP A 1 329 ? 10.638 9.616 -30.380 1.00 76.25 329 ASP A C 1
ATOM 2591 O O . ASP A 1 329 ? 10.659 10.346 -29.390 1.00 76.25 329 ASP A O 1
ATOM 2595 N N . SER A 1 330 ? 10.419 8.302 -30.239 1.00 79.19 330 SER A N 1
ATOM 2596 C CA . SER A 1 330 ? 10.100 7.681 -28.948 1.00 79.19 330 SER A CA 1
ATOM 2597 C C . SER A 1 330 ? 11.157 6.677 -28.502 1.00 79.19 330 SER A C 1
ATOM 2599 O O . SER A 1 330 ? 11.415 5.674 -29.164 1.00 79.19 330 SER A O 1
ATOM 2601 N N . SER A 1 331 ? 11.732 6.905 -27.319 1.00 82.19 331 SER A N 1
ATOM 2602 C CA . SER A 1 331 ? 12.676 5.977 -26.684 1.00 82.19 331 SER A CA 1
ATOM 2603 C C . SER A 1 331 ? 12.007 4.699 -26.163 1.00 82.19 331 SER A C 1
ATOM 2605 O O . SER A 1 331 ? 12.663 3.659 -26.046 1.00 82.19 331 SER A O 1
ATOM 2607 N N . VAL A 1 332 ? 10.705 4.765 -25.865 1.00 87.94 332 VAL A N 1
ATOM 2608 C CA . VAL A 1 332 ? 9.907 3.686 -25.269 1.00 87.94 332 VAL A CA 1
ATOM 2609 C C . VAL A 1 332 ? 9.033 3.032 -26.336 1.00 87.94 332 VAL A C 1
ATOM 2611 O O . VAL A 1 332 ? 8.410 3.700 -27.159 1.00 87.94 332 VAL A O 1
ATOM 2614 N N . ARG A 1 333 ? 8.953 1.702 -26.310 1.00 88.88 333 ARG A N 1
ATOM 2615 C CA . ARG A 1 333 ? 8.160 0.925 -27.263 1.00 88.88 333 ARG A CA 1
ATOM 2616 C C . ARG A 1 333 ? 6.651 1.122 -27.025 1.00 88.88 333 ARG A C 1
ATOM 2618 O O . ARG A 1 333 ? 6.217 1.181 -25.875 1.00 88.88 333 ARG A O 1
ATOM 2625 N N . PRO A 1 334 ? 5.812 1.122 -28.076 1.00 89.50 334 PRO A N 1
ATOM 2626 C CA . PRO A 1 334 ? 4.376 1.416 -27.959 1.00 89.50 334 PRO A CA 1
ATOM 2627 C C . PRO A 1 334 ? 3.602 0.481 -27.038 1.00 89.50 334 PRO A C 1
ATOM 2629 O O . PRO A 1 334 ? 2.707 0.921 -26.321 1.00 89.50 334 PRO A O 1
ATOM 2632 N N . PHE A 1 335 ? 3.951 -0.811 -27.034 1.00 91.12 335 PHE A N 1
ATOM 2633 C CA . PHE A 1 335 ? 3.245 -1.806 -26.227 1.00 91.12 335 PHE A CA 1
ATOM 2634 C C . PHE A 1 335 ? 3.289 -1.473 -24.729 1.00 91.12 335 PHE A C 1
ATOM 2636 O O . PHE A 1 335 ? 2.373 -1.835 -24.002 1.00 91.12 335 PHE A O 1
ATOM 2643 N N . VAL A 1 336 ? 4.319 -0.754 -24.272 1.00 92.50 336 VAL A N 1
ATOM 2644 C CA . VAL A 1 336 ? 4.460 -0.313 -22.880 1.00 92.50 336 VAL A CA 1
ATOM 2645 C C . VAL A 1 336 ? 3.345 0.656 -22.529 1.00 92.50 336 VAL A C 1
ATOM 2647 O O . VAL A 1 336 ? 2.700 0.492 -21.501 1.00 92.50 336 VAL A O 1
ATOM 2650 N N . TRP A 1 337 ? 3.068 1.623 -23.405 1.00 92.81 337 TRP A N 1
ATOM 2651 C CA . TRP A 1 337 ? 1.983 2.580 -23.211 1.00 92.81 337 TRP A CA 1
ATOM 2652 C C . TRP A 1 337 ? 0.607 1.914 -23.324 1.00 92.81 337 TRP A C 1
ATOM 2654 O O . TRP A 1 337 ? -0.304 2.281 -22.590 1.00 92.81 337 TRP A O 1
ATOM 2664 N N . ILE A 1 338 ? 0.464 0.881 -24.161 1.00 92.50 338 ILE A N 1
ATOM 2665 C CA . ILE A 1 338 ? -0.763 0.067 -24.234 1.00 92.50 338 ILE A CA 1
ATOM 2666 C C . ILE A 1 338 ? -0.984 -0.708 -22.926 1.00 92.50 338 ILE A C 1
ATOM 2668 O O . ILE A 1 338 ? -2.075 -0.674 -22.362 1.00 92.50 338 ILE A O 1
ATOM 2672 N N . ILE A 1 339 ? 0.052 -1.368 -22.403 1.00 93.88 339 ILE A N 1
ATOM 2673 C CA . ILE A 1 339 ? -0.007 -2.052 -21.104 1.00 93.88 339 ILE A CA 1
ATOM 2674 C C . ILE A 1 339 ? -0.267 -1.039 -19.985 1.00 93.88 339 ILE A C 1
ATOM 2676 O O . ILE A 1 339 ? -1.069 -1.305 -19.098 1.00 93.88 339 ILE A O 1
ATOM 2680 N N . TRP A 1 340 ? 0.352 0.140 -20.038 1.00 93.75 340 TRP A N 1
ATOM 2681 C CA . TRP A 1 340 ? 0.145 1.228 -19.083 1.00 93.75 340 TRP A CA 1
ATOM 2682 C C . TRP A 1 340 ? -1.307 1.722 -19.063 1.00 93.75 340 TRP A C 1
ATOM 2684 O O . TRP A 1 340 ? -1.845 1.989 -17.991 1.00 93.75 340 TRP A O 1
ATOM 2694 N N . LEU A 1 341 ? -1.975 1.779 -20.219 1.00 93.56 341 LEU A N 1
ATOM 2695 C CA . LEU A 1 341 ? -3.401 2.109 -20.312 1.00 93.56 341 LEU A CA 1
ATOM 2696 C C . LEU A 1 341 ? -4.309 1.074 -19.639 1.00 93.56 341 LEU A C 1
ATOM 2698 O O . LEU A 1 341 ? -5.378 1.442 -19.163 1.00 93.56 341 LEU A O 1
ATOM 2702 N N . ALA A 1 342 ? -3.890 -0.191 -19.569 1.00 92.25 342 ALA A N 1
ATOM 2703 C CA . ALA A 1 342 ? -4.625 -1.238 -18.863 1.00 92.25 342 ALA A CA 1
ATOM 2704 C C . ALA A 1 342 ? -4.257 -1.302 -17.368 1.00 92.25 342 ALA A C 1
ATOM 2706 O O . ALA A 1 342 ? -5.132 -1.334 -16.502 1.00 92.25 342 ALA A O 1
ATOM 2707 N N . LEU A 1 343 ? -2.960 -1.295 -17.050 1.00 93.25 343 LEU A N 1
ATOM 2708 C CA . LEU A 1 343 ? -2.451 -1.436 -15.685 1.00 93.25 343 LEU A CA 1
ATOM 2709 C C . LEU A 1 343 ? -2.635 -0.171 -14.844 1.00 93.25 343 LEU A C 1
ATOM 2711 O O . LEU A 1 343 ? -2.820 -0.282 -13.636 1.00 93.25 343 LEU A O 1
ATOM 2715 N N . GLY A 1 344 ? -2.606 1.015 -15.452 1.00 93.38 344 GLY A N 1
ATOM 2716 C CA . GLY A 1 344 ? -2.786 2.291 -14.759 1.00 93.38 344 GLY A CA 1
ATOM 2717 C C . GLY A 1 344 ? -4.131 2.381 -14.029 1.00 93.38 344 GLY A C 1
ATOM 2718 O O . GLY A 1 344 ? -4.141 2.545 -12.808 1.00 93.38 344 GLY A O 1
ATOM 2719 N N . PRO A 1 345 ? -5.270 2.208 -14.729 1.00 93.38 345 PRO A N 1
ATOM 2720 C CA . PRO A 1 345 ? -6.584 2.156 -14.097 1.00 93.38 345 PRO A CA 1
ATOM 2721 C C . PRO A 1 345 ? -6.708 1.037 -13.059 1.00 93.38 345 PRO A C 1
ATOM 2723 O O . PRO A 1 345 ? -7.241 1.281 -11.978 1.00 93.38 345 PRO A O 1
ATOM 2726 N N . LEU A 1 346 ? -6.161 -0.153 -13.334 1.00 93.88 346 LEU A N 1
ATOM 2727 C CA . LEU A 1 346 ? -6.178 -1.266 -12.380 1.00 93.88 346 LEU A CA 1
ATOM 2728 C C . LEU A 1 346 ? -5.438 -0.910 -11.081 1.00 93.88 346 LEU A C 1
ATOM 2730 O O . LEU A 1 346 ? -5.965 -1.138 -9.995 1.00 93.88 346 LEU A O 1
ATOM 2734 N N . ALA A 1 347 ? -4.259 -0.295 -11.183 1.00 93.62 347 ALA A N 1
ATOM 2735 C CA . ALA A 1 347 ? -3.507 0.197 -10.032 1.00 93.62 347 ALA A CA 1
ATOM 2736 C C . ALA A 1 347 ? -4.257 1.317 -9.291 1.00 93.62 347 ALA A C 1
ATOM 2738 O O . ALA A 1 347 ? -4.289 1.334 -8.065 1.00 93.62 347 ALA A O 1
ATOM 2739 N N . SER A 1 348 ? -4.909 2.237 -10.011 1.00 94.69 348 SER A N 1
ATOM 2740 C CA . SER A 1 348 ? -5.711 3.287 -9.368 1.00 94.69 348 SER A CA 1
ATOM 2741 C C . SER A 1 348 ? -6.897 2.708 -8.588 1.00 94.69 348 SER A C 1
ATOM 2743 O O . SER A 1 348 ? -7.160 3.144 -7.469 1.00 94.69 348 SER A O 1
ATOM 2745 N N . ALA A 1 349 ? -7.557 1.679 -9.129 1.00 94.75 349 ALA A N 1
ATOM 2746 C CA . ALA A 1 349 ? -8.680 1.015 -8.482 1.00 94.75 349 ALA A CA 1
ATOM 2747 C C . ALA A 1 349 ? -8.237 0.278 -7.213 1.00 94.75 349 ALA A C 1
ATOM 2749 O O . ALA A 1 349 ? -8.868 0.421 -6.167 1.00 94.75 349 ALA A O 1
ATOM 2750 N N . THR A 1 350 ? -7.122 -0.457 -7.262 1.00 93.19 350 THR A N 1
ATOM 2751 C CA . THR A 1 350 ? -6.613 -1.171 -6.081 1.00 93.19 350 THR A CA 1
ATOM 2752 C C . THR A 1 350 ? -6.206 -0.212 -4.963 1.00 93.19 350 THR A C 1
ATOM 2754 O O . THR A 1 350 ? -6.572 -0.438 -3.808 1.00 93.19 350 THR A O 1
ATOM 2757 N N . VAL A 1 351 ? -5.525 0.895 -5.283 1.00 95.12 351 VAL A N 1
ATOM 2758 C CA . VAL A 1 351 ? -5.173 1.923 -4.287 1.00 95.12 351 VAL A CA 1
ATOM 2759 C C . VAL A 1 351 ? -6.428 2.596 -3.725 1.00 95.12 351 VAL A C 1
ATOM 2761 O O . VAL A 1 351 ? -6.514 2.794 -2.513 1.00 95.12 351 VAL A O 1
ATOM 2764 N N . TYR A 1 352 ? -7.423 2.895 -4.568 1.00 94.19 352 TYR A N 1
ATOM 2765 C CA . TYR A 1 352 ? -8.695 3.472 -4.128 1.00 94.19 352 TYR A CA 1
ATOM 2766 C C . TYR A 1 352 ? -9.429 2.559 -3.141 1.00 94.19 352 TYR A C 1
ATOM 2768 O O . TYR A 1 352 ? -9.865 3.017 -2.087 1.00 94.19 352 TYR A O 1
ATOM 2776 N N . HIS A 1 353 ? -9.514 1.259 -3.431 1.00 94.19 353 HIS A N 1
ATOM 2777 C CA . HIS A 1 353 ? -10.149 0.297 -2.530 1.00 94.19 353 HIS A CA 1
ATOM 2778 C C . HIS A 1 353 ? -9.374 0.115 -1.219 1.00 94.19 353 HIS A C 1
ATOM 2780 O O . HIS A 1 353 ? -9.993 0.006 -0.159 1.00 94.19 353 HIS A O 1
ATOM 2786 N N . ALA A 1 354 ? -8.038 0.148 -1.254 1.00 93.50 354 ALA A N 1
ATOM 2787 C CA . ALA A 1 354 ? -7.220 0.124 -0.042 1.00 93.50 354 ALA A CA 1
ATOM 2788 C C . ALA A 1 354 ? -7.448 1.370 0.836 1.00 93.50 354 ALA A C 1
ATOM 2790 O O . ALA A 1 354 ? -7.630 1.239 2.049 1.00 93.50 354 ALA A O 1
ATOM 2791 N N . TYR A 1 355 ? -7.491 2.560 0.221 1.00 93.56 355 TYR A N 1
ATOM 2792 C CA . TYR A 1 355 ? -7.862 3.817 0.881 1.00 93.56 355 TYR A CA 1
ATOM 2793 C C . TYR A 1 355 ? -9.260 3.719 1.505 1.00 93.56 355 TYR A C 1
ATOM 2795 O O . TYR A 1 355 ? -9.430 4.000 2.692 1.00 93.56 355 TYR A O 1
ATOM 2803 N N . TYR A 1 356 ? -10.242 3.266 0.725 1.00 92.25 356 TYR A N 1
ATOM 2804 C CA . TYR A 1 356 ? -11.635 3.196 1.149 1.00 92.25 356 TYR A CA 1
ATOM 2805 C C . TYR A 1 356 ? -11.826 2.244 2.331 1.00 92.25 356 TYR A C 1
ATOM 2807 O O . TYR A 1 356 ? -12.478 2.610 3.307 1.00 92.25 356 TYR A O 1
ATOM 2815 N N . ARG A 1 357 ? -11.196 1.060 2.297 1.00 92.00 357 ARG A N 1
ATOM 2816 C CA . ARG A 1 357 ? -11.229 0.101 3.411 1.00 92.00 357 ARG A CA 1
ATOM 2817 C C . ARG A 1 357 ? -10.727 0.737 4.700 1.00 92.00 357 ARG A C 1
ATOM 2819 O O . ARG A 1 357 ? -11.438 0.735 5.697 1.00 92.00 357 ARG A O 1
ATOM 2826 N N . LEU A 1 358 ? -9.524 1.314 4.670 1.00 92.56 358 LEU A N 1
ATOM 2827 C CA . LEU A 1 358 ? -8.912 1.898 5.862 1.00 92.56 358 LEU A CA 1
ATOM 2828 C C . LEU A 1 358 ? -9.731 3.080 6.405 1.00 92.56 358 LEU A C 1
ATOM 2830 O O . LEU A 1 358 ? -9.899 3.209 7.619 1.00 92.56 358 LEU A O 1
ATOM 2834 N N . SER A 1 359 ? -10.279 3.905 5.510 1.00 93.00 359 SER A N 1
ATOM 2835 C CA . SER A 1 359 ? -11.164 5.014 5.869 1.00 93.00 359 SER A CA 1
ATOM 2836 C C . SER A 1 359 ? -12.447 4.524 6.548 1.00 93.00 359 SER A C 1
ATOM 2838 O O . SER A 1 359 ? -12.828 5.063 7.584 1.00 93.00 359 SER A O 1
ATOM 2840 N N . MET A 1 360 ? -13.085 3.476 6.015 1.00 91.62 360 MET A N 1
ATOM 2841 C CA . MET A 1 360 ? -14.317 2.912 6.579 1.00 91.62 360 MET A CA 1
ATOM 2842 C C . MET A 1 360 ? -14.085 2.192 7.911 1.00 91.62 360 MET A C 1
ATOM 2844 O O . MET A 1 360 ? -14.863 2.394 8.838 1.00 91.62 360 MET A O 1
ATOM 2848 N N . CYS A 1 361 ? -12.997 1.429 8.059 1.00 91.50 361 CYS A N 1
ATOM 2849 C CA . CYS A 1 361 ? -12.637 0.824 9.348 1.00 91.50 361 CYS A CA 1
ATOM 2850 C C . CYS A 1 361 ? -12.438 1.902 10.422 1.00 91.50 361 CYS A C 1
ATOM 2852 O O . CYS A 1 361 ? -13.042 1.834 11.489 1.00 91.50 361 CYS A O 1
ATOM 2854 N N . THR A 1 362 ? -11.657 2.945 10.114 1.00 91.81 362 THR A N 1
ATOM 2855 C CA . THR A 1 362 ? -11.413 4.060 11.048 1.00 91.81 362 THR A CA 1
ATOM 2856 C C . THR A 1 362 ? -12.718 4.770 11.422 1.00 91.81 362 THR A C 1
ATOM 2858 O O . THR A 1 362 ? -12.893 5.185 12.567 1.00 91.81 362 THR A O 1
ATOM 2861 N N . LEU A 1 363 ? -13.654 4.888 10.475 1.00 91.88 363 LEU A N 1
ATOM 2862 C CA . LEU A 1 363 ? -14.961 5.490 10.707 1.00 91.88 363 LEU A CA 1
ATOM 2863 C C . LEU A 1 363 ? -15.815 4.687 11.692 1.00 91.88 363 LEU A C 1
ATOM 2865 O O . LEU A 1 363 ? -16.321 5.257 12.655 1.00 91.88 363 LEU A O 1
ATOM 2869 N N . VAL A 1 364 ? -15.951 3.379 11.462 1.00 91.94 364 VAL A N 1
ATOM 2870 C CA . VAL A 1 364 ? -16.746 2.486 12.321 1.00 91.94 364 VAL A CA 1
ATOM 2871 C C . VAL A 1 364 ? -16.146 2.417 13.726 1.00 91.94 364 VAL A C 1
ATOM 2873 O O . VAL A 1 364 ? -16.874 2.493 14.714 1.00 91.94 364 VAL A O 1
ATOM 2876 N N . GLN A 1 365 ? -14.816 2.360 13.836 1.00 92.12 365 GLN A N 1
ATOM 2877 C CA . GLN A 1 365 ? -14.124 2.412 15.127 1.00 92.12 365 GLN A CA 1
ATOM 2878 C C . GLN A 1 365 ? -14.388 3.735 15.859 1.00 92.12 365 GLN A C 1
ATOM 2880 O O . GLN A 1 365 ? -14.664 3.735 17.058 1.00 92.12 365 GLN A O 1
ATOM 2885 N N . LEU A 1 366 ? -14.334 4.867 15.150 1.00 91.38 366 LEU A N 1
ATOM 2886 C CA . LEU A 1 366 ? -14.642 6.172 15.732 1.00 91.38 366 LEU A CA 1
ATOM 2887 C C . LEU A 1 366 ? -16.102 6.251 16.198 1.00 91.38 366 LEU A C 1
ATOM 2889 O O . LEU A 1 366 ? -16.368 6.790 17.272 1.00 91.38 366 LEU A O 1
ATOM 2893 N N . GLU A 1 367 ? -17.036 5.704 15.417 1.00 91.38 367 GLU A N 1
ATOM 2894 C CA . GLU A 1 367 ? -18.453 5.632 15.775 1.00 91.38 367 GLU A CA 1
ATOM 2895 C C . GLU A 1 367 ? -18.660 4.828 17.065 1.00 91.38 367 GLU A C 1
ATOM 2897 O O . GLU A 1 367 ? -19.331 5.305 17.984 1.00 91.38 367 GLU A O 1
ATOM 2902 N N . ALA A 1 368 ? -18.021 3.660 17.174 1.00 92.25 368 ALA A N 1
ATOM 2903 C CA . ALA A 1 368 ? -18.068 2.819 18.366 1.00 92.25 368 ALA A CA 1
ATOM 2904 C C . ALA A 1 368 ? -17.505 3.543 19.603 1.00 92.25 368 ALA A C 1
ATOM 2906 O O . ALA A 1 368 ? -18.175 3.612 20.634 1.00 92.25 368 ALA A O 1
ATOM 2907 N N . VAL A 1 369 ? -16.325 4.165 19.481 1.00 92.62 369 VAL A N 1
ATOM 2908 C CA . VAL A 1 369 ? -15.669 4.900 20.579 1.00 92.62 369 VAL A CA 1
ATOM 2909 C C . VAL A 1 369 ? -16.507 6.087 21.051 1.00 92.62 369 VAL A C 1
ATOM 2911 O O . VAL A 1 369 ? -16.674 6.289 22.253 1.00 92.62 369 VAL A O 1
ATOM 2914 N N . LEU A 1 370 ? -17.046 6.889 20.127 1.00 91.19 370 LEU A N 1
ATOM 2915 C CA . LEU A 1 370 ? -17.883 8.037 20.485 1.00 91.19 370 LEU A CA 1
ATOM 2916 C C . LEU A 1 370 ? -19.198 7.593 21.127 1.00 91.19 370 LEU A C 1
ATOM 2918 O O . LEU A 1 370 ? -19.641 8.211 22.095 1.00 91.19 370 LEU A O 1
ATOM 2922 N N . THR A 1 371 ? -19.793 6.511 20.627 1.00 91.75 371 THR A N 1
ATOM 2923 C CA . THR A 1 371 ? -20.999 5.914 21.208 1.00 91.75 371 THR A CA 1
ATOM 2924 C C . THR A 1 371 ? -20.745 5.475 22.646 1.00 91.75 371 THR A C 1
ATOM 2926 O O . THR A 1 371 ? -21.485 5.872 23.546 1.00 91.75 371 THR A O 1
ATOM 2929 N N . GLU A 1 372 ? -19.668 4.727 22.889 1.00 92.19 372 GLU A N 1
ATOM 2930 C CA . GLU A 1 372 ? -19.291 4.272 24.229 1.00 92.19 372 GLU A CA 1
ATOM 2931 C C . GLU A 1 372 ? -18.999 5.447 25.170 1.00 92.19 372 GLU A C 1
ATOM 2933 O O . GLU A 1 372 ? -19.510 5.486 26.291 1.00 92.19 372 GLU A O 1
ATOM 2938 N N . LEU A 1 373 ? -18.266 6.459 24.697 1.00 90.94 373 LEU A N 1
ATOM 2939 C CA . LEU A 1 373 ? -17.973 7.672 25.461 1.00 90.94 373 LEU A CA 1
ATOM 2940 C C . LEU A 1 373 ? -19.253 8.411 25.882 1.00 90.94 373 LEU A C 1
ATOM 2942 O O . LEU A 1 373 ? -19.381 8.831 27.036 1.00 90.94 373 LEU A O 1
ATOM 2946 N N . ILE A 1 374 ? -20.213 8.566 24.963 1.00 89.88 374 ILE A N 1
ATOM 2947 C CA . ILE A 1 374 ? -21.498 9.214 25.249 1.00 89.88 374 ILE A CA 1
ATOM 2948 C C . ILE A 1 374 ? -22.313 8.370 26.236 1.00 89.88 374 ILE A C 1
ATOM 2950 O O . ILE A 1 374 ? -22.892 8.931 27.169 1.00 89.88 374 ILE A O 1
ATOM 2954 N N . PHE A 1 375 ? -22.336 7.042 26.084 1.00 90.12 375 PHE A N 1
ATOM 2955 C CA . PHE A 1 375 ? -23.038 6.149 27.010 1.00 90.12 375 PHE A CA 1
ATOM 2956 C C . PHE A 1 375 ? -22.443 6.185 28.417 1.00 90.12 375 PHE A C 1
ATOM 2958 O O . PHE A 1 375 ? -23.193 6.310 29.388 1.00 90.12 375 PHE A O 1
ATOM 2965 N N . GLU A 1 376 ? -21.118 6.140 28.558 1.00 89.81 376 GLU A N 1
ATOM 2966 C CA . GLU A 1 376 ? -20.479 6.273 29.867 1.00 89.81 376 GLU A CA 1
ATOM 2967 C C . GLU A 1 376 ? -20.754 7.631 30.494 1.00 89.81 376 GLU A C 1
ATOM 2969 O O . GLU A 1 376 ? -21.077 7.714 31.680 1.00 89.81 376 GLU A O 1
ATOM 2974 N N . HIS A 1 377 ? -20.679 8.700 29.704 1.00 86.00 377 HIS A N 1
ATOM 2975 C CA . HIS A 1 377 ? -21.017 10.027 30.188 1.00 86.00 377 HIS A CA 1
ATOM 2976 C C . HIS A 1 377 ? -22.476 10.093 30.665 1.00 86.00 377 HIS A C 1
ATOM 2978 O O . HIS A 1 377 ? -22.742 10.577 31.767 1.00 86.00 377 HIS A O 1
ATOM 2984 N N . ALA A 1 378 ? -23.415 9.534 29.896 1.00 86.25 378 ALA A N 1
ATOM 2985 C CA . ALA A 1 378 ? -24.827 9.459 30.262 1.00 86.25 378 ALA A CA 1
ATOM 2986 C C . ALA A 1 378 ? -25.051 8.654 31.554 1.00 86.25 378 ALA A C 1
ATOM 2988 O O . ALA A 1 378 ? -25.815 9.080 32.425 1.00 86.25 378 ALA A O 1
ATOM 2989 N N . LEU A 1 379 ? -24.352 7.526 31.724 1.00 87.06 379 LEU A N 1
ATOM 2990 C CA . LEU A 1 379 ? -24.389 6.728 32.952 1.00 87.06 379 LEU A CA 1
ATOM 2991 C C . LEU A 1 379 ? -23.831 7.507 34.149 1.00 87.06 379 LEU A C 1
ATOM 2993 O O . LEU A 1 379 ? -24.469 7.535 35.200 1.00 87.06 379 LEU A O 1
ATOM 2997 N N . ARG A 1 380 ? -22.695 8.200 33.991 1.00 84.06 380 ARG A N 1
ATOM 2998 C CA . ARG A 1 380 ? -22.090 9.033 35.048 1.00 84.06 380 ARG A CA 1
ATOM 2999 C C . ARG A 1 380 ? -23.032 10.163 35.480 1.00 84.06 380 ARG A C 1
ATOM 3001 O O . ARG A 1 380 ? -23.195 10.391 36.678 1.00 84.06 380 ARG A O 1
ATOM 3008 N N . VAL A 1 381 ? -23.680 10.843 34.530 1.00 80.62 381 VAL A N 1
ATOM 3009 C CA . VAL A 1 381 ? -24.673 11.897 34.816 1.00 80.62 381 VAL A CA 1
ATOM 3010 C C . VAL A 1 381 ? -25.882 11.318 35.553 1.00 80.62 381 VAL A C 1
ATOM 3012 O O . VAL A 1 381 ? -26.305 11.874 36.565 1.00 80.62 381 VAL A O 1
ATOM 3015 N N . ARG A 1 382 ? -26.398 10.164 35.111 1.00 77.69 382 ARG A N 1
ATOM 3016 C CA . ARG A 1 382 ? -27.541 9.497 35.754 1.00 77.69 382 ARG A CA 1
ATOM 3017 C C . ARG A 1 382 ? -27.235 9.029 37.177 1.00 77.69 382 ARG A C 1
ATOM 3019 O O . ARG A 1 382 ? -28.110 9.117 38.030 1.00 77.69 382 ARG A O 1
ATOM 3026 N N . VAL A 1 383 ? -26.032 8.515 37.437 1.00 79.12 383 VAL A N 1
ATOM 3027 C CA . VAL A 1 383 ? -25.626 8.074 38.782 1.00 79.12 383 VAL A CA 1
ATOM 3028 C C . VAL A 1 383 ? -25.488 9.269 39.725 1.00 79.12 383 VAL A C 1
ATOM 3030 O O . VAL A 1 383 ? -26.024 9.216 40.826 1.00 79.12 383 VAL A O 1
ATOM 3033 N N . LYS A 1 384 ? -24.868 10.373 39.283 1.00 73.06 384 LYS A N 1
ATOM 3034 C CA . LYS A 1 384 ? -24.799 11.619 40.072 1.00 73.06 384 LYS A CA 1
ATOM 3035 C C . LYS A 1 384 ? -26.173 12.232 40.351 1.00 73.06 384 LYS A C 1
ATOM 3037 O O . LYS A 1 384 ? -26.368 12.837 41.392 1.00 73.06 384 LYS A O 1
ATOM 3042 N N . ALA A 1 385 ? -27.134 12.061 39.448 1.00 65.94 385 ALA A N 1
ATOM 3043 C CA . ALA A 1 385 ? -28.507 12.504 39.678 1.00 65.94 385 ALA A CA 1
ATOM 3044 C C . ALA A 1 385 ? -29.274 11.639 40.702 1.00 65.94 385 ALA A C 1
ATOM 3046 O O . ALA A 1 385 ? -30.364 12.020 41.100 1.00 65.94 385 ALA A O 1
ATOM 3047 N N . ARG A 1 386 ? -28.741 10.474 41.103 1.00 62.34 386 ARG A N 1
ATOM 3048 C CA . ARG A 1 386 ? -29.363 9.526 42.050 1.00 62.34 386 ARG A CA 1
ATOM 3049 C C . ARG A 1 386 ? -28.675 9.482 43.419 1.00 62.34 386 ARG A C 1
ATOM 3051 O O . ARG A 1 386 ? -28.983 8.609 44.223 1.00 62.34 386 ARG A O 1
ATOM 3058 N N . THR A 1 387 ? -27.683 10.335 43.670 1.00 66.44 387 THR A N 1
ATOM 3059 C CA . THR A 1 387 ? -27.009 10.381 44.974 1.00 66.44 387 THR A CA 1
ATOM 3060 C C . THR A 1 387 ? -27.831 11.189 45.981 1.00 66.44 387 THR A C 1
ATOM 3062 O O . THR A 1 387 ? -28.352 12.239 45.606 1.00 66.44 387 THR A O 1
ATOM 3065 N N . PRO A 1 388 ? -27.889 10.775 47.261 1.00 55.91 388 PRO A N 1
ATOM 3066 C CA . PRO A 1 388 ? -28.724 11.412 48.283 1.00 55.91 388 PRO A CA 1
ATOM 3067 C C . PRO A 1 388 ? -28.371 12.883 48.551 1.00 55.91 388 PRO A C 1
ATOM 3069 O O . PRO A 1 388 ? -29.216 13.624 49.021 1.00 55.91 388 PRO A O 1
ATOM 3072 N N . GLU A 1 389 ? -27.165 13.349 48.208 1.00 58.09 389 GLU A N 1
ATOM 3073 C CA . GLU A 1 389 ? -26.801 14.779 48.247 1.00 58.09 389 GLU A CA 1
ATOM 3074 C C . GLU A 1 389 ? -27.565 15.626 47.213 1.00 58.09 389 GLU A C 1
ATOM 3076 O O . GLU A 1 389 ? -27.830 16.801 47.451 1.00 58.09 389 GLU A O 1
ATOM 3081 N N . ALA A 1 390 ? -27.936 15.036 46.071 1.00 54.88 390 ALA A N 1
ATOM 3082 C CA . ALA A 1 390 ? -28.768 15.688 45.063 1.00 54.88 390 ALA A CA 1
ATOM 3083 C C . ALA A 1 390 ? -30.251 15.661 45.465 1.00 54.88 390 ALA A C 1
ATOM 3085 O O . ALA A 1 390 ? -30.940 16.652 45.263 1.00 54.88 390 ALA A O 1
ATOM 3086 N N . GLU A 1 391 ? -30.714 14.574 46.094 1.00 52.59 391 GLU A N 1
ATOM 3087 C CA . GLU A 1 391 ? -32.078 14.460 46.642 1.00 52.59 391 GLU A CA 1
ATOM 3088 C C . GLU A 1 391 ? -32.271 15.359 47.884 1.00 52.59 391 GLU A C 1
ATOM 3090 O O . GLU A 1 391 ? -33.301 16.009 48.026 1.00 52.59 391 GLU A O 1
ATOM 3095 N N . ALA A 1 392 ? -31.253 15.507 48.739 1.00 54.34 392 ALA A N 1
ATOM 3096 C CA . ALA A 1 392 ? -31.273 16.432 49.877 1.00 54.34 392 ALA A CA 1
ATOM 3097 C C . ALA A 1 392 ? -31.264 17.911 49.445 1.00 54.34 392 ALA A C 1
ATOM 3099 O O . ALA A 1 392 ? -31.818 18.758 50.141 1.00 54.34 392 ALA A O 1
ATOM 3100 N N . ALA A 1 393 ? -30.675 18.228 48.286 1.00 55.34 393 ALA A N 1
ATOM 3101 C CA . ALA A 1 393 ? -30.783 19.551 47.671 1.00 55.34 393 ALA A CA 1
ATOM 3102 C C . ALA A 1 393 ? -32.161 19.801 47.016 1.00 55.34 393 ALA A C 1
ATOM 3104 O O . ALA A 1 393 ? -32.509 20.954 46.763 1.00 55.34 393 ALA A O 1
ATOM 3105 N N . GLU A 1 394 ? -32.943 18.749 46.739 1.00 52.22 394 GLU A N 1
ATOM 3106 C CA . GLU A 1 394 ? -34.316 18.847 46.221 1.00 52.22 394 GLU A CA 1
ATOM 3107 C C . GLU A 1 394 ? -35.360 19.064 47.331 1.00 52.22 394 GLU A C 1
ATOM 3109 O O . GLU A 1 394 ? -36.364 19.733 47.075 1.00 52.22 394 GLU A O 1
ATOM 3114 N N . ASP A 1 395 ? -35.121 18.563 48.548 1.00 52.50 395 ASP A N 1
ATOM 3115 C CA . ASP A 1 395 ? -36.067 18.667 49.675 1.00 52.50 395 ASP A CA 1
ATOM 3116 C C . ASP A 1 395 ? -36.047 20.035 50.397 1.00 52.50 395 ASP A C 1
ATOM 3118 O O . ASP A 1 395 ? -37.021 2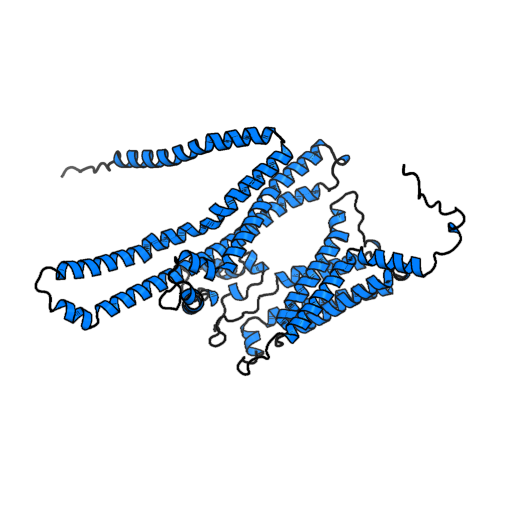0.392 51.059 1.00 52.50 395 ASP A O 1
ATOM 3122 N N . ASP A 1 396 ? -34.992 20.844 50.234 1.00 53.81 396 ASP A N 1
ATOM 3123 C CA . ASP A 1 396 ? -34.848 22.159 50.899 1.00 53.81 396 ASP A CA 1
ATOM 3124 C C . ASP A 1 396 ? -35.376 23.350 50.055 1.00 53.81 396 ASP A C 1
ATOM 3126 O O . ASP A 1 396 ? -35.277 24.513 50.448 1.00 53.81 396 ASP A O 1
ATOM 3130 N N . ALA A 1 397 ? -35.967 23.096 48.877 1.00 49.50 397 ALA A N 1
ATOM 3131 C CA . ALA A 1 397 ? -36.422 24.139 47.946 1.00 49.50 397 ALA A CA 1
ATOM 3132 C C . ALA A 1 397 ? -37.955 24.157 47.751 1.00 49.50 397 ALA A C 1
ATOM 3134 O O . ALA A 1 397 ? -38.521 23.508 46.869 1.00 49.50 397 ALA A O 1
ATOM 3135 N N . THR A 1 398 ? -38.662 24.981 48.529 1.00 45.22 398 THR A N 1
ATOM 3136 C CA . THR A 1 398 ? -40.110 25.226 48.383 1.00 45.22 398 THR A CA 1
ATOM 3137 C C . THR A 1 398 ? -40.466 26.005 47.093 1.00 45.22 398 THR A C 1
ATOM 3139 O O . THR A 1 398 ? -40.460 27.232 47.116 1.00 45.22 398 THR A O 1
ATOM 3142 N N . ALA A 1 399 ? -40.842 25.280 46.015 1.00 47.62 399 ALA A N 1
ATOM 3143 C CA . ALA A 1 399 ? -41.466 25.686 44.718 1.00 47.62 399 ALA A CA 1
ATOM 3144 C C . ALA A 1 399 ? -40.710 26.724 43.836 1.00 47.62 399 ALA A C 1
ATOM 3146 O O . ALA A 1 399 ? -40.020 27.575 44.380 1.00 47.62 399 ALA A O 1
ATOM 3147 N N . PRO A 1 400 ? -40.823 26.791 42.477 1.00 47.88 400 PRO A N 1
ATOM 3148 C CA . PRO A 1 400 ? -41.378 25.918 41.428 1.00 47.88 400 PRO A CA 1
ATOM 3149 C C . PRO A 1 400 ? -40.279 25.125 40.663 1.00 47.88 400 PRO A C 1
ATOM 3151 O O . PRO A 1 400 ? -40.438 24.774 39.488 1.00 47.88 400 PRO A O 1
ATOM 3154 N N . ASP A 1 401 ? -39.137 24.877 41.307 1.00 51.41 401 ASP A N 1
ATOM 3155 C CA . ASP A 1 401 ? -37.911 24.385 40.661 1.00 51.41 401 ASP A CA 1
ATOM 3156 C C . ASP A 1 401 ? -37.951 22.897 40.263 1.00 51.41 401 ASP A C 1
ATOM 3158 O O . ASP A 1 401 ? -37.262 22.500 39.326 1.00 51.41 401 ASP A O 1
ATOM 3162 N N . GLN A 1 402 ? -38.856 22.090 40.837 1.00 48.78 402 GLN A N 1
ATOM 3163 C CA . GLN A 1 402 ? -39.084 20.689 40.427 1.00 48.78 402 GLN A CA 1
ATOM 3164 C C . GLN A 1 402 ? -39.446 20.542 38.939 1.00 48.78 402 GLN A C 1
ATOM 3166 O O . GLN A 1 402 ? -39.091 19.561 38.279 1.00 48.78 402 GLN A O 1
ATOM 3171 N N . LYS A 1 403 ? -40.134 21.538 38.359 1.00 46.50 403 LYS A N 1
ATOM 3172 C CA . LYS A 1 403 ? -40.448 21.546 36.921 1.00 46.50 403 LYS A CA 1
ATOM 3173 C C . LYS A 1 403 ? -39.229 21.923 36.076 1.00 46.50 403 LYS A C 1
ATOM 3175 O O . LYS A 1 403 ? -39.172 21.543 34.914 1.00 46.50 403 LYS A O 1
ATOM 3180 N N . ARG A 1 404 ? -38.254 22.647 36.640 1.00 48.62 404 ARG A N 1
ATOM 3181 C CA . ARG A 1 404 ? -36.993 23.020 35.983 1.00 48.62 404 ARG A CA 1
ATOM 3182 C C . ARG A 1 404 ? -35.945 21.919 36.087 1.00 48.62 404 ARG A C 1
ATOM 3184 O O . ARG A 1 404 ? -35.271 21.695 35.092 1.00 48.62 404 ARG A O 1
ATOM 3191 N N . THR A 1 405 ? -35.827 21.202 37.203 1.00 51.00 405 THR A N 1
ATOM 3192 C CA . THR A 1 405 ? -34.904 20.058 37.342 1.00 51.00 405 THR A CA 1
ATOM 3193 C C . THR A 1 405 ? -35.364 18.853 36.525 1.00 51.00 405 THR A C 1
ATOM 3195 O O . THR A 1 405 ? -34.563 18.306 35.769 1.00 51.00 405 THR A O 1
ATOM 3198 N N . SER A 1 406 ? -36.661 18.517 36.538 1.00 51.09 406 SER A N 1
ATOM 3199 C CA . SER A 1 406 ? -37.228 17.494 35.636 1.00 51.09 406 SER A CA 1
ATOM 3200 C C . SER A 1 406 ? -37.192 17.911 34.158 1.00 51.09 406 SER A C 1
ATOM 3202 O O . SER A 1 406 ? -36.923 17.084 33.285 1.00 51.09 406 SER A O 1
ATOM 3204 N N . ALA A 1 407 ? -37.378 19.201 33.843 1.00 49.78 407 ALA A N 1
ATOM 3205 C CA . ALA A 1 407 ? -37.153 19.719 32.492 1.00 49.78 407 ALA A CA 1
ATOM 3206 C C . ALA A 1 407 ? -35.668 19.693 32.098 1.00 49.78 407 ALA A C 1
ATOM 3208 O O . ALA A 1 407 ? -35.364 19.450 30.938 1.00 49.78 407 ALA A O 1
ATOM 3209 N N . ARG A 1 408 ? -34.730 19.902 33.030 1.00 53.09 408 ARG A N 1
ATOM 3210 C CA . ARG A 1 408 ? -33.283 19.862 32.765 1.00 53.09 408 ARG A CA 1
ATOM 3211 C C . ARG A 1 408 ? -32.795 18.431 32.555 1.00 53.09 408 ARG A C 1
ATOM 3213 O O . ARG A 1 408 ? -32.089 18.193 31.584 1.00 53.09 408 ARG A O 1
ATOM 3220 N N . SER A 1 409 ? -33.250 17.473 33.364 1.00 56.84 409 SER A N 1
ATOM 3221 C CA . SER A 1 409 ? -32.924 16.050 33.194 1.00 56.84 409 SER A CA 1
ATOM 3222 C C . SER A 1 409 ? -33.559 15.446 31.934 1.00 56.84 409 SER A C 1
ATOM 3224 O O . SER A 1 409 ? -32.900 14.702 31.204 1.00 56.84 409 SER A O 1
ATOM 3226 N N . SER A 1 410 ? -34.804 15.812 31.606 1.00 56.78 410 SER A N 1
ATOM 3227 C CA . SER A 1 410 ? -35.448 15.407 30.345 1.00 56.78 410 SER A CA 1
ATOM 3228 C C . SER A 1 410 ? -34.832 16.097 29.123 1.00 56.78 410 SER A C 1
ATOM 3230 O O . SER A 1 410 ? -34.631 15.446 28.096 1.00 56.78 410 SER A O 1
ATOM 3232 N N . MET A 1 411 ? -34.443 17.372 29.232 1.00 58.91 411 MET A N 1
ATOM 3233 C CA . MET A 1 411 ? -33.734 18.086 28.167 1.00 58.91 411 MET A CA 1
ATOM 3234 C C . MET A 1 411 ? -32.321 17.537 27.952 1.00 58.91 411 MET A C 1
ATOM 3236 O O . MET A 1 411 ? -31.886 17.438 26.807 1.00 58.91 411 MET A O 1
ATOM 3240 N N . ASP A 1 412 ? -31.622 17.117 29.006 1.00 69.12 412 ASP A N 1
ATOM 3241 C CA . ASP A 1 412 ? -30.313 16.471 28.890 1.00 69.12 412 ASP A CA 1
ATOM 3242 C C . ASP A 1 412 ? -30.429 15.041 28.336 1.00 69.12 412 ASP A C 1
ATOM 3244 O O . ASP A 1 412 ? -29.604 14.645 27.517 1.00 69.12 412 ASP A O 1
ATOM 3248 N N . THR A 1 413 ? -31.512 14.314 28.634 1.00 75.31 413 THR A N 1
ATOM 3249 C CA . THR A 1 413 ? -31.813 13.021 27.985 1.00 75.31 413 THR A CA 1
ATOM 3250 C C . THR A 1 413 ? -32.078 13.192 26.484 1.00 75.31 413 THR A C 1
ATOM 3252 O O . THR A 1 413 ? -31.547 12.439 25.667 1.00 75.31 413 THR A O 1
ATOM 3255 N N . GLY A 1 414 ? -32.843 14.220 26.094 1.00 80.25 414 GLY A N 1
ATOM 3256 C CA . GLY A 1 414 ? -33.084 14.553 24.686 1.00 80.25 414 GLY A CA 1
ATOM 3257 C C . GLY A 1 414 ? -31.812 14.975 23.943 1.00 80.25 414 GLY A C 1
ATOM 3258 O O . GLY A 1 414 ? -31.584 14.541 22.816 1.00 80.25 414 GLY A O 1
ATOM 3259 N N . LYS A 1 415 ? -30.935 15.759 24.586 1.00 83.81 415 LYS A N 1
ATOM 3260 C CA . LYS A 1 415 ? -29.619 16.113 24.026 1.00 83.81 415 LYS A CA 1
ATOM 3261 C C . LYS A 1 415 ? -28.727 14.889 23.843 1.00 83.81 415 LYS A C 1
ATOM 3263 O O . LYS A 1 415 ? -28.125 14.762 22.787 1.00 83.81 415 LYS A O 1
ATOM 3268 N N . ILE A 1 416 ? -28.662 13.985 24.823 1.00 84.50 416 ILE A N 1
ATOM 3269 C CA . ILE A 1 416 ? -27.893 12.734 24.708 1.00 84.50 416 ILE A CA 1
ATOM 3270 C C . ILE A 1 416 ? -28.433 11.883 23.553 1.00 84.50 416 ILE A C 1
ATOM 3272 O O . ILE A 1 416 ? -27.656 11.380 22.747 1.00 84.50 416 ILE A O 1
ATOM 3276 N N . SER A 1 417 ? -29.758 11.785 23.409 1.00 84.00 417 SER A N 1
ATOM 3277 C CA . SER A 1 417 ? -30.368 11.085 22.275 1.00 84.00 417 SER A CA 1
ATOM 3278 C C . SER A 1 417 ? -29.992 11.717 20.930 1.00 84.00 417 SER A C 1
ATOM 3280 O O . SER A 1 417 ? -29.734 10.987 19.975 1.00 84.00 417 SER A O 1
ATOM 3282 N N . ASN A 1 418 ? -29.925 13.049 20.834 1.00 89.62 418 ASN A N 1
ATOM 3283 C CA . ASN A 1 418 ? -29.465 13.735 19.620 1.00 89.62 418 ASN A CA 1
ATOM 3284 C C . ASN A 1 418 ? -27.965 13.516 19.361 1.00 89.62 418 ASN A C 1
ATOM 3286 O O . ASN A 1 418 ? -27.576 13.295 18.215 1.00 89.62 418 ASN A O 1
ATOM 3290 N N . LEU A 1 419 ? -27.142 13.499 20.417 1.00 86.69 419 LEU A N 1
ATOM 3291 C CA . LEU A 1 419 ? -25.708 13.222 20.314 1.00 86.69 419 LEU A CA 1
ATOM 3292 C C . LEU A 1 419 ? -25.449 11.828 19.724 1.00 86.69 419 LEU A C 1
ATOM 3294 O O . LEU A 1 419 ? -24.651 11.695 18.800 1.00 86.69 419 LEU A O 1
ATOM 3298 N N . VAL A 1 420 ? -26.162 10.806 20.215 1.00 85.62 420 VAL A N 1
ATOM 3299 C CA . VAL A 1 420 ? -26.040 9.414 19.735 1.00 85.62 420 VAL A CA 1
ATOM 3300 C C . VAL A 1 420 ? -26.623 9.231 18.330 1.00 85.62 420 VAL A C 1
ATOM 3302 O O . VAL A 1 420 ? -26.180 8.361 17.591 1.00 85.62 420 VAL A O 1
ATOM 3305 N N . THR A 1 421 ? -27.611 10.037 17.935 1.00 86.69 421 THR A N 1
ATOM 3306 C CA . THR A 1 421 ? -28.281 9.891 16.634 1.00 86.69 421 THR A CA 1
ATOM 3307 C C . THR A 1 421 ? -27.741 10.872 15.596 1.00 86.69 421 THR A C 1
ATOM 3309 O O . THR A 1 421 ? -26.877 10.516 14.796 1.00 86.69 421 THR A O 1
ATOM 3312 N N . SER A 1 422 ? -28.241 12.109 15.574 1.00 87.00 422 SER A N 1
ATOM 3313 C CA . SER A 1 422 ? -27.952 13.073 14.512 1.00 87.00 422 SER A CA 1
ATOM 3314 C C . SER A 1 422 ? -26.494 13.511 14.481 1.00 87.00 422 SER A C 1
ATOM 3316 O O . SER A 1 422 ? -25.930 13.653 13.395 1.00 87.00 422 SER A O 1
ATOM 3318 N N . ASP A 1 423 ? -25.876 13.726 15.643 1.00 87.00 423 ASP A N 1
ATOM 3319 C CA . ASP A 1 423 ? -24.522 14.286 15.690 1.00 87.00 423 ASP A CA 1
ATOM 3320 C C . ASP A 1 423 ? -23.474 13.228 15.356 1.00 87.00 423 ASP A C 1
ATOM 3322 O O . ASP A 1 423 ? -22.585 13.491 14.545 1.00 87.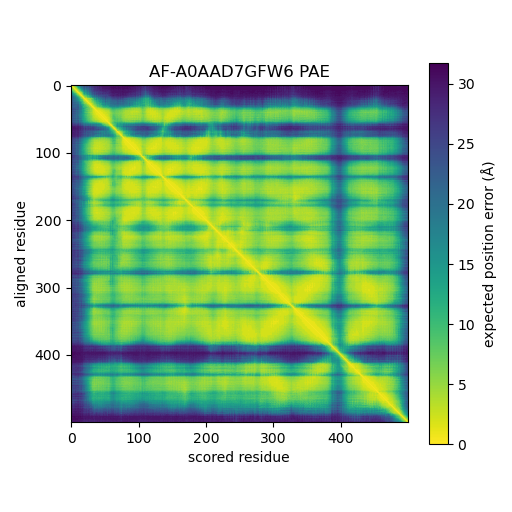00 423 ASP A O 1
ATOM 3326 N N . LEU A 1 424 ? -23.633 12.007 15.868 1.00 86.50 424 LEU A N 1
ATOM 3327 C CA . LEU A 1 424 ? -22.794 10.874 15.488 1.00 86.50 424 LEU A CA 1
ATOM 3328 C C . LEU A 1 424 ? -22.876 10.582 13.981 1.00 86.50 424 LEU A C 1
ATOM 3330 O O . LEU A 1 424 ? -21.848 10.434 13.326 1.00 86.50 424 LEU A O 1
ATOM 3334 N N . GLN A 1 425 ? -24.075 10.627 13.389 1.00 84.38 425 GLN A N 1
ATOM 3335 C CA . GLN A 1 425 ? -24.252 10.501 11.935 1.00 84.38 425 GLN A CA 1
ATOM 3336 C C . GLN A 1 425 ? -23.609 11.647 11.140 1.00 84.38 425 GLN A C 1
ATOM 3338 O O . GLN A 1 425 ? -23.213 11.464 9.985 1.00 84.38 425 GLN A O 1
ATOM 3343 N N . ASN A 1 426 ? -23.536 12.852 11.707 1.00 85.44 426 ASN A N 1
ATOM 3344 C CA . ASN A 1 426 ? -22.835 13.970 11.078 1.00 85.44 426 ASN A CA 1
ATOM 3345 C C . ASN A 1 426 ? -21.316 13.771 11.139 1.00 85.44 426 ASN A C 1
ATOM 3347 O O . ASN A 1 426 ? -20.640 14.040 10.149 1.00 85.44 426 ASN A O 1
ATOM 3351 N N . VAL A 1 427 ? -20.788 13.242 12.248 1.00 81.62 427 VAL A N 1
ATOM 3352 C CA . VAL A 1 427 ? -19.377 12.832 12.353 1.00 81.62 427 VAL A CA 1
ATOM 3353 C C . VAL A 1 427 ? -19.064 11.710 11.368 1.00 81.62 427 VAL A C 1
ATOM 3355 O O . VAL A 1 427 ? -18.063 11.798 10.660 1.00 81.62 427 VAL A O 1
ATOM 3358 N N . ALA A 1 428 ? -19.956 10.726 11.232 1.00 74.88 428 ALA A N 1
ATOM 3359 C CA . ALA A 1 428 ? -19.805 9.643 10.268 1.00 74.88 428 ALA A CA 1
ATOM 3360 C C . ALA A 1 428 ? -19.707 10.172 8.820 1.00 74.88 428 ALA A C 1
ATOM 3362 O O . ALA A 1 428 ? -18.862 9.759 8.029 1.00 74.88 428 ALA A O 1
ATOM 3363 N N . ARG A 1 429 ? -20.521 11.177 8.477 1.00 74.19 429 ARG A N 1
ATOM 3364 C CA . ARG A 1 429 ? -20.473 11.845 7.165 1.00 74.19 429 ARG A CA 1
ATOM 3365 C C . ARG A 1 429 ? -19.215 12.679 6.930 1.00 74.19 429 ARG A C 1
ATOM 3367 O O . ARG A 1 429 ? -18.924 13.005 5.783 1.00 74.19 429 ARG A O 1
ATOM 3374 N N . MET A 1 430 ? -18.466 13.024 7.976 1.00 72.19 430 MET A N 1
ATOM 3375 C CA . MET A 1 430 ? -17.195 13.729 7.827 1.00 72.19 430 MET A CA 1
ATOM 3376 C C . MET A 1 430 ? -16.044 12.809 7.414 1.00 72.19 430 MET A C 1
ATOM 3378 O O . MET A 1 430 ? -14.986 13.345 7.125 1.00 72.19 430 MET A O 1
ATOM 3382 N N . ALA A 1 431 ? -16.212 11.483 7.316 1.00 69.56 431 ALA A N 1
ATOM 3383 C CA . ALA A 1 431 ? -15.142 10.548 6.925 1.00 69.56 431 ALA A CA 1
ATOM 3384 C C . ALA A 1 431 ? -14.368 10.963 5.658 1.00 69.56 431 ALA A C 1
ATOM 3386 O O . ALA A 1 431 ? -13.152 10.793 5.577 1.00 69.56 431 ALA A O 1
ATOM 3387 N N . ASP A 1 432 ? -15.054 11.599 4.707 1.00 77.25 432 ASP A N 1
ATOM 3388 C CA . ASP A 1 432 ? -14.471 12.049 3.441 1.00 77.25 432 ASP A CA 1
ATOM 3389 C C . ASP A 1 432 ? -13.689 13.374 3.550 1.00 77.25 432 ASP A C 1
ATOM 3391 O O . ASP A 1 432 ? -13.208 13.905 2.543 1.00 77.25 432 ASP A O 1
ATOM 3395 N N . PHE A 1 433 ? -13.513 13.934 4.755 1.00 86.44 433 PHE A N 1
ATOM 3396 C CA . PHE A 1 433 ? -12.828 15.218 4.938 1.00 86.44 433 PHE A CA 1
ATOM 3397 C C . PHE A 1 433 ? -11.383 15.188 4.427 1.00 86.44 433 PHE A C 1
ATOM 3399 O O . PHE A 1 433 ? -10.905 16.194 3.907 1.00 86.44 433 PHE A O 1
ATOM 3406 N N . MET A 1 434 ? -10.689 14.047 4.528 1.00 89.38 434 MET A N 1
ATOM 3407 C CA . MET A 1 434 ? -9.329 13.885 3.998 1.00 89.38 434 MET A CA 1
ATOM 3408 C C . MET A 1 434 ? -9.309 14.029 2.470 1.00 89.38 434 MET A C 1
ATOM 3410 O O . MET A 1 434 ? -8.448 14.722 1.923 1.00 89.38 434 MET A O 1
ATOM 3414 N N . MET A 1 435 ? -10.288 13.429 1.781 1.00 90.81 435 MET A N 1
ATOM 3415 C CA . MET A 1 435 ? -10.441 13.559 0.331 1.00 90.81 435 MET A CA 1
ATOM 3416 C C . MET A 1 435 ? -10.758 15.002 -0.060 1.00 90.81 435 MET A C 1
ATOM 3418 O O . MET A 1 435 ? -10.163 15.519 -1.002 1.00 90.81 435 MET A O 1
ATOM 3422 N N . LEU A 1 436 ? -11.624 15.680 0.693 1.00 91.00 436 LEU A N 1
ATOM 3423 C CA . LEU A 1 436 ? -11.953 17.085 0.457 1.00 91.00 436 LEU A CA 1
ATOM 3424 C C . LEU A 1 436 ? -10.748 18.018 0.685 1.00 91.00 436 LEU A C 1
ATOM 3426 O O . LEU A 1 436 ? -10.496 18.899 -0.132 1.00 91.00 436 LEU A O 1
ATOM 3430 N N . LEU A 1 437 ? -10.013 17.837 1.786 1.00 92.50 437 LEU A N 1
ATOM 3431 C CA . LEU A 1 437 ? -8.961 18.759 2.226 1.00 92.50 437 LEU A CA 1
ATOM 3432 C C . LEU A 1 437 ? -7.629 18.547 1.498 1.00 92.50 437 LEU A C 1
ATOM 3434 O O . LEU A 1 437 ? -6.908 19.514 1.267 1.00 92.50 437 LEU A O 1
ATOM 3438 N N . PHE A 1 438 ? -7.299 17.307 1.132 1.00 94.81 438 PHE A N 1
ATOM 3439 C CA . PHE A 1 438 ? -6.014 16.972 0.511 1.00 94.81 438 PHE A CA 1
ATOM 3440 C C . PHE A 1 438 ? -6.170 16.385 -0.891 1.00 94.81 438 PHE A C 1
ATOM 3442 O O . PHE A 1 438 ? -5.460 16.798 -1.805 1.00 94.81 438 PHE A O 1
ATOM 3449 N N . GLY A 1 439 ? -7.119 15.467 -1.085 1.00 93.69 439 GLY A N 1
ATOM 3450 C CA . GLY A 1 439 ? -7.305 14.768 -2.361 1.00 93.69 439 GLY A CA 1
ATOM 3451 C C . GLY A 1 439 ? -7.741 15.700 -3.490 1.00 93.69 439 GLY A C 1
ATOM 3452 O O . GLY A 1 439 ? -7.099 15.754 -4.538 1.00 93.69 439 GLY A O 1
ATOM 3453 N N . MET A 1 440 ? -8.796 16.483 -3.259 1.00 92.75 440 MET A N 1
ATOM 3454 C CA . MET A 1 440 ? -9.340 17.421 -4.243 1.00 92.75 440 MET A CA 1
ATOM 3455 C C . MET A 1 440 ? -8.307 18.495 -4.628 1.00 92.75 440 MET A C 1
ATOM 3457 O O . MET A 1 440 ? -8.024 18.612 -5.823 1.00 92.75 440 MET A O 1
ATOM 3461 N N . PRO A 1 441 ? -7.647 19.210 -3.691 1.00 94.56 441 PRO A N 1
ATOM 3462 C CA . PRO A 1 441 ? -6.581 20.146 -4.049 1.00 94.56 441 PRO A CA 1
ATOM 3463 C C . PRO A 1 441 ? -5.418 19.492 -4.794 1.00 94.56 441 PRO A C 1
ATOM 3465 O O . PRO A 1 441 ? -4.973 20.040 -5.800 1.00 94.56 441 PRO A O 1
ATOM 3468 N N . ALA A 1 442 ? -4.957 18.313 -4.361 1.00 95.19 442 ALA A N 1
ATOM 3469 C CA . ALA A 1 442 ? -3.892 17.595 -5.058 1.00 95.19 442 ALA A CA 1
ATOM 3470 C C . ALA A 1 442 ? -4.295 17.262 -6.503 1.00 95.19 442 ALA A C 1
ATOM 3472 O O . ALA A 1 442 ? -3.519 17.509 -7.422 1.00 95.19 442 ALA A O 1
ATOM 3473 N N . SER A 1 443 ? -5.520 16.772 -6.720 1.00 94.12 443 SER A N 1
ATOM 3474 C CA . SER A 1 443 ? -6.023 16.436 -8.059 1.00 94.12 443 SER A CA 1
ATOM 3475 C C . SER A 1 443 ? -6.078 17.649 -8.986 1.00 94.12 443 SER A C 1
ATOM 3477 O O . SER A 1 443 ? -5.672 17.554 -10.144 1.00 94.12 443 SER A O 1
ATOM 3479 N N . VAL A 1 444 ? -6.491 18.809 -8.460 1.00 92.25 444 VAL A N 1
ATOM 3480 C CA . VAL A 1 444 ? -6.472 20.069 -9.203 1.00 92.25 444 VAL A CA 1
ATOM 3481 C C . VAL A 1 444 ? -5.030 20.429 -9.537 1.00 92.25 444 VAL A C 1
ATOM 3483 O O . VAL A 1 444 ? -4.719 20.572 -10.709 1.00 92.25 444 VAL A O 1
ATOM 3486 N N . ILE A 1 445 ? -4.126 20.491 -8.556 1.00 92.88 445 ILE A N 1
ATOM 3487 C CA . ILE A 1 445 ? -2.719 20.871 -8.775 1.00 92.88 445 ILE A CA 1
ATOM 3488 C C . ILE A 1 445 ? -2.052 19.981 -9.835 1.00 92.88 445 ILE A C 1
ATOM 3490 O O . ILE A 1 445 ? -1.454 20.500 -10.779 1.00 92.88 445 ILE A O 1
ATOM 3494 N N . PHE A 1 446 ? -2.186 18.657 -9.723 1.00 92.56 446 PHE A N 1
ATOM 3495 C CA . PHE A 1 446 ? -1.628 17.727 -10.707 1.00 92.56 446 PHE A CA 1
ATOM 3496 C C . PHE A 1 446 ? -2.292 17.868 -12.079 1.00 92.56 446 PHE A C 1
ATOM 3498 O O . PHE A 1 446 ? -1.596 17.821 -13.091 1.00 92.56 446 PHE A O 1
ATOM 3505 N N . GLY A 1 447 ? -3.605 18.107 -12.130 1.00 92.06 447 GLY A N 1
ATOM 3506 C CA . GLY A 1 447 ? -4.328 18.344 -13.379 1.00 92.06 447 GLY A CA 1
ATOM 3507 C C . GLY A 1 447 ? -3.872 19.610 -14.095 1.00 92.06 447 GLY A C 1
ATOM 3508 O O . GLY A 1 447 ? -3.612 19.574 -15.297 1.00 92.06 447 GLY A O 1
ATOM 3509 N N . ILE A 1 448 ? -3.698 20.703 -13.350 1.00 91.56 448 ILE A N 1
ATOM 3510 C CA . ILE A 1 448 ? -3.149 21.965 -13.855 1.00 91.56 448 ILE A CA 1
ATOM 3511 C C . ILE A 1 448 ? -1.737 21.746 -14.409 1.00 91.56 448 ILE A C 1
ATOM 3513 O O . ILE A 1 448 ? -1.453 22.126 -15.546 1.00 91.56 448 ILE A O 1
ATOM 3517 N N . ALA A 1 449 ? -0.863 21.103 -13.629 1.00 92.44 449 ALA A N 1
ATOM 3518 C CA . ALA A 1 449 ? 0.513 20.837 -14.033 1.00 92.44 449 ALA A CA 1
ATOM 3519 C C . ALA A 1 449 ? 0.578 19.965 -15.297 1.00 92.44 449 ALA A C 1
ATOM 3521 O O . ALA A 1 449 ? 1.296 20.295 -16.240 1.00 92.44 449 ALA A O 1
ATOM 3522 N N . PHE A 1 450 ? -0.210 18.888 -15.351 1.00 91.25 450 PHE A N 1
ATOM 3523 C CA . PHE A 1 450 ? -0.269 17.992 -16.504 1.00 91.25 450 PHE A CA 1
ATOM 3524 C C . PHE A 1 450 ? -0.768 18.709 -17.766 1.00 91.25 450 PHE A C 1
ATOM 3526 O O . PHE A 1 450 ? -0.135 18.617 -18.816 1.00 91.25 450 PHE A O 1
ATOM 3533 N N . LEU A 1 451 ? -1.861 19.473 -17.669 1.00 91.00 451 LEU A N 1
ATOM 3534 C CA . LEU A 1 451 ? -2.393 20.232 -18.806 1.00 91.00 451 LEU A CA 1
ATOM 3535 C C . LEU A 1 451 ? -1.413 21.296 -19.299 1.00 91.00 451 LEU A C 1
ATOM 3537 O O . LEU A 1 451 ? -1.299 21.493 -20.508 1.00 91.00 451 LEU A O 1
ATOM 3541 N N . TYR A 1 452 ? -0.687 21.955 -18.396 1.00 93.12 452 TYR A N 1
ATOM 3542 C CA . TYR A 1 452 ? 0.336 22.925 -18.778 1.00 93.12 452 TYR A CA 1
ATOM 3543 C C . TYR A 1 452 ? 1.490 22.270 -19.544 1.00 93.12 452 TYR A C 1
ATOM 3545 O O . TYR A 1 452 ? 1.937 22.815 -20.549 1.00 93.12 452 TYR A O 1
ATOM 3553 N N . VAL A 1 453 ? 1.927 21.076 -19.130 1.00 90.69 453 VAL A N 1
ATOM 3554 C CA . VAL A 1 453 ? 2.967 20.316 -19.846 1.00 90.69 453 VAL A CA 1
ATOM 3555 C C . VAL A 1 453 ? 2.510 19.911 -21.251 1.00 90.69 453 VAL A C 1
ATOM 3557 O O . VAL A 1 453 ? 3.316 19.934 -22.175 1.00 90.69 453 VAL A O 1
ATOM 3560 N N . VAL A 1 454 ? 1.233 19.557 -21.429 1.00 88.12 454 VAL A N 1
ATOM 3561 C CA . VAL A 1 454 ? 0.712 19.078 -22.723 1.00 88.12 454 VAL A CA 1
ATOM 3562 C C . VAL A 1 454 ? 0.328 20.220 -23.673 1.00 88.12 454 VAL A C 1
ATOM 3564 O O . VAL A 1 454 ? 0.619 20.141 -24.861 1.00 88.12 454 VAL A O 1
ATOM 3567 N N . LEU A 1 455 ? -0.339 21.269 -23.178 1.00 88.38 455 LEU A N 1
ATOM 3568 C CA . LEU A 1 455 ? -0.942 22.338 -24.000 1.00 88.38 455 LEU A CA 1
ATOM 3569 C C . LEU A 1 455 ? -0.255 23.707 -23.855 1.00 88.38 455 LEU A C 1
ATOM 3571 O O . LEU A 1 455 ? -0.625 24.661 -24.544 1.00 88.38 455 LEU A O 1
ATOM 3575 N N . GLY A 1 456 ? 0.701 23.855 -22.937 1.00 91.75 456 GLY A N 1
ATOM 3576 C CA . GLY A 1 456 ? 1.359 25.131 -22.654 1.00 91.75 456 GLY A CA 1
ATOM 3577 C C . GLY A 1 456 ? 0.390 26.208 -22.153 1.00 91.75 456 GLY A C 1
ATOM 3578 O O . GLY A 1 456 ? -0.569 25.934 -21.426 1.00 91.75 456 GLY A O 1
ATOM 3579 N N . TRP A 1 457 ? 0.621 27.458 -22.566 1.00 92.88 457 TRP A N 1
ATOM 3580 C CA . TRP A 1 457 ? -0.127 28.644 -22.119 1.00 92.88 457 TRP A CA 1
ATOM 3581 C C . TRP A 1 457 ? -1.639 28.577 -22.366 1.00 92.88 457 TRP A C 1
ATOM 3583 O O . TRP A 1 457 ? -2.406 29.156 -21.595 1.00 92.88 457 TRP A O 1
ATOM 3593 N N . SER A 1 458 ? -2.087 27.835 -23.386 1.00 92.19 458 SER A N 1
ATOM 3594 C CA . SER A 1 458 ? -3.516 27.688 -23.690 1.00 92.19 458 SER A CA 1
ATOM 3595 C C . SER A 1 458 ? -4.297 27.021 -22.552 1.00 92.19 458 SER A C 1
ATOM 3597 O O . SER A 1 458 ? -5.483 27.304 -22.375 1.00 92.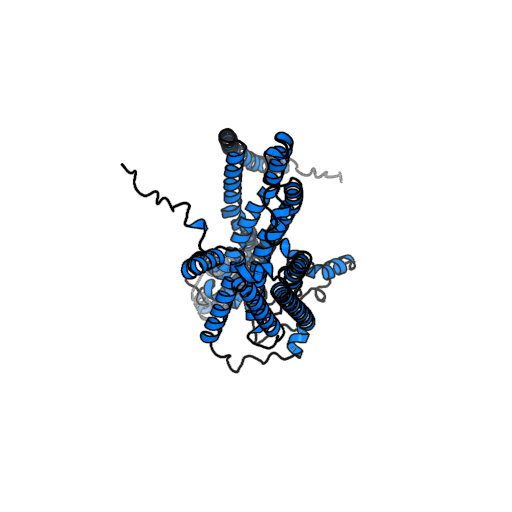19 458 SER A O 1
ATOM 3599 N N . SER A 1 459 ? -3.649 26.166 -21.753 1.00 91.94 459 SER A N 1
ATOM 3600 C CA . SER A 1 459 ? -4.277 25.525 -20.589 1.00 91.94 459 SER A CA 1
ATOM 3601 C C . SER A 1 459 ? -4.731 26.544 -19.534 1.00 91.94 459 SER A C 1
ATOM 3603 O O . SER A 1 459 ? -5.797 26.376 -18.942 1.00 91.94 459 SER A O 1
ATOM 3605 N N . LEU A 1 460 ? -3.981 27.640 -19.345 1.00 90.75 460 LEU A N 1
ATOM 3606 C CA . LEU A 1 460 ? -4.275 28.663 -18.334 1.00 90.75 460 LEU A CA 1
ATOM 3607 C C . LEU A 1 460 ? -5.603 29.372 -18.595 1.00 90.75 460 LEU A C 1
ATOM 3609 O O . LEU A 1 460 ? -6.362 29.627 -17.660 1.00 90.75 460 LEU A O 1
ATOM 3613 N N . ILE A 1 461 ? -5.911 29.638 -19.866 1.00 93.69 461 ILE A N 1
ATOM 3614 C CA . ILE A 1 461 ? -7.172 30.270 -20.268 1.00 93.69 461 ILE A CA 1
ATOM 3615 C C . ILE A 1 461 ? -8.341 29.333 -19.948 1.00 93.69 461 ILE A C 1
ATOM 3617 O O . ILE A 1 461 ? -9.316 29.754 -19.326 1.00 93.69 461 ILE A O 1
ATOM 3621 N N . GLY A 1 462 ? -8.216 28.045 -20.287 1.00 89.69 462 GLY A N 1
ATOM 3622 C CA . GLY A 1 462 ? -9.221 27.036 -19.944 1.00 89.69 462 GLY A CA 1
ATOM 3623 C C . GLY A 1 462 ? -9.481 26.964 -18.436 1.00 89.69 462 GLY A C 1
ATOM 3624 O O . GLY A 1 462 ? -10.630 26.998 -17.997 1.00 89.69 462 GLY A O 1
ATOM 3625 N N . MET A 1 463 ? -8.429 26.979 -17.618 1.00 87.31 463 MET A N 1
ATOM 3626 C CA . MET A 1 463 ? -8.570 26.962 -16.157 1.00 87.31 463 MET A CA 1
ATOM 3627 C C . MET A 1 463 ? -9.232 28.225 -15.606 1.00 87.31 463 MET A C 1
ATOM 3629 O O . MET A 1 463 ? -10.105 28.130 -14.743 1.00 87.31 463 MET A O 1
ATOM 3633 N N . ALA A 1 464 ? -8.877 29.400 -16.131 1.00 89.38 464 ALA A N 1
ATOM 3634 C CA . ALA A 1 464 ? -9.526 30.653 -15.757 1.00 89.38 464 ALA A CA 1
ATOM 3635 C C . ALA A 1 464 ? -11.034 30.612 -16.061 1.00 89.38 464 ALA A C 1
ATOM 3637 O O . ALA A 1 464 ? -11.842 31.022 -15.226 1.00 89.38 464 ALA A O 1
ATOM 3638 N N . THR A 1 465 ? -11.430 30.043 -17.207 1.00 90.75 465 THR A N 1
ATOM 3639 C CA . THR A 1 465 ? -12.853 29.873 -17.543 1.00 90.75 465 THR A CA 1
ATOM 3640 C C . THR A 1 465 ? -13.567 28.881 -16.621 1.00 90.75 465 THR A C 1
ATOM 3642 O O . THR A 1 465 ? -14.682 29.161 -16.184 1.00 90.75 465 THR A O 1
ATOM 3645 N N . MET A 1 466 ? -12.927 27.767 -16.242 1.00 89.38 466 MET A N 1
ATOM 3646 C CA . MET A 1 466 ? -13.498 26.815 -15.277 1.00 89.38 466 MET A CA 1
ATOM 3647 C C . MET A 1 466 ? -13.716 27.455 -13.901 1.00 89.38 466 MET A C 1
ATOM 3649 O O . MET A 1 466 ? -14.778 27.274 -13.305 1.00 89.38 466 MET A O 1
ATOM 3653 N N . LEU A 1 467 ? -12.755 28.247 -13.414 1.00 87.62 467 LEU A N 1
ATOM 3654 C CA . LEU A 1 467 ? -12.883 28.976 -12.147 1.00 87.62 467 LEU A CA 1
ATOM 3655 C C . LEU A 1 467 ? -13.992 30.031 -12.202 1.00 87.62 467 LEU A C 1
ATOM 3657 O O . LEU A 1 467 ? -14.766 30.151 -11.255 1.00 87.62 467 LEU A O 1
ATOM 3661 N N . ALA A 1 468 ? -14.120 30.752 -13.319 1.00 91.00 468 ALA A N 1
ATOM 3662 C CA . ALA A 1 468 ? -15.192 31.725 -13.516 1.00 91.00 468 ALA A CA 1
ATOM 3663 C C . ALA A 1 468 ? -16.589 31.073 -13.547 1.00 91.00 468 ALA A C 1
ATOM 3665 O O . ALA A 1 468 ? -17.562 31.684 -13.107 1.00 91.00 468 ALA A O 1
ATOM 3666 N N . LEU A 1 469 ? -16.694 29.829 -14.030 1.00 90.31 469 LEU A N 1
ATOM 3667 C CA . LEU A 1 469 ? -17.947 29.066 -14.083 1.00 90.31 469 LEU A CA 1
ATOM 3668 C C . LEU A 1 469 ? -18.253 28.282 -12.796 1.00 90.31 469 LEU A C 1
ATOM 3670 O O . LEU A 1 469 ? -19.397 27.871 -12.595 1.00 90.31 469 LEU A O 1
ATOM 3674 N N . PHE A 1 470 ? -17.287 28.108 -11.891 1.00 88.56 470 PHE A N 1
ATOM 3675 C CA . PHE A 1 470 ? -17.486 27.392 -10.625 1.00 88.56 470 PHE A CA 1
ATOM 3676 C C . PHE A 1 470 ? -18.650 27.939 -9.762 1.00 88.56 470 PHE A C 1
ATOM 3678 O O . PHE A 1 470 ? -19.433 27.143 -9.244 1.00 88.56 470 PHE A O 1
ATOM 3685 N N . PRO A 1 471 ? -18.879 29.263 -9.637 1.00 90.06 471 PRO A N 1
ATOM 3686 C CA . PRO A 1 471 ? -20.033 29.791 -8.900 1.00 90.06 471 PRO A CA 1
ATOM 3687 C C . PRO A 1 471 ? -21.389 29.420 -9.520 1.00 90.06 471 PRO A C 1
ATOM 3689 O O . PRO A 1 471 ? -22.389 29.312 -8.804 1.00 90.06 471 PRO A O 1
ATOM 3692 N N . VAL A 1 472 ? -21.436 29.206 -10.840 1.00 90.81 472 VAL A N 1
ATOM 3693 C CA . VAL A 1 472 ? -22.671 28.869 -11.564 1.00 90.81 472 VAL A CA 1
ATOM 3694 C C . VAL A 1 472 ? -23.177 27.496 -11.130 1.00 90.81 472 VAL A C 1
ATOM 3696 O O . VAL A 1 472 ? -24.365 27.348 -10.833 1.00 90.81 472 VAL A O 1
ATOM 3699 N N . SER A 1 473 ? -22.287 26.508 -10.996 1.00 84.06 473 SER A N 1
ATOM 3700 C CA . SER A 1 473 ? -22.669 25.179 -10.503 1.00 84.06 473 SER A CA 1
ATOM 3701 C C .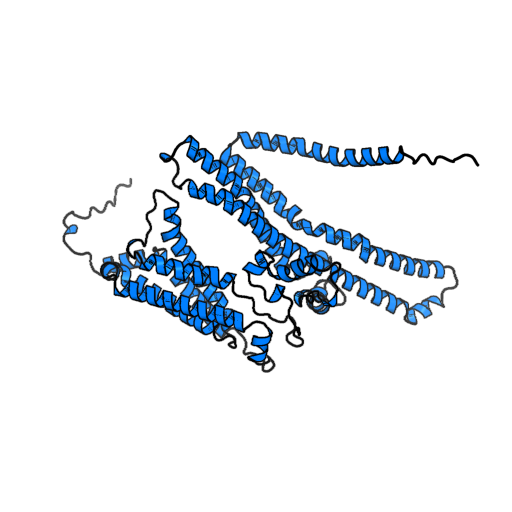 SER A 1 473 ? -23.221 25.259 -9.071 1.00 84.06 473 SER A C 1
ATOM 3703 O O . SER A 1 473 ? -24.292 24.713 -8.791 1.00 84.06 473 SER A O 1
ATOM 3705 N N . GLY A 1 474 ? -22.599 26.056 -8.196 1.00 84.81 474 GLY A N 1
ATOM 3706 C CA . GLY A 1 474 ? -23.097 26.309 -6.839 1.00 84.81 474 GLY A CA 1
ATOM 3707 C C . GLY A 1 474 ? -24.495 26.942 -6.804 1.00 84.81 474 GLY A C 1
ATOM 3708 O O . GLY A 1 474 ? -25.337 26.557 -5.987 1.00 84.81 474 GLY A O 1
ATOM 3709 N N . PHE A 1 475 ? -24.784 27.876 -7.715 1.00 86.75 475 PHE A N 1
ATOM 3710 C CA . PHE A 1 475 ? -26.114 28.480 -7.835 1.00 86.75 475 PHE A CA 1
ATOM 3711 C C . PHE A 1 475 ? -27.171 27.464 -8.297 1.00 86.75 475 PHE A C 1
ATOM 3713 O O . PHE A 1 475 ? -28.266 27.405 -7.727 1.00 86.75 475 PHE A O 1
ATOM 3720 N N . THR A 1 476 ? -26.848 26.610 -9.275 1.00 85.12 476 THR A N 1
ATOM 3721 C CA . THR A 1 476 ? -27.771 25.555 -9.738 1.00 85.12 476 THR A CA 1
ATOM 3722 C C . THR A 1 476 ? -28.103 24.547 -8.633 1.00 85.12 476 THR A C 1
ATOM 3724 O O . THR A 1 476 ? -29.269 24.198 -8.441 1.00 85.12 476 THR A O 1
ATOM 3727 N N . MET A 1 477 ? -27.118 24.163 -7.815 1.00 81.19 477 MET A N 1
ATOM 3728 C CA . MET A 1 477 ? -27.310 23.198 -6.728 1.00 81.19 477 MET A CA 1
ATOM 3729 C C . MET A 1 477 ? -28.200 23.731 -5.597 1.00 81.19 477 MET A C 1
ATOM 3731 O O . MET A 1 477 ? -28.904 22.959 -4.954 1.00 81.19 477 MET A O 1
ATOM 3735 N N . LYS A 1 478 ? -28.228 25.052 -5.371 1.00 81.44 478 LYS A N 1
ATOM 3736 C CA . LYS A 1 478 ? -29.144 25.688 -4.404 1.00 81.44 478 LYS A CA 1
ATOM 3737 C C . LYS A 1 478 ? -30.557 25.869 -4.960 1.00 81.44 478 LYS A C 1
ATOM 3739 O O . LYS A 1 478 ? -31.538 25.726 -4.230 1.00 81.44 478 LYS A O 1
ATOM 3744 N N . THR A 1 479 ? -30.676 26.201 -6.242 1.00 79.88 479 THR A N 1
ATOM 3745 C CA . THR A 1 479 ? -31.960 26.565 -6.862 1.00 79.88 479 THR A CA 1
ATOM 3746 C C . THR A 1 479 ? -32.816 25.357 -7.242 1.00 79.88 479 THR A C 1
ATOM 3748 O O . THR A 1 479 ? -34.036 25.415 -7.071 1.00 79.88 479 THR A O 1
ATOM 3751 N N . ILE A 1 480 ? -32.215 24.244 -7.678 1.00 79.75 480 ILE A N 1
ATOM 3752 C CA . ILE A 1 480 ? -32.950 23.034 -8.093 1.00 79.75 480 ILE A CA 1
ATOM 3753 C C . ILE A 1 480 ? -33.733 22.393 -6.924 1.00 79.75 480 ILE A C 1
ATOM 3755 O O . ILE A 1 480 ? -34.946 22.203 -7.068 1.00 79.75 480 ILE A O 1
ATOM 3759 N N . PRO A 1 481 ? -33.140 22.121 -5.741 1.00 75.81 481 PRO A N 1
ATOM 3760 C CA . PRO A 1 481 ? -33.876 21.556 -4.606 1.00 75.81 481 PRO A CA 1
ATOM 3761 C C . PRO A 1 481 ? -34.933 22.519 -4.057 1.00 75.81 481 PRO A C 1
ATOM 3763 O O . PRO A 1 481 ? -36.033 22.097 -3.701 1.00 75.81 481 PRO A O 1
ATOM 3766 N N . ALA A 1 482 ? -34.639 23.825 -4.035 1.00 72.12 482 ALA A N 1
ATOM 3767 C CA . ALA A 1 482 ? -35.595 24.849 -3.619 1.00 72.12 482 ALA A CA 1
ATOM 3768 C C . ALA A 1 482 ? -36.816 24.908 -4.557 1.00 72.12 482 ALA A C 1
ATOM 3770 O O . ALA A 1 482 ? -37.954 25.023 -4.095 1.00 72.12 482 ALA A O 1
ATOM 3771 N N . GLY A 1 483 ? -36.599 24.772 -5.869 1.00 73.50 483 GLY A N 1
ATOM 3772 C CA . GLY A 1 483 ? -37.661 24.684 -6.871 1.00 73.50 483 GLY A CA 1
ATOM 3773 C C . GLY A 1 483 ? -38.493 23.401 -6.760 1.00 73.50 483 GLY A C 1
ATOM 3774 O O . GLY A 1 483 ? -39.724 23.461 -6.827 1.00 73.50 483 GLY A O 1
ATOM 3775 N N . LEU A 1 484 ? -37.847 22.253 -6.532 1.00 70.44 484 LEU A N 1
ATOM 3776 C CA . LEU A 1 484 ? -38.514 20.959 -6.330 1.00 70.44 484 LEU A CA 1
ATOM 3777 C C . LEU A 1 484 ? -39.361 20.939 -5.053 1.00 70.44 484 LEU A C 1
ATOM 3779 O O . LEU A 1 484 ? -40.519 20.520 -5.097 1.00 70.44 484 LEU A O 1
ATOM 3783 N N . ASN A 1 485 ? -38.835 21.459 -3.940 1.00 69.06 485 ASN A N 1
ATOM 3784 C CA . ASN A 1 485 ? -39.587 21.570 -2.691 1.00 69.06 485 ASN A CA 1
ATOM 3785 C C . ASN A 1 485 ? -40.797 22.493 -2.856 1.00 69.06 485 ASN A C 1
ATOM 3787 O O . ASN A 1 485 ? -41.897 22.111 -2.465 1.00 69.06 485 ASN A O 1
ATOM 3791 N N . ARG A 1 486 ? -40.649 23.644 -3.531 1.00 65.31 486 ARG A N 1
ATOM 3792 C CA . ARG A 1 486 ? -41.791 24.519 -3.849 1.00 65.31 486 ARG A CA 1
ATOM 3793 C C . ARG A 1 486 ? -42.867 23.793 -4.664 1.00 65.31 486 ARG A C 1
ATOM 3795 O O . ARG A 1 486 ? -44.036 23.912 -4.322 1.00 65.31 486 ARG A O 1
ATOM 3802 N N . ARG A 1 487 ? -42.511 22.999 -5.685 1.00 60.12 487 ARG A N 1
ATOM 3803 C CA . ARG A 1 487 ? -43.495 22.233 -6.483 1.00 60.12 487 ARG A CA 1
ATOM 3804 C C . ARG A 1 487 ? -44.179 21.112 -5.691 1.00 60.12 487 ARG A C 1
ATOM 3806 O O . ARG A 1 487 ? -45.375 20.903 -5.878 1.00 60.12 487 ARG A O 1
ATOM 3813 N N . ARG A 1 488 ? -43.474 20.447 -4.766 1.00 58.53 488 ARG A N 1
ATOM 3814 C CA . ARG A 1 488 ? -44.058 19.437 -3.856 1.00 58.53 488 ARG A CA 1
ATOM 3815 C C . ARG A 1 488 ? -45.166 20.014 -2.967 1.00 58.53 488 ARG A C 1
ATOM 3817 O O . ARG A 1 488 ? -46.144 19.325 -2.715 1.00 58.53 488 ARG A O 1
ATOM 3824 N N . PHE A 1 489 ? -45.056 21.279 -2.554 1.00 58.56 489 PHE A N 1
ATOM 3825 C CA . PHE A 1 489 ? -46.094 21.958 -1.763 1.00 58.56 489 PHE A CA 1
ATOM 3826 C C . PHE A 1 489 ? -47.348 22.346 -2.569 1.00 58.56 489 PHE A C 1
ATOM 3828 O O . PHE A 1 489 ? -48.419 22.483 -1.979 1.00 58.56 489 PHE A O 1
ATOM 3835 N N . TYR A 1 490 ? -47.257 22.478 -3.898 1.00 55.97 490 TYR A N 1
ATOM 3836 C CA . TYR A 1 490 ? -48.417 22.787 -4.749 1.00 55.97 490 TYR A CA 1
ATOM 3837 C C . TYR A 1 490 ? -49.216 21.547 -5.180 1.00 55.97 490 TYR A C 1
ATOM 3839 O O . TYR A 1 490 ? -50.396 21.665 -5.510 1.00 55.97 490 TYR A O 1
ATOM 3847 N N . VAL A 1 491 ? -48.628 20.349 -5.124 1.00 56.16 491 VAL A N 1
ATOM 3848 C CA . VAL A 1 491 ? -49.338 19.088 -5.384 1.00 56.16 491 VAL A CA 1
ATOM 3849 C C . VAL A 1 491 ? -49.869 18.528 -4.060 1.00 56.16 491 VAL A C 1
ATOM 3851 O O . VAL A 1 491 ? -49.327 17.578 -3.501 1.00 56.16 491 VAL A O 1
ATOM 3854 N N . ARG A 1 492 ? -50.943 19.123 -3.521 1.00 52.19 492 ARG A N 1
ATOM 3855 C CA . ARG A 1 492 ? -51.742 18.455 -2.474 1.00 52.19 492 ARG A CA 1
ATOM 3856 C C . ARG A 1 492 ? -52.367 17.181 -3.065 1.00 52.19 492 ARG A C 1
ATOM 3858 O O . ARG A 1 492 ? -52.880 17.246 -4.186 1.00 52.19 492 ARG A O 1
ATOM 3865 N N . PRO A 1 493 ? -52.419 16.051 -2.336 1.00 49.12 493 PRO A N 1
ATOM 3866 C CA . PRO A 1 493 ? -53.225 14.918 -2.766 1.00 49.12 493 PRO A CA 1
ATOM 3867 C C . PRO A 1 493 ? -54.684 15.379 -2.863 1.00 49.12 493 PRO A C 1
ATOM 3869 O O . PRO A 1 493 ? -55.271 15.833 -1.879 1.00 49.12 493 PRO A O 1
ATOM 3872 N N . ARG A 1 494 ? -55.278 15.288 -4.060 1.00 54.53 494 ARG A N 1
ATOM 3873 C CA . ARG A 1 494 ? -56.735 15.350 -4.217 1.00 54.53 494 ARG A CA 1
ATOM 3874 C C . ARG A 1 494 ? -57.308 14.134 -3.490 1.00 54.53 494 ARG A C 1
ATOM 3876 O O . ARG A 1 494 ? -57.481 13.079 -4.091 1.00 54.53 494 ARG A O 1
ATOM 3883 N N . PHE A 1 495 ? -57.605 14.277 -2.202 1.00 52.28 495 PHE A N 1
ATOM 3884 C CA . PHE A 1 495 ? -58.545 13.389 -1.533 1.00 52.28 495 PHE A CA 1
ATOM 3885 C C . PHE A 1 495 ? -59.893 13.564 -2.237 1.00 52.28 495 PHE A C 1
ATOM 3887 O O . PHE A 1 495 ? -60.613 14.536 -2.007 1.00 52.28 495 PHE A O 1
ATOM 3894 N N . LYS A 1 496 ? -60.213 12.641 -3.149 1.00 51.41 496 LYS A N 1
ATOM 3895 C CA . LYS A 1 496 ? -61.584 12.439 -3.613 1.00 51.41 496 LYS A CA 1
ATOM 3896 C C . LYS A 1 496 ? -62.388 11.987 -2.393 1.00 51.41 496 LYS A C 1
ATOM 3898 O O . LYS A 1 496 ? -62.287 10.834 -1.988 1.00 51.41 496 LYS A O 1
ATOM 3903 N N . ARG A 1 497 ? -63.167 12.891 -1.798 1.00 53.50 497 ARG A N 1
ATOM 3904 C CA . ARG A 1 497 ? -64.333 12.485 -1.007 1.00 53.50 497 ARG A CA 1
ATOM 3905 C C . ARG A 1 497 ? -65.317 11.867 -1.999 1.00 53.50 497 ARG A C 1
ATOM 3907 O O . ARG A 1 497 ? -65.812 12.575 -2.873 1.00 53.50 497 ARG A O 1
ATOM 3914 N N . GLY A 1 498 ? -65.506 10.552 -1.931 1.00 54.44 498 GLY A N 1
ATOM 3915 C CA . GLY A 1 498 ? -66.639 9.902 -2.589 1.00 54.44 498 GLY A CA 1
ATOM 3916 C C . GLY A 1 498 ? -67.947 10.371 -1.937 1.00 54.44 498 GLY A C 1
ATOM 3917 O O . GLY A 1 498 ? -67.915 10.736 -0.757 1.00 54.44 498 GLY A O 1
ATOM 3918 N N . PRO A 1 499 ? -69.063 10.438 -2.683 1.00 55.91 499 PRO A N 1
ATOM 3919 C CA . PRO A 1 499 ? -70.362 10.714 -2.086 1.00 55.91 499 PRO A CA 1
ATOM 3920 C C . PRO A 1 499 ? -70.789 9.535 -1.200 1.00 55.91 499 PRO A C 1
ATOM 3922 O O . PRO A 1 499 ? -70.391 8.398 -1.453 1.00 55.91 499 PRO A O 1
ATOM 3925 N N . VAL A 1 500 ? -71.528 9.887 -0.146 1.00 48.06 500 VAL A N 1
ATOM 3926 C CA . VAL A 1 500 ? -72.046 9.042 0.945 1.00 48.06 500 VAL A CA 1
ATOM 3927 C C . VAL A 1 500 ? -72.846 7.853 0.434 1.00 48.06 500 VAL A C 1
ATOM 3929 O O . VAL A 1 500 ? -73.638 8.063 -0.513 1.00 48.06 500 VAL A O 1
#